Protein AF-A0A2V9JVC6-F1 (afdb_monomer)

Nearest PDB structures (foldseek):
  3qc2-assembly2_B  TM=6.294E-01  e=1.132E-10  Bacteroides ovatus ATCC 8483
  5a7v-assembly2_B  TM=6.096E-01  e=3.961E-11  Bacteroides thetaiotaomicron
  3qc2-assembly1_A  TM=5.874E-01  e=4.887E-11  Bacteroides ovatus ATCC 8483
  1uyp-assembly4_D  TM=6.443E-01  e=1.230E-06  Thermotoga maritima MSB8
  7pi3-assembly2_H  TM=4.233E-01  e=3.074E-03  Plasmodium falciparum 3D7

pLDDT: mean 89.46, std 13.09, range [31.06, 98.5]

Secondary structure (DSSP, 8-state):
--------------PPPPPPPPEEE-SSPPPTTSSTTEEEEESEEEEEPPPEEPTT--SEE--STTTTT-EE--SS-EEEETTTTEEEEEEEEEEE-TTSTTSEEEEEEEEEESSSSS-B------S-BTTB--S-BPP--SS--EEEEEEE-TT-SSGGGSEEEEEEEEETTEEEEEEEEESSSSS-EETTTS--SEET---EEEEEEETTTTEEEEEEEE-SGGG-EEEEEEESSSSS-PPPEEEE---TT-TTEEEEEEEEEEETTEEEEEEEEEETTTEEEEEEEEESSSSS-EESSTT--SBPPPPTTSTTSSEEEEPPPEEETTEEEEEEEEE-S-SSHHHHHHHHTT-EETTEE--EEEEEEEEETTTTEEEEE-SS--EEEEPPEEE-SS--------SS--------TT-

Structure (mmCIF, N/CA/C/O backbone):
data_AF-A0A2V9JVC6-F1
#
_entry.id   AF-A0A2V9JVC6-F1
#
loop_
_atom_site.group_PDB
_atom_site.id
_atom_site.type_symbol
_atom_site.label_atom_id
_atom_site.label_alt_id
_atom_site.label_comp_id
_atom_site.label_asym_id
_atom_site.label_entity_id
_atom_site.label_seq_id
_atom_site.pdbx_PDB_ins_code
_atom_site.Cartn_x
_atom_site.Cartn_y
_atom_site.Cartn_z
_atom_site.occupancy
_atom_site.B_iso_or_equiv
_atom_site.auth_seq_id
_atom_site.auth_comp_id
_atom_site.auth_asym_id
_atom_site.auth_atom_id
_atom_site.pdbx_PDB_model_num
ATOM 1 N N . MET A 1 1 ? 75.782 -22.971 -33.915 1.00 39.78 1 MET A N 1
ATOM 2 C CA . MET A 1 1 ? 75.103 -21.833 -33.264 1.00 39.78 1 MET A CA 1
ATOM 3 C C . MET A 1 1 ? 74.348 -21.054 -34.335 1.00 39.78 1 MET A C 1
ATOM 5 O O . MET A 1 1 ? 74.945 -20.199 -34.962 1.00 39.78 1 MET A O 1
ATOM 9 N N . ILE A 1 2 ? 73.086 -21.413 -34.590 1.00 31.06 2 ILE A N 1
ATOM 10 C CA . ILE A 1 2 ? 72.055 -20.581 -35.239 1.00 31.06 2 ILE A CA 1
ATOM 11 C C . ILE A 1 2 ? 70.747 -21.021 -34.562 1.00 31.06 2 ILE A C 1
ATOM 13 O O . ILE A 1 2 ? 70.367 -22.184 -34.673 1.00 31.06 2 ILE A O 1
ATOM 17 N N . LEU A 1 3 ? 70.154 -20.137 -33.754 1.00 31.17 3 LEU A N 1
ATOM 18 C CA . LEU A 1 3 ? 68.897 -20.364 -33.034 1.00 31.17 3 LEU A CA 1
ATOM 19 C C . LEU A 1 3 ? 67.713 -20.226 -34.004 1.00 31.17 3 LEU A C 1
ATOM 21 O O . LEU A 1 3 ? 67.599 -19.210 -34.685 1.00 31.17 3 LEU A O 1
ATOM 25 N N . GLY A 1 4 ? 66.817 -21.214 -34.022 1.00 31.27 4 GLY A N 1
ATOM 26 C CA . GLY A 1 4 ? 65.504 -21.113 -34.660 1.00 31.27 4 GLY A CA 1
ATOM 27 C C . GLY A 1 4 ? 64.476 -20.532 -33.687 1.00 31.27 4 GLY A C 1
ATOM 28 O O . GLY A 1 4 ? 64.315 -21.045 -32.581 1.00 31.27 4 GLY A O 1
ATOM 29 N N . PHE A 1 5 ? 63.790 -19.463 -34.088 1.00 34.50 5 PHE A N 1
ATOM 30 C CA . PHE A 1 5 ? 62.661 -18.893 -33.351 1.00 34.50 5 PHE A CA 1
ATOM 31 C C . PHE A 1 5 ? 61.369 -19.625 -33.747 1.00 34.50 5 PHE A C 1
ATOM 33 O O . PHE A 1 5 ? 60.927 -19.529 -34.891 1.00 34.50 5 PHE A O 1
ATOM 40 N N . CYS A 1 6 ? 60.753 -20.340 -32.801 1.00 31.50 6 CYS A N 1
ATOM 41 C CA . CYS A 1 6 ? 59.372 -20.811 -32.916 1.00 31.50 6 CYS A CA 1
ATOM 42 C C . CYS A 1 6 ? 58.420 -19.670 -32.539 1.00 31.50 6 CYS A C 1
ATOM 44 O O . CYS A 1 6 ? 58.428 -19.205 -31.400 1.00 31.50 6 CYS A O 1
ATOM 46 N N . LEU A 1 7 ? 57.588 -19.235 -33.486 1.00 32.88 7 LEU A N 1
ATOM 47 C CA . LEU A 1 7 ? 56.492 -18.305 -33.232 1.00 32.88 7 LEU A CA 1
ATOM 48 C C . LEU A 1 7 ? 55.323 -19.091 -32.612 1.00 32.88 7 LEU A C 1
ATOM 50 O O . LEU A 1 7 ? 54.676 -19.887 -33.292 1.00 32.88 7 LEU A O 1
ATOM 54 N N . LEU A 1 8 ? 55.070 -18.903 -31.317 1.00 33.03 8 LEU A N 1
ATOM 55 C CA . LEU A 1 8 ? 53.899 -19.458 -30.637 1.00 33.03 8 LEU A CA 1
ATOM 56 C C . LEU A 1 8 ? 52.709 -18.516 -30.874 1.00 33.03 8 LEU A C 1
ATOM 58 O O . LEU A 1 8 ? 52.640 -17.436 -30.290 1.00 33.03 8 LEU A O 1
ATOM 62 N N . VAL A 1 9 ? 51.776 -18.907 -31.742 1.00 39.78 9 VAL A N 1
ATOM 63 C CA . VAL A 1 9 ? 50.478 -18.231 -31.862 1.00 39.78 9 VAL A CA 1
ATOM 64 C C . VAL A 1 9 ? 49.598 -18.731 -30.718 1.00 39.78 9 VAL A C 1
ATOM 66 O O . VAL A 1 9 ? 49.058 -19.834 -30.769 1.00 39.78 9 VAL A O 1
ATOM 69 N N . LEU A 1 10 ? 49.483 -17.933 -29.657 1.00 39.94 10 LEU A N 1
ATOM 70 C CA . LEU A 1 10 ? 48.465 -18.121 -28.625 1.00 39.94 10 LEU A CA 1
ATOM 71 C C . LEU A 1 10 ? 47.108 -17.763 -29.238 1.00 39.94 10 LEU A C 1
ATOM 73 O O . LEU A 1 10 ? 46.756 -16.592 -29.361 1.00 39.94 10 LEU A O 1
ATOM 77 N N . ALA A 1 11 ? 46.356 -18.780 -29.655 1.00 40.62 11 ALA A N 1
ATOM 78 C CA . ALA A 1 11 ? 44.939 -18.629 -29.937 1.00 40.62 11 ALA A CA 1
ATOM 79 C C . ALA A 1 11 ? 44.226 -18.351 -28.609 1.00 40.62 11 ALA A C 1
ATOM 81 O O . ALA A 1 11 ? 43.963 -19.261 -27.824 1.00 40.62 11 ALA A O 1
ATOM 82 N N . SER A 1 12 ? 43.950 -17.078 -28.337 1.00 42.56 12 SER A N 1
ATOM 83 C CA . SER A 1 12 ? 43.043 -16.673 -27.271 1.00 42.56 12 SER A CA 1
ATOM 84 C C . SER A 1 12 ? 41.658 -17.199 -27.637 1.00 42.56 12 SER A C 1
ATOM 86 O O . SER A 1 12 ? 40.944 -16.590 -28.433 1.00 42.56 12 SER A O 1
ATOM 88 N N . THR A 1 13 ? 41.261 -18.348 -27.095 1.00 40.19 13 THR A N 1
ATOM 89 C CA . THR A 1 13 ? 39.848 -18.715 -27.059 1.00 40.19 13 THR A CA 1
ATOM 90 C C . THR A 1 13 ? 39.168 -17.685 -26.171 1.00 40.19 13 THR A C 1
ATOM 92 O O . THR A 1 13 ? 39.220 -17.784 -24.945 1.00 40.19 13 THR A O 1
ATOM 95 N N . VAL A 1 14 ? 38.589 -16.651 -26.784 1.00 44.19 14 VAL A N 1
ATOM 96 C CA . VAL A 1 14 ? 37.598 -15.813 -26.117 1.00 44.19 14 VAL A CA 1
ATOM 97 C C . VAL A 1 14 ? 36.495 -16.783 -25.723 1.00 44.19 14 VAL A C 1
ATOM 99 O O . VAL A 1 14 ? 35.802 -17.319 -26.586 1.00 44.19 14 VAL A O 1
ATOM 102 N N . ALA A 1 15 ? 36.416 -17.110 -24.434 1.00 38.25 15 ALA A N 1
ATOM 103 C CA . ALA A 1 15 ? 35.290 -17.855 -23.910 1.00 38.25 15 ALA A CA 1
ATOM 104 C C . ALA A 1 15 ? 34.042 -17.084 -24.340 1.00 38.25 15 ALA A C 1
ATOM 106 O O . ALA A 1 15 ? 33.900 -15.912 -23.983 1.00 38.25 15 ALA A O 1
ATOM 107 N N . SER A 1 16 ? 33.189 -17.701 -25.165 1.00 46.44 16 SER A N 1
ATOM 108 C CA . SER A 1 16 ? 31.874 -17.122 -25.423 1.00 46.44 16 SER A CA 1
ATOM 109 C C . SER A 1 16 ? 31.233 -16.872 -24.061 1.00 46.44 16 SER A C 1
ATOM 111 O O . SER A 1 16 ? 31.290 -17.776 -23.215 1.00 46.44 16 SER A O 1
ATOM 113 N N . PRO A 1 17 ? 30.680 -15.673 -23.804 1.00 51.41 17 PRO A N 1
ATOM 114 C CA . PRO A 1 17 ? 29.875 -15.481 -22.611 1.00 51.41 17 PRO A CA 1
ATOM 115 C C . PRO A 1 17 ? 28.840 -16.606 -22.595 1.00 51.41 17 PRO A C 1
ATOM 117 O O . PRO A 1 17 ? 28.271 -16.933 -23.638 1.00 51.41 17 PRO A O 1
ATOM 120 N N . ALA A 1 18 ? 28.695 -17.279 -21.450 1.00 55.59 18 ALA A N 1
ATOM 121 C CA . ALA A 1 18 ? 27.745 -18.374 -21.315 1.00 55.59 18 ALA A CA 1
ATOM 122 C C . ALA A 1 18 ? 26.392 -17.893 -21.851 1.00 55.59 18 ALA A C 1
ATOM 124 O O . ALA A 1 18 ? 25.848 -16.920 -21.328 1.00 55.59 18 ALA A O 1
ATOM 125 N N . ALA A 1 19 ? 25.909 -18.522 -22.926 1.00 67.19 19 ALA A N 1
ATOM 126 C CA . ALA A 1 19 ? 24.674 -18.113 -23.573 1.00 67.19 19 ALA A CA 1
ATOM 127 C C . ALA A 1 19 ? 23.559 -18.119 -22.524 1.00 67.19 19 ALA A C 1
ATOM 129 O O . ALA A 1 19 ? 23.344 -19.126 -21.838 1.00 67.19 19 ALA A O 1
ATOM 130 N N . PHE A 1 20 ? 22.896 -16.977 -22.341 1.00 71.94 20 PHE A N 1
ATOM 131 C CA . PHE A 1 20 ? 21.776 -16.894 -21.419 1.00 71.94 20 PHE A CA 1
ATOM 132 C C . PHE A 1 20 ? 20.693 -17.873 -21.871 1.00 71.94 20 PHE A C 1
ATOM 134 O O . PHE A 1 20 ? 20.304 -17.874 -23.035 1.00 71.94 20 PHE A O 1
ATOM 141 N N . ALA A 1 21 ? 20.173 -18.679 -20.941 1.00 83.00 21 ALA A N 1
ATOM 142 C CA . ALA A 1 21 ? 18.985 -19.475 -21.226 1.00 83.00 21 ALA A CA 1
ATOM 143 C C . ALA A 1 21 ? 17.845 -18.539 -21.684 1.00 83.00 21 ALA A C 1
ATOM 145 O O . ALA A 1 21 ? 17.655 -17.500 -21.021 1.00 83.00 21 ALA A O 1
ATOM 146 N N . PRO A 1 22 ? 17.117 -18.888 -22.767 1.00 86.81 22 PRO A N 1
ATOM 147 C CA . PRO A 1 22 ? 16.005 -18.091 -23.256 1.00 86.81 22 PRO A CA 1
ATOM 148 C C . PRO A 1 22 ? 14.960 -17.832 -22.174 1.00 86.81 22 PRO A C 1
ATOM 150 O O . PRO A 1 22 ? 14.641 -18.705 -21.363 1.00 86.81 22 PRO A O 1
ATOM 153 N N . LEU A 1 23 ? 14.441 -16.610 -22.153 1.00 90.00 23 LEU A N 1
ATOM 154 C CA . LEU A 1 23 ? 13.360 -16.197 -21.275 1.00 90.00 23 LEU A CA 1
ATOM 155 C C . LEU A 1 23 ? 12.039 -16.337 -22.007 1.00 90.00 23 LEU A C 1
ATOM 157 O O . LEU A 1 23 ? 11.810 -15.676 -23.019 1.00 90.00 23 LEU A O 1
ATOM 161 N N . ARG A 1 24 ? 11.146 -17.158 -21.463 1.00 88.88 24 ARG A N 1
ATOM 162 C CA . ARG A 1 24 ? 9.785 -17.250 -21.973 1.00 88.88 24 ARG A CA 1
ATOM 163 C C . ARG A 1 24 ? 9.008 -15.989 -21.621 1.00 88.88 24 ARG A C 1
ATOM 165 O O . ARG A 1 24 ? 8.802 -15.702 -20.441 1.00 88.88 24 ARG A O 1
ATOM 172 N N . LEU A 1 25 ? 8.545 -15.270 -22.639 1.00 86.06 25 LEU A N 1
ATOM 173 C CA . LEU A 1 25 ? 7.653 -14.131 -22.456 1.00 86.06 25 LEU A CA 1
ATOM 174 C C . LEU A 1 25 ? 6.199 -14.576 -22.575 1.00 86.06 25 LEU A C 1
ATOM 176 O O . LEU A 1 25 ? 5.733 -14.955 -23.646 1.00 86.06 25 LEU A O 1
ATOM 180 N N . GLY A 1 26 ? 5.485 -14.516 -21.452 1.00 85.31 26 GLY A N 1
ATOM 181 C CA . GLY A 1 26 ? 4.034 -14.662 -21.429 1.00 85.31 26 GLY A CA 1
ATOM 182 C C . GLY A 1 26 ? 3.314 -13.366 -21.815 1.00 85.31 26 GLY A C 1
ATOM 183 O O . GLY A 1 26 ? 3.895 -12.433 -22.362 1.00 85.31 26 GLY A O 1
ATOM 184 N N . ALA A 1 27 ? 2.032 -13.277 -21.459 1.00 88.56 27 ALA A N 1
ATOM 185 C CA . ALA A 1 27 ? 1.216 -12.082 -21.698 1.00 88.56 27 ALA A CA 1
ATOM 186 C C . ALA A 1 27 ? 1.529 -10.900 -20.753 1.00 88.56 27 ALA A C 1
ATOM 188 O O . ALA A 1 27 ? 1.009 -9.804 -20.956 1.00 88.56 27 ALA A O 1
ATOM 189 N N . ALA A 1 28 ? 2.335 -11.126 -19.711 1.00 90.56 28 ALA A N 1
ATOM 190 C CA . ALA A 1 28 ? 2.679 -10.121 -18.712 1.00 90.56 28 ALA A CA 1
ATOM 191 C C . ALA A 1 28 ? 3.646 -9.072 -19.277 1.00 90.56 28 ALA A C 1
ATOM 193 O O . ALA A 1 28 ? 4.643 -9.410 -19.926 1.00 90.56 28 ALA A O 1
ATOM 194 N N . ARG A 1 29 ? 3.384 -7.792 -18.995 1.00 92.19 29 ARG A N 1
ATOM 195 C CA . ARG A 1 29 ? 4.285 -6.709 -19.418 1.00 92.19 29 ARG A CA 1
ATOM 196 C C . ARG A 1 29 ? 5.601 -6.793 -18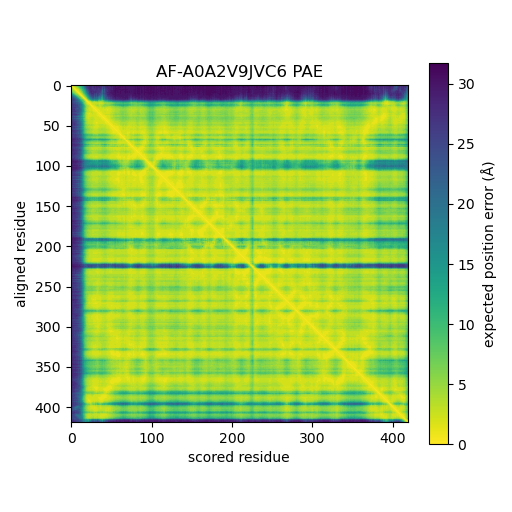.656 1.00 92.19 29 ARG A C 1
ATOM 198 O O . ARG A 1 29 ? 5.616 -6.882 -17.434 1.00 92.19 29 ARG A O 1
ATOM 205 N N . GLN A 1 30 ? 6.706 -6.684 -19.384 1.00 93.25 30 GLN A N 1
ATOM 206 C CA . GLN A 1 30 ? 8.043 -6.679 -18.800 1.00 93.25 30 GLN A CA 1
ATOM 207 C C . GLN A 1 30 ? 8.450 -5.253 -18.426 1.00 93.25 30 GLN A C 1
ATOM 209 O O . GLN A 1 30 ? 8.566 -4.382 -19.290 1.00 93.25 30 GLN A O 1
ATOM 214 N N . LEU A 1 31 ? 8.663 -5.007 -17.133 1.00 95.06 31 LEU A N 1
ATOM 215 C CA . LEU A 1 31 ? 9.047 -3.692 -16.620 1.00 95.06 31 LEU A CA 1
ATOM 216 C C . LEU A 1 31 ? 10.569 -3.550 -16.493 1.00 95.06 31 LEU A C 1
ATOM 218 O O . LEU A 1 31 ? 11.259 -4.490 -16.109 1.00 95.06 31 LEU A O 1
ATOM 222 N N . PHE A 1 32 ? 11.091 -2.332 -16.658 1.00 94.81 32 PHE A N 1
ATOM 223 C CA . PHE A 1 32 ? 12.518 -2.017 -16.451 1.00 94.81 32 PHE A CA 1
ATOM 224 C C . PHE A 1 32 ? 12.915 -1.821 -14.975 1.00 94.81 32 PHE A C 1
ATOM 226 O O . PHE A 1 32 ? 13.878 -1.112 -14.666 1.00 94.81 32 PHE A O 1
ATOM 233 N N . ILE A 1 33 ? 12.166 -2.448 -14.062 1.00 95.06 33 ILE A N 1
ATOM 234 C CA . ILE A 1 33 ? 12.426 -2.440 -12.617 1.00 95.06 33 ILE A CA 1
ATOM 235 C C . ILE A 1 33 ? 13.737 -3.170 -12.299 1.00 95.06 33 ILE A C 1
ATOM 237 O O . ILE A 1 33 ? 14.508 -2.706 -11.471 1.00 95.06 33 ILE A O 1
ATOM 241 N N . ASP A 1 34 ? 14.023 -4.289 -12.960 1.00 92.81 34 ASP A N 1
ATOM 242 C CA . ASP A 1 34 ? 15.262 -5.048 -12.775 1.00 92.81 34 ASP A CA 1
ATOM 243 C C . ASP A 1 34 ? 15.980 -5.302 -14.111 1.00 92.81 34 ASP A C 1
ATOM 245 O O . ASP A 1 34 ? 15.570 -4.802 -15.161 1.00 92.81 34 ASP A O 1
ATOM 249 N N . ASP A 1 35 ? 17.106 -6.016 -14.057 1.00 92.12 35 ASP A N 1
ATOM 250 C CA . ASP A 1 35 ? 17.896 -6.421 -15.228 1.00 92.12 35 ASP A CA 1
ATOM 251 C C . ASP A 1 35 ? 17.476 -7.793 -15.776 1.00 92.12 35 ASP A C 1
ATOM 253 O O . ASP A 1 35 ? 18.167 -8.354 -16.616 1.00 92.12 35 ASP A O 1
ATOM 257 N N . HIS A 1 36 ? 16.368 -8.385 -15.319 1.00 91.56 36 HIS A N 1
ATOM 258 C CA . HIS A 1 36 ? 16.062 -9.779 -15.653 1.00 91.56 36 HIS A CA 1
ATOM 259 C C . HIS A 1 36 ? 15.943 -10.031 -17.153 1.00 91.56 36 HIS A C 1
ATOM 261 O O . HIS A 1 36 ? 16.424 -11.063 -17.610 1.00 91.56 36 HIS A O 1
ATOM 267 N N . LEU A 1 37 ? 15.320 -9.098 -17.882 1.00 92.19 37 LEU A N 1
ATOM 268 C CA . LEU A 1 37 ? 15.158 -9.134 -19.337 1.00 92.19 37 LEU A CA 1
ATOM 269 C C . LEU A 1 37 ? 16.422 -8.670 -20.076 1.00 92.19 37 LEU A C 1
ATOM 271 O O . LEU A 1 37 ? 16.556 -8.909 -21.269 1.00 92.19 37 LEU A O 1
ATOM 275 N N . ILE A 1 38 ? 17.326 -7.969 -19.399 1.00 93.69 38 ILE A N 1
ATOM 276 C CA . ILE A 1 38 ? 18.348 -7.134 -20.024 1.00 93.69 38 ILE A CA 1
ATOM 277 C C . ILE A 1 38 ? 19.668 -7.896 -20.065 1.00 93.69 38 ILE A C 1
ATOM 279 O O . ILE A 1 38 ? 20.190 -8.316 -19.038 1.00 93.69 38 ILE A O 1
ATOM 283 N N . GLU A 1 39 ? 20.217 -8.052 -21.263 1.00 94.44 39 GLU A N 1
ATOM 284 C CA . GLU A 1 39 ? 21.572 -8.561 -21.461 1.00 94.44 39 GLU A CA 1
ATOM 285 C C . GLU A 1 39 ? 22.588 -7.419 -21.421 1.00 94.44 39 GLU A C 1
ATOM 287 O O . GLU A 1 39 ? 23.591 -7.503 -20.712 1.00 94.44 39 GLU A O 1
ATOM 292 N N . SER A 1 40 ? 22.320 -6.326 -22.141 1.00 94.38 40 SER A N 1
ATOM 293 C CA . SER A 1 40 ? 23.167 -5.134 -22.093 1.00 94.38 40 SER A CA 1
ATOM 294 C C . SER A 1 40 ? 22.393 -3.840 -22.342 1.00 94.38 40 SER A C 1
ATOM 296 O O . SER A 1 40 ? 21.343 -3.818 -22.988 1.00 94.38 40 SER A O 1
ATOM 298 N N . LEU A 1 41 ? 22.936 -2.750 -21.796 1.00 96.12 41 LEU A N 1
ATOM 299 C CA . LEU A 1 41 ? 22.483 -1.379 -22.007 1.00 96.12 41 LEU A CA 1
ATOM 300 C C . LEU A 1 41 ? 23.675 -0.536 -22.441 1.00 96.12 41 LEU A C 1
ATOM 302 O O . LEU A 1 41 ? 24.714 -0.559 -21.784 1.00 96.12 41 LEU A O 1
ATOM 306 N N . ASP A 1 42 ? 23.489 0.256 -23.488 1.00 96.50 42 ASP A N 1
ATOM 307 C CA . ASP A 1 42 ? 24.446 1.266 -23.927 1.00 96.50 42 ASP A CA 1
ATOM 308 C C . ASP A 1 42 ? 23.726 2.601 -24.135 1.00 96.50 42 ASP A C 1
ATOM 310 O O . ASP A 1 42 ? 22.652 2.648 -24.731 1.00 96.50 42 ASP A O 1
ATOM 314 N N . GLY A 1 43 ? 24.272 3.693 -23.599 1.00 95.50 43 GLY A N 1
ATOM 315 C CA . GLY A 1 43 ? 23.687 5.035 -23.740 1.00 95.50 43 GLY A CA 1
ATOM 316 C C . GLY A 1 43 ? 22.277 5.236 -23.146 1.00 95.50 43 GLY A C 1
ATOM 317 O O . GLY A 1 43 ? 21.641 6.245 -23.450 1.00 95.50 43 GLY A O 1
ATOM 318 N N . LEU A 1 44 ? 21.779 4.310 -22.315 1.00 96.50 44 LEU A N 1
ATOM 319 C CA . LEU A 1 44 ? 20.470 4.387 -21.648 1.00 96.50 44 LEU A CA 1
ATOM 320 C C . LEU A 1 44 ? 20.611 4.610 -20.139 1.00 96.50 44 LEU A C 1
ATOM 322 O O . LEU A 1 44 ? 21.506 4.064 -19.494 1.00 96.50 44 LEU A O 1
ATOM 326 N N . GLN A 1 45 ? 19.687 5.374 -19.557 1.00 94.12 45 GLN A N 1
ATOM 327 C CA . GLN A 1 45 ? 19.629 5.628 -18.117 1.00 94.12 45 GLN A CA 1
ATOM 328 C C . GLN A 1 45 ? 18.286 5.209 -17.525 1.00 94.12 45 GLN A C 1
ATOM 330 O O . GLN A 1 45 ? 17.232 5.521 -18.071 1.00 94.12 45 GLN A O 1
ATOM 335 N N . ARG A 1 46 ? 18.312 4.554 -16.359 1.00 94.56 46 ARG A N 1
ATOM 336 C CA . ARG A 1 46 ? 17.095 4.250 -15.594 1.00 94.56 46 ARG A CA 1
ATOM 337 C C . ARG A 1 46 ? 16.531 5.501 -14.929 1.00 94.56 46 ARG A C 1
ATOM 339 O O . ARG A 1 46 ? 17.146 6.059 -14.014 1.00 94.56 46 ARG A O 1
ATOM 346 N N . ILE A 1 47 ? 15.323 5.887 -15.325 1.00 95.31 47 ILE A N 1
ATOM 347 C CA . ILE A 1 47 ? 14.588 7.014 -14.751 1.00 95.31 47 ILE A CA 1
ATOM 348 C C . ILE A 1 47 ? 13.418 6.492 -13.927 1.00 95.31 47 ILE A C 1
ATOM 350 O O . ILE A 1 47 ? 12.571 5.758 -14.419 1.00 95.31 47 ILE A O 1
ATOM 354 N N . PHE A 1 48 ? 13.378 6.886 -12.656 1.00 95.38 48 PHE A N 1
ATOM 355 C CA . PHE A 1 48 ? 12.311 6.539 -11.720 1.00 95.38 48 PHE A CA 1
ATOM 356 C C . PHE A 1 48 ? 11.291 7.669 -11.701 1.00 95.38 48 PHE A C 1
ATOM 358 O O . PHE A 1 48 ? 11.656 8.810 -11.395 1.00 95.38 48 PHE A O 1
ATOM 365 N N . HIS A 1 49 ? 10.029 7.354 -11.980 1.00 95.62 49 HIS A N 1
ATOM 366 C CA . HIS A 1 49 ? 8.959 8.348 -12.004 1.00 95.62 49 HIS A CA 1
ATOM 367 C C . HIS A 1 49 ? 8.211 8.322 -10.681 1.00 95.62 49 HIS A C 1
ATOM 369 O O . HIS A 1 49 ? 7.722 7.283 -10.238 1.00 95.62 49 HIS A O 1
ATOM 375 N N . ARG A 1 50 ? 8.147 9.479 -10.027 1.00 94.38 50 ARG A N 1
ATOM 376 C CA . ARG A 1 50 ? 7.499 9.604 -8.723 1.00 94.38 50 ARG A CA 1
ATOM 377 C C . ARG A 1 50 ? 5.976 9.614 -8.878 1.00 94.38 50 ARG A C 1
ATOM 379 O O . ARG A 1 50 ? 5.489 10.207 -9.841 1.00 94.38 50 ARG A O 1
ATOM 386 N N . PRO A 1 51 ? 5.226 9.042 -7.920 1.00 96.50 51 PRO A N 1
ATOM 387 C CA . PRO A 1 51 ? 3.786 9.239 -7.849 1.00 96.50 51 PRO A CA 1
ATOM 388 C C . PRO A 1 51 ? 3.426 10.724 -7.768 1.00 96.50 51 PRO A C 1
ATOM 390 O O . PRO A 1 51 ? 4.007 11.473 -6.979 1.00 96.50 51 PRO A O 1
ATOM 393 N N . GLU A 1 52 ? 2.442 11.140 -8.557 1.00 97.19 52 GLU A N 1
ATOM 394 C CA . GLU A 1 52 ? 1.910 12.498 -8.530 1.00 97.19 52 GLU A CA 1
ATOM 395 C C . GLU A 1 52 ? 0.808 12.590 -7.473 1.00 97.19 52 GLU A C 1
ATOM 397 O O . GLU A 1 52 ? -0.212 11.904 -7.571 1.00 97.19 52 GLU A O 1
ATOM 402 N N . ARG A 1 53 ? 1.011 13.422 -6.446 1.00 98.00 53 ARG A N 1
ATOM 403 C CA . ARG A 1 53 ? -0.004 13.692 -5.419 1.00 98.00 53 ARG A CA 1
ATOM 404 C C . ARG A 1 53 ? -1.227 14.353 -6.051 1.00 98.00 53 ARG A C 1
ATOM 406 O O . ARG A 1 53 ? -1.093 15.303 -6.814 1.00 98.00 53 ARG A O 1
ATOM 413 N N . TYR A 1 54 ? -2.418 13.909 -5.664 1.00 98.06 54 TYR A N 1
ATOM 414 C CA . TYR A 1 54 ? -3.651 14.602 -6.013 1.00 98.06 54 TYR A CA 1
ATOM 415 C C . TYR A 1 54 ? -3.658 16.012 -5.404 1.00 98.06 54 TYR A C 1
ATOM 417 O O . TYR A 1 54 ? -3.444 16.180 -4.202 1.00 98.06 54 TYR A O 1
ATOM 425 N N . SER A 1 55 ? -3.921 17.030 -6.223 1.00 96.88 55 SER A N 1
ATOM 426 C CA . SER A 1 55 ? -3.903 18.436 -5.798 1.00 96.88 55 SER A CA 1
ATOM 427 C C . SER A 1 55 ? -4.961 18.772 -4.742 1.00 96.88 55 SER A C 1
ATOM 429 O O . SER A 1 55 ? -4.778 19.718 -3.983 1.00 96.88 55 SER A O 1
ATOM 431 N N . GLY A 1 56 ? -6.046 17.994 -4.671 1.00 97.00 56 GLY A N 1
ATOM 432 C CA . GLY A 1 56 ? -7.095 18.131 -3.658 1.00 97.00 56 GLY A CA 1
ATOM 433 C C . GLY A 1 56 ? -6.836 17.345 -2.371 1.00 97.00 56 GLY A C 1
ATOM 434 O O . GLY A 1 56 ? -7.761 17.167 -1.587 1.00 97.00 56 GLY A O 1
ATOM 435 N N . ASN A 1 57 ? -5.621 16.828 -2.161 1.00 97.81 57 ASN A N 1
ATOM 436 C CA . ASN A 1 57 ? -5.269 16.159 -0.912 1.00 97.81 57 ASN A CA 1
ATOM 437 C C . ASN A 1 57 ? -5.377 17.093 0.310 1.00 97.81 57 ASN A C 1
ATOM 439 O O . ASN A 1 57 ? -5.095 18.289 0.196 1.00 97.81 57 ASN A O 1
ATOM 443 N N . PRO A 1 58 ? -5.648 16.537 1.506 1.00 97.69 58 PRO A N 1
ATOM 444 C CA . PRO A 1 58 ? -5.953 15.124 1.781 1.00 97.69 58 PRO A CA 1
ATOM 445 C C . PRO A 1 58 ? -7.385 14.722 1.373 1.00 97.69 58 PRO A C 1
ATOM 447 O O . PRO A 1 58 ? -8.303 15.532 1.430 1.00 97.69 58 PRO A O 1
ATOM 450 N N . VAL A 1 59 ? -7.585 13.448 1.013 1.00 98.06 59 VAL A N 1
ATOM 451 C CA . VAL A 1 59 ? -8.901 12.882 0.633 1.00 98.06 59 VAL A CA 1
ATOM 452 C C . VAL A 1 59 ? -9.730 12.406 1.833 1.00 98.06 59 VAL A C 1
ATOM 454 O O . VAL A 1 59 ? -10.945 12.248 1.728 1.00 98.06 59 VAL A O 1
ATOM 457 N N . LEU A 1 60 ? -9.091 12.183 2.985 1.00 97.31 60 LEU A N 1
ATOM 458 C CA . LEU A 1 60 ? -9.759 11.941 4.265 1.00 97.31 60 LEU A CA 1
ATOM 459 C C . LEU A 1 60 ? -8.947 12.605 5.381 1.00 97.31 60 LEU A C 1
ATOM 461 O O . LEU A 1 60 ? -7.721 12.534 5.384 1.00 97.31 60 LEU A O 1
ATOM 465 N N . THR A 1 61 ? -9.622 13.232 6.341 1.00 94.12 61 THR A N 1
ATOM 466 C CA . THR A 1 61 ? -9.035 13.790 7.576 1.00 94.12 61 THR A CA 1
ATOM 467 C C . THR A 1 61 ? -9.838 13.309 8.779 1.00 94.12 61 THR A C 1
ATOM 469 O O . THR A 1 61 ? -10.954 12.831 8.587 1.00 94.12 61 THR A O 1
ATOM 472 N N . GLY A 1 62 ? -9.309 13.435 10.001 1.00 89.50 62 GLY A N 1
ATOM 473 C CA . GLY A 1 62 ? -10.040 13.119 11.236 1.00 89.50 62 GLY A CA 1
ATOM 474 C C . GLY A 1 62 ? -11.155 14.128 11.532 1.00 89.50 62 GLY A C 1
ATOM 475 O O . GLY A 1 62 ? -11.050 14.911 12.476 1.00 89.50 62 GLY A O 1
ATOM 476 N N . SER A 1 63 ? -12.181 14.181 10.683 1.00 87.69 63 SER A N 1
ATOM 477 C CA . SER A 1 63 ? -13.277 15.149 10.764 1.00 87.69 63 SER A CA 1
ATOM 478 C C . SER A 1 63 ? -14.353 14.740 11.763 1.00 87.69 63 SER A C 1
ATOM 480 O O . SER A 1 63 ? -15.098 15.602 12.219 1.00 87.69 63 SER A O 1
ATOM 482 N N . GLU A 1 64 ? -14.435 13.454 12.119 1.00 90.88 64 GLU A N 1
ATOM 483 C CA . GLU A 1 64 ? -15.438 12.974 13.068 1.00 90.88 64 GLU A CA 1
ATOM 484 C C . GLU A 1 64 ? -14.937 12.991 14.520 1.00 90.88 64 GLU A C 1
ATOM 486 O O . GLU A 1 64 ? -13.762 12.700 14.785 1.00 90.88 64 GLU A O 1
ATOM 491 N N . PRO A 1 65 ? -15.824 13.231 15.504 1.00 88.12 65 PRO A N 1
ATOM 492 C CA . PRO A 1 65 ? -15.452 13.275 16.919 1.00 88.12 65 PRO A CA 1
ATOM 493 C C . PRO A 1 65 ? -14.786 11.994 17.442 1.00 88.12 65 PRO A C 1
ATOM 495 O O . PRO A 1 65 ? -13.940 12.068 18.339 1.00 88.12 65 PRO A O 1
ATOM 498 N N . TRP A 1 66 ? -15.131 10.832 16.873 1.00 89.31 66 TRP A N 1
ATOM 499 C CA . TRP A 1 66 ? -14.524 9.548 17.223 1.00 89.31 66 TRP A CA 1
ATOM 500 C C . TRP A 1 66 ? -13.186 9.295 16.523 1.00 89.31 66 TRP A C 1
ATOM 502 O O . TRP A 1 66 ? -12.468 8.401 16.945 1.00 89.31 66 TRP A O 1
ATOM 512 N N . GLU A 1 67 ? -12.801 10.034 15.487 1.00 89.31 67 GLU A N 1
ATOM 513 C CA . GLU A 1 67 ? -11.500 9.856 14.815 1.00 89.31 67 GLU A CA 1
ATOM 514 C C . GLU A 1 67 ? -10.381 10.623 15.518 1.00 89.31 67 GLU A C 1
ATOM 516 O O . GLU A 1 67 ? -9.211 10.242 15.453 1.00 89.31 67 GLU A O 1
ATOM 521 N N . LYS A 1 68 ? -10.755 11.697 16.225 1.00 82.19 68 LYS A N 1
ATOM 522 C CA . LYS A 1 68 ? -9.827 12.633 16.863 1.00 82.19 68 LYS A CA 1
ATOM 523 C C . LYS A 1 68 ? -8.779 13.087 15.842 1.00 82.19 68 LYS A C 1
ATOM 525 O O . LYS A 1 68 ? -9.151 13.717 14.858 1.00 82.19 68 LYS A O 1
ATOM 530 N N . TRP A 1 69 ? -7.495 12.846 16.088 1.00 85.06 69 TRP A N 1
ATOM 531 C CA . TRP A 1 69 ? -6.379 13.372 15.295 1.00 85.06 69 TRP A CA 1
ATOM 532 C C . TRP A 1 69 ? -5.613 12.297 14.508 1.00 85.06 69 TRP A C 1
ATOM 534 O O . TRP A 1 69 ? -4.716 12.647 13.744 1.00 85.06 69 TRP A O 1
ATOM 544 N N . VAL A 1 70 ? -5.947 11.009 14.673 1.00 88.56 70 VAL A N 1
ATOM 545 C CA . VAL A 1 70 ? -5.242 9.895 14.016 1.00 88.56 70 VAL A CA 1
ATOM 546 C C . VAL A 1 70 ? -6.176 9.170 13.065 1.00 88.56 70 VAL A C 1
ATOM 548 O O . VAL A 1 70 ? -7.136 8.543 13.510 1.00 88.56 70 VAL A O 1
ATOM 551 N N . ILE A 1 71 ? -5.830 9.180 11.778 1.00 93.00 71 ILE A N 1
ATOM 552 C CA . ILE A 1 71 ? -6.319 8.209 10.802 1.00 93.00 71 ILE A CA 1
ATOM 553 C C . ILE A 1 71 ? -5.134 7.554 10.074 1.00 93.00 71 ILE A C 1
ATOM 555 O O . ILE A 1 71 ? -4.291 8.231 9.487 1.00 93.00 71 ILE A O 1
ATOM 559 N N . GLU A 1 72 ? -5.037 6.227 10.158 1.00 93.81 72 GLU A N 1
ATOM 560 C CA . GLU A 1 72 ? -3.884 5.436 9.693 1.00 93.81 72 GLU A CA 1
ATOM 561 C C . GLU A 1 72 ? -4.328 4.370 8.676 1.00 93.81 72 GLU A C 1
ATOM 563 O O . GLU A 1 72 ? -5.262 3.605 8.919 1.00 93.81 72 GLU A O 1
ATOM 568 N N . LEU A 1 73 ? -3.617 4.274 7.555 1.00 95.38 73 LEU A N 1
ATOM 569 C CA . LEU A 1 73 ? -3.651 3.155 6.622 1.00 95.38 73 LEU A CA 1
ATOM 570 C C . LEU A 1 73 ? -2.450 2.240 6.861 1.00 95.38 73 LEU A C 1
ATOM 572 O O . LEU A 1 73 ? -1.376 2.682 7.271 1.00 95.38 73 LEU A O 1
ATOM 576 N N . ASN A 1 74 ? -2.614 0.948 6.581 1.00 90.94 74 ASN A N 1
ATOM 577 C CA . ASN A 1 74 ? -1.562 -0.037 6.775 1.00 90.94 74 ASN A CA 1
ATOM 578 C C . ASN A 1 74 ? -1.644 -1.197 5.776 1.00 90.94 74 ASN A C 1
ATOM 580 O O . ASN A 1 74 ? -2.689 -1.822 5.628 1.00 90.94 74 ASN A O 1
ATOM 584 N N . GLY A 1 75 ? -0.522 -1.503 5.120 1.00 89.19 75 GLY A N 1
ATOM 585 C CA . GLY A 1 75 ? -0.400 -2.601 4.164 1.00 89.19 75 GLY A CA 1
ATOM 586 C C . GLY A 1 75 ? -1.465 -2.579 3.076 1.00 89.19 75 GLY A C 1
ATOM 587 O O . GLY A 1 75 ? -1.283 -1.877 2.091 1.00 89.19 75 GLY A O 1
ATOM 588 N N . ARG A 1 76 ? -2.560 -3.328 3.218 1.00 94.50 76 ARG A N 1
ATOM 589 C CA . ARG A 1 76 ? -3.665 -3.384 2.248 1.00 94.50 76 ARG A CA 1
ATOM 590 C C . ARG A 1 76 ? -4.991 -2.901 2.841 1.00 94.50 76 ARG A C 1
ATOM 592 O O . ARG A 1 76 ? -5.891 -3.689 3.102 1.00 94.50 76 ARG A O 1
ATOM 599 N N . SER A 1 77 ? -5.122 -1.597 3.060 1.00 94.81 77 SER A N 1
ATOM 600 C CA . SER A 1 77 ? -6.311 -1.002 3.698 1.00 94.81 77 SER A CA 1
ATOM 601 C C . SER A 1 77 ? -7.386 -0.493 2.731 1.00 94.81 77 SER A C 1
ATOM 603 O O . SER A 1 77 ? -8.492 -0.186 3.174 1.00 94.81 77 SER A O 1
ATOM 605 N N . VAL A 1 78 ? -7.092 -0.394 1.430 1.00 97.25 78 VAL A N 1
ATOM 606 C CA . VAL A 1 78 ? -8.052 0.040 0.404 1.00 97.25 78 VAL A CA 1
ATOM 607 C C . VAL A 1 78 ? -8.274 -1.087 -0.595 1.00 97.25 78 VAL A C 1
ATOM 609 O O . VAL A 1 78 ? -7.321 -1.636 -1.145 1.00 97.25 78 VAL A O 1
ATOM 612 N N . VAL A 1 79 ? -9.536 -1.440 -0.825 1.00 95.81 79 VAL A N 1
ATOM 613 C CA . VAL A 1 79 ? -9.928 -2.505 -1.752 1.00 95.81 79 VAL A CA 1
ATOM 614 C C . VAL A 1 79 ? -11.063 -2.048 -2.653 1.00 95.81 79 VAL A C 1
ATOM 616 O O . VAL A 1 79 ? -11.940 -1.300 -2.228 1.00 95.81 79 VAL A O 1
ATOM 619 N N . TYR A 1 80 ? -11.059 -2.524 -3.894 1.00 95.38 80 TYR A N 1
ATOM 620 C CA . TYR A 1 80 ? -12.183 -2.368 -4.808 1.00 95.38 80 TYR A CA 1
ATOM 621 C C . TYR A 1 80 ? -13.030 -3.642 -4.788 1.00 95.38 80 TYR A C 1
ATOM 623 O O . TYR A 1 80 ? -12.534 -4.718 -5.123 1.00 95.38 80 TYR A O 1
ATOM 631 N N . ASP A 1 81 ? -14.296 -3.530 -4.386 1.00 94.62 81 ASP A N 1
ATOM 632 C CA . ASP A 1 81 ? -15.272 -4.605 -4.553 1.00 94.62 81 ASP A CA 1
ATOM 633 C C . ASP A 1 81 ? -15.959 -4.429 -5.908 1.00 94.62 81 ASP A C 1
ATOM 635 O O . ASP A 1 81 ? -16.840 -3.581 -6.061 1.00 94.62 81 ASP A O 1
ATOM 639 N N . ALA A 1 82 ? -15.543 -5.226 -6.893 1.00 91.88 82 ALA A N 1
ATOM 640 C CA . ALA A 1 82 ? -16.054 -5.145 -8.257 1.00 91.88 82 ALA A CA 1
ATOM 641 C C . ALA A 1 82 ? -17.555 -5.466 -8.357 1.00 91.88 82 ALA A C 1
ATOM 643 O O . ALA A 1 82 ? -18.249 -4.854 -9.165 1.00 91.88 82 ALA A O 1
ATOM 644 N N . GLU A 1 83 ? -18.081 -6.359 -7.511 1.00 91.25 83 GLU A N 1
ATOM 645 C CA . GLU A 1 83 ? -19.514 -6.691 -7.503 1.00 91.25 83 GLU A CA 1
ATOM 646 C C . GLU A 1 83 ? -20.352 -5.506 -7.018 1.00 91.25 83 GLU A C 1
ATOM 648 O O . GLU A 1 83 ? -21.411 -5.212 -7.566 1.00 91.25 83 GLU A O 1
ATOM 653 N N . ARG A 1 84 ? -19.843 -4.782 -6.017 1.00 92.19 84 ARG A N 1
ATOM 654 C CA . ARG A 1 84 ? -20.486 -3.572 -5.483 1.00 92.19 84 ARG A CA 1
ATOM 655 C C . ARG A 1 84 ? -20.106 -2.303 -6.242 1.00 92.19 84 ARG A C 1
ATOM 657 O O . ARG A 1 84 ? -20.671 -1.246 -5.975 1.00 92.19 84 ARG A O 1
ATOM 664 N N . ARG A 1 85 ? -19.144 -2.406 -7.163 1.00 93.88 85 ARG A N 1
ATOM 665 C CA . ARG A 1 85 ? -18.521 -1.298 -7.896 1.00 93.88 85 ARG A CA 1
ATOM 666 C C . ARG A 1 85 ? -18.060 -0.170 -6.970 1.00 93.88 85 ARG A C 1
ATOM 668 O O . ARG A 1 85 ? -18.207 1.000 -7.293 1.00 93.88 85 ARG A O 1
ATOM 675 N N . GLU A 1 86 ? -17.496 -0.516 -5.817 1.00 95.88 86 GLU A N 1
ATOM 676 C CA . GLU A 1 86 ? -17.214 0.431 -4.736 1.00 95.88 86 GLU A CA 1
ATOM 677 C C . GLU A 1 86 ? -15.809 0.234 -4.160 1.00 95.88 86 GLU A C 1
ATOM 679 O O . GLU A 1 86 ? -15.363 -0.889 -3.923 1.00 95.88 86 GLU A O 1
ATOM 684 N N . LEU A 1 87 ? -15.123 1.344 -3.892 1.00 97.75 87 LEU A N 1
ATOM 685 C CA . LEU A 1 87 ? -13.898 1.380 -3.107 1.00 97.75 87 LEU A CA 1
ATOM 686 C C . LEU A 1 87 ? -14.225 1.415 -1.617 1.00 97.75 87 LEU A C 1
ATOM 688 O O . LEU A 1 87 ? -15.096 2.158 -1.160 1.00 97.75 87 LEU A O 1
ATOM 692 N N . ARG A 1 88 ? -13.483 0.621 -0.852 1.00 98.19 88 ARG A N 1
ATOM 693 C CA . ARG A 1 88 ? -13.655 0.452 0.588 1.00 98.19 88 ARG A CA 1
ATOM 694 C C . ARG A 1 88 ? -12.326 0.674 1.275 1.00 98.19 88 ARG A C 1
ATOM 696 O O . ARG A 1 88 ? -11.349 0.004 0.951 1.00 98.19 88 ARG A O 1
ATOM 703 N N . MET A 1 89 ? -12.308 1.607 2.214 1.00 98.50 89 MET A N 1
ATOM 704 C CA . MET A 1 89 ? -11.141 1.964 3.003 1.00 98.50 89 MET A CA 1
ATOM 705 C C . MET A 1 89 ? -11.386 1.580 4.456 1.00 98.50 89 MET A C 1
ATOM 707 O O . MET A 1 89 ? -12.299 2.095 5.098 1.00 98.50 89 MET A O 1
ATOM 711 N N . TYR A 1 90 ? -10.548 0.687 4.964 1.00 98.12 90 TYR A N 1
ATOM 712 C CA . TYR A 1 90 ? -10.510 0.288 6.362 1.00 98.12 90 TYR A CA 1
ATOM 713 C C . TYR A 1 90 ? -9.349 1.021 7.012 1.00 98.12 90 TYR A C 1
ATOM 715 O O . TYR A 1 90 ? -8.198 0.667 6.779 1.00 98.12 90 TYR A O 1
ATOM 723 N N . TYR A 1 91 ? -9.625 2.058 7.791 1.00 97.25 91 TYR A N 1
ATOM 724 C CA . TYR A 1 91 ? -8.581 2.898 8.375 1.00 97.25 91 TYR A CA 1
ATOM 725 C C . TYR A 1 91 ? -8.603 2.801 9.895 1.00 97.25 91 TYR A C 1
ATOM 727 O O . TYR A 1 91 ? -9.659 2.687 10.520 1.00 97.25 91 TYR A O 1
ATOM 735 N N . GLY A 1 92 ? -7.417 2.803 10.492 1.00 95.00 92 GLY A N 1
ATOM 736 C CA . GLY A 1 92 ? -7.245 2.847 11.934 1.00 95.00 92 GLY A CA 1
ATOM 737 C C . GLY A 1 92 ? -7.536 4.243 12.470 1.00 95.00 92 GLY A C 1
ATOM 738 O O . GLY A 1 92 ? -7.182 5.227 11.830 1.00 95.00 92 GLY A O 1
ATOM 739 N N . ALA A 1 93 ? -8.140 4.325 13.650 1.00 92.12 93 ALA A N 1
ATOM 740 C CA . ALA A 1 93 ? -8.275 5.553 14.419 1.00 92.12 93 ALA A CA 1
ATOM 741 C C . ALA A 1 93 ? -8.112 5.260 15.913 1.00 92.12 93 ALA A C 1
ATOM 743 O O . ALA A 1 93 ? -8.411 4.157 16.381 1.00 92.12 93 ALA A O 1
ATOM 744 N N . ASN A 1 94 ? -7.681 6.260 16.677 1.00 86.31 94 ASN A N 1
ATOM 745 C CA . ASN A 1 94 ? -7.537 6.129 18.124 1.00 86.31 94 ASN A CA 1
ATOM 746 C C . ASN A 1 94 ? -8.810 6.582 18.838 1.00 86.31 94 ASN A C 1
ATOM 748 O O . ASN A 1 94 ? -9.546 7.449 18.367 1.00 86.31 94 ASN A O 1
ATOM 752 N N . LEU A 1 95 ? -9.095 5.969 19.980 1.00 77.94 95 LEU A N 1
ATOM 753 C CA . LEU A 1 95 ? -10.160 6.375 20.883 1.00 77.94 95 LEU A CA 1
ATOM 754 C C . LEU A 1 95 ? -9.601 6.502 22.295 1.00 77.94 95 LEU A C 1
ATOM 756 O O . LEU A 1 95 ? -9.114 5.495 22.802 1.00 77.94 95 LEU A O 1
ATOM 760 N N . PRO A 1 96 ? -9.693 7.668 22.951 1.00 76.25 96 PRO A N 1
ATOM 761 C CA . PRO A 1 96 ? -9.497 7.735 24.391 1.00 76.25 96 PRO A CA 1
ATOM 762 C C . PRO A 1 96 ? -10.481 6.786 25.077 1.00 76.25 96 PRO A C 1
ATOM 764 O O . PRO A 1 96 ? -11.689 6.884 24.870 1.00 76.25 96 PRO A O 1
ATOM 767 N N . ASP A 1 97 ? -9.958 5.846 25.852 1.00 77.56 97 ASP A N 1
ATOM 768 C CA . ASP A 1 97 ? -10.768 4.891 26.596 1.00 77.56 97 ASP A CA 1
ATOM 769 C C . ASP A 1 97 ? -10.032 4.488 27.881 1.00 77.56 97 ASP A C 1
ATOM 771 O O . ASP A 1 97 ? -9.118 3.659 27.827 1.00 77.56 97 ASP A O 1
ATOM 775 N N . PRO A 1 98 ? -10.438 5.035 29.041 1.00 77.81 98 PRO A N 1
ATOM 776 C CA . PRO A 1 98 ? -9.816 4.738 30.331 1.00 77.81 98 PRO A CA 1
ATOM 777 C C . PRO A 1 98 ? -9.863 3.259 30.734 1.00 77.81 98 PRO A C 1
ATOM 779 O O . PRO A 1 98 ? -9.084 2.838 31.582 1.00 77.81 98 PRO A O 1
ATOM 782 N N . SER A 1 99 ? -10.768 2.469 30.149 1.00 77.12 99 SER A N 1
ATOM 783 C CA . SER A 1 99 ? -10.895 1.035 30.424 1.00 77.12 99 SER A CA 1
ATOM 784 C C . SER A 1 99 ? -9.953 0.167 29.581 1.00 77.12 99 SER A C 1
ATOM 786 O O . SER A 1 99 ? -9.859 -1.040 29.806 1.00 77.12 99 SER A O 1
ATOM 788 N N . ALA A 1 100 ? -9.259 0.746 28.597 1.00 74.75 100 ALA A N 1
ATOM 789 C CA . ALA A 1 100 ? -8.258 0.042 27.806 1.00 74.75 100 ALA A CA 1
ATOM 790 C C . ALA A 1 100 ? -6.880 0.057 28.496 1.00 74.75 100 ALA A C 1
ATOM 792 O O . ALA A 1 100 ? -6.558 1.031 29.179 1.00 74.75 100 ALA A O 1
ATOM 793 N N . PRO A 1 101 ? -6.010 -0.949 28.261 1.00 70.44 101 PRO A N 1
ATOM 794 C CA . PRO A 1 101 ? -4.714 -1.057 28.945 1.00 70.44 101 PRO A CA 1
ATOM 795 C C . PRO A 1 101 ? -3.807 0.181 28.848 1.00 70.44 101 PRO A C 1
ATOM 797 O O . PRO A 1 101 ? -3.005 0.428 29.741 1.00 70.44 101 PRO A O 1
ATOM 800 N N . THR A 1 102 ? -3.921 0.960 27.771 1.00 72.50 102 THR A N 1
ATOM 801 C CA . THR A 1 102 ? -3.114 2.166 27.516 1.00 72.50 102 THR A CA 1
ATOM 802 C C . THR A 1 102 ? -3.944 3.451 27.571 1.00 72.50 102 THR A C 1
ATOM 804 O O . THR A 1 102 ? -3.588 4.432 26.922 1.00 72.50 102 THR A O 1
ATOM 807 N N . ALA A 1 103 ? -5.103 3.431 28.244 1.00 73.94 103 ALA A N 1
ATOM 808 C CA . ALA A 1 103 ? -6.103 4.508 28.237 1.00 73.94 103 ALA A CA 1
ATOM 809 C C . ALA A 1 103 ? -6.554 4.949 26.820 1.00 73.94 103 ALA A C 1
ATOM 811 O O . ALA A 1 103 ? -7.138 6.015 26.626 1.00 73.94 103 ALA A O 1
ATOM 812 N N . THR A 1 104 ? -6.262 4.124 25.811 1.00 77.69 104 THR A N 1
ATOM 813 C CA . THR A 1 104 ? -6.565 4.340 24.397 1.00 77.69 104 THR A CA 1
ATOM 814 C C . THR A 1 104 ? -6.924 2.999 23.768 1.00 77.69 104 THR A C 1
ATOM 816 O O . THR A 1 104 ? -6.199 2.017 23.942 1.00 77.69 104 THR A O 1
ATOM 819 N N . ARG A 1 105 ? -8.016 2.948 23.003 1.00 83.94 105 ARG A N 1
ATOM 820 C CA . ARG A 1 105 ? -8.316 1.841 22.089 1.00 83.94 105 ARG A CA 1
ATOM 821 C C . ARG A 1 105 ? -7.937 2.215 20.669 1.00 83.94 105 ARG A C 1
ATOM 823 O O . ARG A 1 105 ? -8.338 3.261 20.162 1.00 83.94 105 ARG A O 1
ATOM 830 N N . TYR A 1 106 ? -7.224 1.313 20.007 1.00 88.50 106 TYR A N 1
ATOM 831 C CA . TYR A 1 106 ? -7.131 1.323 18.554 1.00 88.50 106 TYR A CA 1
ATOM 832 C C . TYR A 1 106 ? -8.388 0.672 17.988 1.00 88.50 106 TYR A C 1
ATOM 834 O O . TYR A 1 106 ? -8.734 -0.446 18.377 1.00 88.50 106 TYR A O 1
ATOM 842 N N . LYS A 1 107 ? -9.061 1.375 17.082 1.00 91.94 107 LYS A N 1
ATOM 843 C CA . LYS A 1 107 ? -10.233 0.880 16.361 1.00 91.94 107 LYS A CA 1
ATOM 844 C C . LYS A 1 107 ? -10.026 1.014 14.862 1.00 91.94 107 LYS A C 1
ATOM 846 O O . LYS A 1 107 ? -9.163 1.763 14.406 1.00 91.94 107 LYS A O 1
ATOM 851 N N . VAL A 1 108 ? -10.878 0.339 14.103 1.00 95.81 108 VAL A N 1
ATOM 852 C CA . VAL A 1 108 ? -10.971 0.504 12.652 1.00 95.81 108 VAL A CA 1
ATOM 853 C C . VAL A 1 108 ? -12.320 1.103 12.308 1.00 95.81 108 VAL A C 1
ATOM 855 O O . VAL A 1 108 ? -13.343 0.729 12.879 1.00 95.81 108 VAL A O 1
ATOM 858 N N . CYS A 1 109 ? -12.308 2.022 11.357 1.00 97.25 109 CYS A N 1
ATOM 859 C CA . CYS A 1 109 ? -13.494 2.607 10.761 1.00 97.25 109 CYS A CA 1
ATOM 860 C C . CYS A 1 109 ? -13.546 2.258 9.267 1.00 97.25 109 CYS A C 1
ATOM 862 O O . CYS A 1 109 ? -12.524 1.938 8.651 1.00 97.25 109 CYS A O 1
ATOM 864 N N . LEU A 1 110 ? -14.745 2.311 8.688 1.00 98.31 110 LEU A N 1
ATOM 865 C CA . LEU A 1 110 ? -14.976 2.066 7.264 1.00 98.31 110 LEU A CA 1
ATOM 866 C C . LEU A 1 110 ? -15.314 3.373 6.548 1.00 98.31 110 LEU A C 1
ATOM 868 O O . LEU A 1 110 ? -16.217 4.088 6.970 1.00 98.31 110 LEU A O 1
ATOM 872 N N . ALA A 1 111 ? -14.656 3.660 5.432 1.00 98.50 111 ALA A N 1
ATOM 873 C CA . ALA A 1 111 ? -15.080 4.689 4.490 1.00 98.50 111 ALA A CA 1
ATOM 874 C C . ALA A 1 111 ? -15.337 4.072 3.111 1.00 98.50 111 ALA A C 1
ATOM 876 O O . ALA A 1 111 ? -14.674 3.115 2.708 1.00 98.50 111 ALA A O 1
ATOM 877 N N . LEU A 1 112 ? -16.314 4.619 2.390 1.00 98.50 112 LEU A N 1
ATOM 878 C CA . LEU A 1 112 ? -16.776 4.112 1.100 1.00 98.50 112 LEU A CA 1
ATOM 879 C C . LEU A 1 112 ? -16.662 5.191 0.022 1.00 98.50 112 LEU A C 1
ATOM 881 O O . LEU A 1 112 ? -16.981 6.352 0.276 1.00 98.50 112 LEU A O 1
ATOM 885 N N . SER A 1 113 ? -16.272 4.813 -1.192 1.00 98.31 113 SER A N 1
ATOM 886 C CA . SER A 1 113 ? -16.146 5.746 -2.314 1.00 98.31 113 SER A CA 1
ATOM 887 C C . SER A 1 113 ? -16.464 5.087 -3.657 1.00 98.31 113 SER A C 1
ATOM 889 O O . SER A 1 113 ? -16.244 3.895 -3.848 1.00 98.31 113 SER A O 1
ATOM 891 N N . GLN A 1 114 ? -16.993 5.866 -4.598 1.00 96.44 114 GLN A N 1
ATOM 892 C CA . GLN A 1 114 ? -17.260 5.433 -5.979 1.00 96.44 114 GLN A CA 1
ATOM 893 C C . GLN A 1 114 ? -16.165 5.919 -6.945 1.00 96.44 114 GLN A C 1
ATOM 895 O O . GLN A 1 114 ? -15.801 5.224 -7.899 1.00 96.44 114 GLN A O 1
ATOM 900 N N . ASP A 1 115 ? -15.610 7.100 -6.668 1.00 95.75 115 ASP A N 1
ATOM 901 C CA . ASP A 1 115 ? -14.612 7.791 -7.490 1.00 95.75 115 ASP A CA 1
ATOM 902 C C . ASP A 1 115 ? -13.191 7.730 -6.908 1.00 95.75 115 ASP A C 1
ATOM 904 O O . ASP A 1 115 ? -12.239 8.122 -7.572 1.00 95.75 115 ASP A O 1
ATOM 908 N N . GLY A 1 116 ? -13.038 7.242 -5.676 1.00 96.31 116 GLY A N 1
ATOM 909 C CA . GLY A 1 116 ? -11.764 7.154 -4.970 1.00 96.31 116 GLY A CA 1
ATOM 910 C C . GLY A 1 116 ? -11.246 8.479 -4.407 1.00 96.31 116 GLY A C 1
ATOM 911 O O . GLY A 1 116 ? -10.206 8.481 -3.743 1.00 96.31 116 GLY A O 1
ATOM 912 N N . LEU A 1 117 ? -11.956 9.584 -4.633 1.00 97.12 117 LEU A N 1
ATOM 913 C CA . LEU A 1 117 ? -11.586 10.929 -4.194 1.00 97.12 117 LEU A CA 1
ATOM 914 C C . LEU A 1 117 ? -12.459 11.379 -3.026 1.00 97.12 117 LEU A C 1
ATOM 916 O O . LEU A 1 117 ? -11.947 11.890 -2.034 1.00 97.12 117 LEU A O 1
ATOM 920 N N . HIS A 1 118 ? -13.766 11.141 -3.121 1.00 97.56 118 HIS A N 1
ATOM 921 C CA . HIS A 1 118 ? -14.735 11.527 -2.106 1.00 97.56 118 HIS A CA 1
ATOM 922 C C . HIS A 1 118 ? -15.146 10.304 -1.296 1.00 97.56 118 HIS A C 1
ATOM 924 O O . HIS A 1 118 ? -15.694 9.330 -1.821 1.00 97.56 118 HIS A O 1
ATOM 930 N N . TRP A 1 119 ? -14.881 10.361 0.004 1.00 98.31 119 TRP A N 1
ATOM 931 C CA . TRP A 1 119 ? -15.079 9.247 0.920 1.00 98.31 119 TRP A CA 1
ATOM 932 C C . TRP A 1 119 ? -16.216 9.551 1.887 1.00 98.31 119 TRP A C 1
ATOM 934 O O . TRP A 1 119 ? -16.152 10.503 2.663 1.00 98.31 119 TRP A O 1
ATOM 944 N N . ARG A 1 120 ? -17.264 8.724 1.854 1.00 97.81 120 ARG A N 1
ATOM 945 C CA . ARG A 1 120 ? -18.377 8.808 2.805 1.00 97.81 120 ARG A CA 1
ATOM 946 C C . ARG A 1 120 ? -18.155 7.856 3.970 1.00 97.81 120 ARG A C 1
ATOM 948 O O . ARG A 1 120 ? -17.715 6.721 3.778 1.00 97.81 120 ARG A O 1
ATOM 955 N N . ARG A 1 121 ? -18.533 8.297 5.164 1.00 97.69 121 ARG A N 1
ATOM 956 C CA . ARG A 1 121 ? -18.563 7.482 6.379 1.00 97.69 121 ARG A CA 1
ATOM 957 C C . ARG A 1 121 ? -19.975 6.923 6.549 1.00 97.69 121 ARG A C 1
ATOM 959 O O . ARG A 1 121 ? -20.873 7.686 6.896 1.00 97.69 121 ARG A O 1
ATOM 966 N N . PRO A 1 122 ? -20.227 5.643 6.228 1.00 97.81 122 PRO A N 1
ATOM 967 C CA . PRO A 1 122 ? -21.551 5.068 6.409 1.00 97.81 122 PRO A CA 1
ATOM 968 C C . PRO A 1 122 ? -21.895 4.993 7.900 1.00 97.81 122 PRO A C 1
ATOM 970 O O . PRO A 1 122 ? -21.059 4.597 8.705 1.00 97.81 122 PRO A O 1
ATOM 973 N N . ASN A 1 123 ? -23.134 5.314 8.270 1.00 97.88 123 ASN A N 1
ATOM 974 C CA . ASN A 1 123 ? -23.634 4.988 9.602 1.00 97.88 123 ASN A CA 1
ATOM 975 C C . ASN A 1 123 ? -23.858 3.470 9.683 1.00 97.88 123 ASN A C 1
ATOM 977 O O . ASN A 1 123 ? -24.743 2.943 9.010 1.00 97.88 123 ASN A O 1
ATOM 981 N N . LEU A 1 124 ? -23.032 2.779 10.467 1.00 98.12 124 LEU A N 1
ATOM 982 C CA . LEU A 1 124 ? -23.070 1.326 10.608 1.00 98.12 124 LEU A CA 1
ATOM 983 C C . LEU A 1 124 ? -23.974 0.864 11.757 1.00 98.12 124 LEU A C 1
ATOM 985 O O . LEU A 1 124 ? -24.460 -0.261 11.722 1.00 98.12 124 LEU A O 1
ATOM 989 N N . GLY A 1 125 ? -24.185 1.686 12.790 1.00 97.81 125 GLY A N 1
ATOM 990 C CA . GLY A 1 125 ? -25.006 1.305 13.946 1.00 97.81 125 GLY A CA 1
ATOM 991 C C . GLY A 1 125 ? -24.387 0.244 14.876 1.00 97.81 125 GLY A C 1
ATOM 992 O O . GLY A 1 125 ? -25.051 -0.222 15.805 1.00 97.81 125 GLY A O 1
ATOM 993 N N . LEU A 1 126 ? -23.133 -0.164 14.651 1.00 97.00 126 LEU A N 1
ATOM 994 C CA . LEU A 1 126 ? -22.552 -1.364 15.275 1.00 97.00 126 LEU A CA 1
ATOM 995 C C . LEU A 1 126 ? -21.939 -1.120 16.657 1.00 97.00 126 LEU A C 1
ATOM 997 O O . LEU A 1 126 ? -22.024 -1.988 17.529 1.00 97.00 126 LEU A O 1
ATOM 1001 N N . VAL A 1 127 ? -21.346 0.052 16.877 1.00 93.88 127 VAL A N 1
ATOM 1002 C CA . VAL A 1 127 ? -20.621 0.386 18.109 1.00 93.88 127 VAL A CA 1
ATOM 1003 C C . VAL A 1 127 ? -21.261 1.594 18.773 1.00 93.88 127 VAL A C 1
ATOM 1005 O O . VAL A 1 127 ? -21.514 2.604 18.122 1.00 93.88 127 VAL A O 1
ATOM 1008 N N . GLU A 1 128 ? -21.513 1.491 20.074 1.00 93.19 128 GLU A N 1
ATOM 1009 C CA . GLU A 1 128 ? -21.958 2.619 20.888 1.00 93.19 128 GLU A CA 1
ATOM 1010 C C . GLU A 1 128 ? -20.760 3.461 21.323 1.00 93.19 128 GLU A C 1
ATOM 1012 O O . GLU A 1 128 ? -19.777 2.941 21.850 1.00 93.19 128 GLU A O 1
ATOM 1017 N N . TRP A 1 129 ? -20.845 4.766 21.088 1.00 89.06 129 TRP A N 1
ATOM 1018 C CA . TRP A 1 129 ? -19.832 5.733 21.472 1.00 89.06 129 TRP A CA 1
ATOM 1019 C C . TRP A 1 129 ? -20.502 7.050 21.872 1.00 89.06 129 TRP A C 1
ATOM 1021 O O . TRP A 1 129 ? -21.332 7.570 21.128 1.00 89.06 129 TRP A O 1
ATOM 1031 N N . GLU A 1 130 ? -20.181 7.551 23.069 1.00 90.12 130 GLU A N 1
ATOM 1032 C CA . GLU A 1 130 ? -20.769 8.774 23.650 1.00 90.12 130 GLU A CA 1
ATOM 1033 C C . GLU A 1 130 ? -22.312 8.822 23.548 1.00 90.12 130 GLU A C 1
ATOM 1035 O O . GLU A 1 130 ? -22.911 9.836 23.200 1.00 90.12 130 GLU A O 1
ATOM 1040 N N . GLY A 1 131 ? -22.975 7.691 23.833 1.00 93.12 131 GLY A N 1
ATOM 1041 C CA . GLY A 1 131 ? -24.440 7.577 23.825 1.00 93.12 131 GLY A CA 1
ATOM 1042 C C . GLY A 1 131 ? -25.079 7.446 22.438 1.00 93.12 131 GLY A C 1
ATOM 1043 O O . GLY A 1 131 ? -26.303 7.453 22.330 1.00 93.12 131 GLY A O 1
ATOM 1044 N N . SER A 1 132 ? -24.285 7.307 21.372 1.00 95.44 132 SER A N 1
ATOM 1045 C CA . SER A 1 132 ? -24.780 7.164 20.001 1.00 95.44 132 SER A CA 1
ATOM 1046 C C . SER A 1 132 ? -24.132 5.995 19.265 1.00 95.44 132 SER A C 1
ATOM 1048 O O . SER A 1 132 ? -22.951 5.697 19.421 1.00 95.44 132 SER A O 1
ATOM 1050 N N . ARG A 1 133 ? -24.909 5.347 18.393 1.00 96.81 133 ARG A N 1
ATOM 1051 C CA . ARG A 1 133 ? -24.418 4.352 17.422 1.00 96.81 133 ARG A CA 1
ATOM 1052 C C . ARG A 1 133 ? -24.255 4.927 16.014 1.00 96.81 133 ARG A C 1
ATOM 1054 O O . ARG A 1 133 ? -23.930 4.193 15.086 1.00 96.81 133 ARG A O 1
ATOM 1061 N N . SER A 1 134 ? -24.483 6.233 15.850 1.00 97.31 134 SER A N 1
ATOM 1062 C CA . SER A 1 134 ? -24.391 6.931 14.566 1.00 97.31 134 SER A CA 1
ATOM 1063 C C . SER A 1 134 ? -22.939 7.204 14.179 1.00 97.31 134 SER A C 1
ATOM 1065 O O . SER A 1 134 ? -22.477 8.341 14.224 1.00 97.31 134 SER A O 1
ATOM 1067 N N . ASN A 1 135 ? -22.215 6.148 13.828 1.00 96.81 135 ASN A N 1
ATOM 1068 C CA . ASN A 1 135 ? -20.806 6.200 13.463 1.00 96.81 135 ASN A CA 1
ATOM 1069 C C . ASN A 1 135 ? -20.455 5.085 12.466 1.00 96.81 135 ASN A C 1
ATOM 1071 O O . ASN A 1 135 ? -21.266 4.203 12.177 1.00 96.81 135 ASN A O 1
ATOM 1075 N N . ASN A 1 136 ? -19.232 5.131 11.944 1.00 97.38 136 ASN A N 1
ATOM 1076 C CA . ASN A 1 136 ? -18.693 4.163 10.990 1.00 97.38 136 ASN A CA 1
ATOM 1077 C C . ASN A 1 136 ? -17.650 3.215 11.610 1.00 97.38 136 ASN A C 1
ATOM 1079 O O . ASN A 1 136 ? -16.762 2.722 10.908 1.00 97.38 136 ASN A O 1
ATOM 1083 N N . ILE A 1 137 ? -17.731 2.994 12.924 1.00 96.44 137 ILE A N 1
ATOM 1084 C CA . ILE A 1 137 ? -16.776 2.182 13.679 1.00 96.44 137 ILE A CA 1
ATOM 1085 C C . ILE A 1 137 ? -17.124 0.699 13.515 1.00 96.44 137 ILE A C 1
ATOM 1087 O O . ILE A 1 137 ? -18.275 0.293 13.686 1.00 96.44 137 ILE A O 1
ATO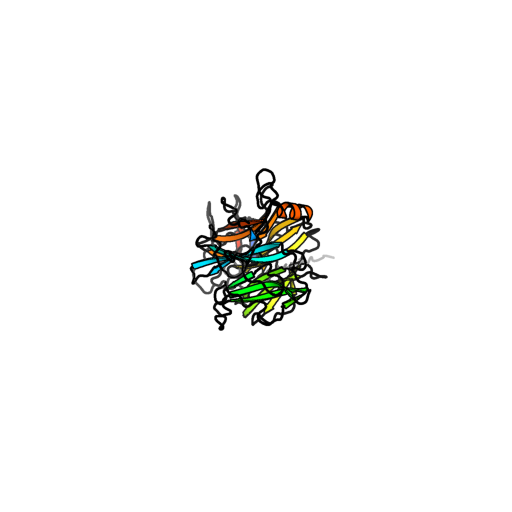M 1091 N N . LEU A 1 138 ? -16.116 -0.120 13.216 1.00 96.62 138 LEU A N 1
ATOM 1092 C CA . LEU A 1 138 ? -16.248 -1.573 13.232 1.00 96.62 138 LEU A CA 1
ATOM 1093 C C . LEU A 1 138 ? -16.062 -2.104 14.663 1.00 96.62 138 LEU A C 1
ATOM 1095 O O . LEU A 1 138 ? -15.171 -1.618 15.371 1.00 96.62 138 LEU A O 1
ATOM 1099 N N . PRO A 1 139 ? -16.841 -3.119 15.087 1.00 93.69 139 PRO A N 1
ATOM 1100 C CA . PRO A 1 139 ? -16.551 -3.858 16.312 1.00 93.69 139 PRO A CA 1
ATOM 1101 C C . PRO A 1 139 ? -15.098 -4.343 16.311 1.00 93.69 139 PRO A C 1
ATOM 1103 O O . PRO A 1 139 ? -14.582 -4.725 15.262 1.00 93.69 139 PRO A O 1
ATOM 1106 N N . TRP A 1 140 ? -14.437 -4.308 17.465 1.00 90.06 140 TRP A N 1
ATOM 1107 C CA . TRP A 1 140 ? -13.058 -4.775 17.629 1.00 90.06 140 TRP A CA 1
ATOM 1108 C C . TRP A 1 140 ? -13.003 -6.129 18.341 1.00 90.06 140 TRP A C 1
ATOM 1110 O O . TRP A 1 140 ? -14.033 -6.677 18.734 1.00 90.06 140 TRP A O 1
ATOM 1120 N N . GLY A 1 141 ? -11.793 -6.687 18.435 1.00 84.50 141 GLY A N 1
ATOM 1121 C CA . GLY A 1 141 ? -11.546 -7.988 19.044 1.00 84.50 141 GLY A CA 1
ATOM 1122 C C . GLY A 1 141 ? -11.566 -7.939 20.571 1.00 84.50 141 GLY A C 1
ATOM 1123 O O . GLY A 1 141 ? -12.425 -7.308 21.180 1.00 84.50 141 GLY A O 1
ATOM 1124 N N . GLU A 1 142 ? -10.613 -8.620 21.198 1.00 84.62 142 GLU A N 1
ATOM 1125 C CA . GLU A 1 142 ? -10.562 -8.750 22.659 1.00 84.62 142 GLU A CA 1
ATOM 1126 C C . GLU A 1 142 ? -10.291 -7.398 23.323 1.00 84.62 142 GLU A C 1
ATOM 1128 O O . GLU A 1 142 ? -10.980 -7.009 24.266 1.00 84.62 142 GLU A O 1
ATOM 1133 N N . ASN A 1 143 ? -9.319 -6.650 22.800 1.00 84.12 143 ASN A N 1
ATOM 1134 C CA . ASN A 1 143 ? -8.940 -5.356 23.355 1.00 84.12 143 ASN A CA 1
ATOM 1135 C C . ASN A 1 143 ? -9.003 -4.247 22.310 1.00 84.12 143 ASN A C 1
ATOM 1137 O O . ASN A 1 143 ? -9.590 -3.192 22.581 1.00 84.12 143 ASN A O 1
ATOM 1141 N N . TRP A 1 144 ? -8.404 -4.485 21.142 1.00 87.69 144 TRP A N 1
ATOM 1142 C CA . TRP A 1 144 ? -8.166 -3.509 20.083 1.00 87.69 144 TRP A CA 1
ATOM 1143 C C . TRP A 1 144 ? -8.471 -4.093 18.697 1.00 87.69 144 TRP A C 1
ATOM 1145 O O . TRP A 1 144 ? -8.634 -5.294 18.499 1.00 87.69 144 TRP A O 1
ATOM 1155 N N . MET A 1 145 ? -8.498 -3.221 17.694 1.00 91.31 145 MET A N 1
ATOM 1156 C CA . MET A 1 145 ? -8.344 -3.604 16.297 1.00 91.31 145 MET A CA 1
ATOM 1157 C C . MET A 1 145 ? -7.504 -2.538 15.602 1.00 91.31 145 MET A C 1
ATOM 1159 O O . MET A 1 145 ? -7.951 -1.408 15.412 1.00 91.31 145 MET A O 1
ATOM 1163 N N . ARG A 1 146 ? -6.257 -2.875 15.261 1.00 91.00 146 ARG A N 1
ATOM 1164 C CA . ARG A 1 146 ? -5.285 -1.939 14.682 1.00 91.00 146 ARG A CA 1
ATOM 1165 C C . ARG A 1 146 ? -4.732 -2.465 13.358 1.00 91.00 146 ARG A C 1
ATOM 1167 O O . ARG A 1 146 ? -4.589 -3.672 13.191 1.00 91.00 146 ARG A O 1
ATOM 1174 N N . ARG A 1 147 ? -4.341 -1.554 12.455 1.00 92.69 147 ARG A N 1
ATOM 1175 C CA . ARG A 1 147 ? -3.601 -1.861 11.212 1.00 92.69 147 ARG A CA 1
ATOM 1176 C C . ARG A 1 147 ? -4.309 -2.910 10.334 1.00 92.69 147 ARG A C 1
ATOM 1178 O O . ARG A 1 147 ? -3.744 -3.968 10.047 1.00 92.69 147 ARG A O 1
ATOM 1185 N N . PRO A 1 148 ? -5.563 -2.636 9.930 1.00 94.75 148 PRO A N 1
ATOM 1186 C CA . PRO A 1 148 ? -6.346 -3.568 9.137 1.00 94.75 148 PRO A CA 1
ATOM 1187 C C . PRO A 1 148 ? -5.751 -3.722 7.739 1.00 94.75 148 PRO A C 1
ATOM 1189 O O . PRO A 1 148 ? -5.548 -2.751 7.009 1.00 94.75 148 PRO A O 1
ATOM 1192 N N . ASN A 1 149 ? -5.545 -4.969 7.350 1.00 96.31 149 ASN A N 1
ATOM 1193 C CA . ASN A 1 149 ? -5.213 -5.356 5.993 1.00 96.31 149 ASN A CA 1
ATOM 1194 C C . ASN A 1 149 ? -6.330 -6.251 5.470 1.00 96.31 149 ASN A C 1
ATOM 1196 O O . ASN A 1 149 ? -6.541 -7.331 6.015 1.00 96.31 149 ASN A O 1
ATOM 1200 N N . VAL A 1 150 ? -7.039 -5.819 4.435 1.00 97.00 150 VAL A N 1
ATOM 1201 C CA . VAL A 1 150 ? -8.220 -6.499 3.907 1.00 97.00 150 VAL A CA 1
ATOM 1202 C C . VAL A 1 150 ? -7.966 -6.985 2.487 1.00 97.00 150 VAL A C 1
ATOM 1204 O O . VAL A 1 150 ? -7.433 -6.265 1.646 1.00 97.00 150 VAL A O 1
ATOM 1207 N N . ILE A 1 151 ? -8.393 -8.213 2.209 1.00 96.69 151 ILE A N 1
ATOM 1208 C CA . ILE A 1 151 ? -8.494 -8.764 0.857 1.00 96.69 151 ILE A CA 1
ATOM 1209 C C . ILE A 1 151 ? -9.926 -9.216 0.588 1.00 96.69 151 ILE A C 1
ATOM 1211 O O . ILE A 1 151 ? -10.644 -9.640 1.499 1.00 96.69 151 ILE A O 1
ATOM 1215 N N . LEU A 1 152 ? -10.309 -9.152 -0.686 1.00 95.25 152 LEU A N 1
ATOM 1216 C CA . LEU A 1 152 ? -11.430 -9.916 -1.210 1.00 95.25 152 LEU A CA 1
ATOM 1217 C C . LEU A 1 152 ? -10.885 -11.203 -1.806 1.00 95.25 152 LEU A C 1
ATOM 1219 O O . LEU A 1 152 ? -9.937 -11.184 -2.590 1.00 95.25 152 LEU A O 1
ATOM 1223 N N . ASP A 1 153 ? -11.513 -12.305 -1.442 1.00 95.06 153 ASP A N 1
ATOM 1224 C CA . ASP A 1 153 ? -11.139 -13.624 -1.893 1.00 95.06 153 ASP A CA 1
ATOM 1225 C C . ASP A 1 153 ? -12.380 -14.423 -2.306 1.00 95.06 153 ASP A C 1
ATOM 1227 O O . ASP A 1 153 ? -12.956 -15.149 -1.494 1.00 95.06 153 ASP A O 1
ATOM 1231 N N . PRO A 1 154 ? -12.811 -14.295 -3.572 1.00 90.75 154 PRO A N 1
ATOM 1232 C CA . PRO A 1 154 ? -13.998 -14.979 -4.080 1.00 90.75 154 PRO A CA 1
ATOM 1233 C C . PRO A 1 154 ? -13.796 -16.491 -4.273 1.00 90.75 154 PRO A C 1
ATOM 1235 O O . PRO A 1 154 ? -14.719 -17.175 -4.698 1.00 90.75 154 PRO A O 1
ATOM 1238 N N . ARG A 1 155 ? -12.589 -17.010 -4.017 1.00 92.75 155 ARG A N 1
ATOM 1239 C CA . ARG A 1 155 ? -12.228 -18.419 -4.235 1.00 92.75 155 ARG A CA 1
ATOM 1240 C C . ARG A 1 155 ? -12.481 -19.277 -3.000 1.00 92.75 155 ARG A C 1
ATOM 1242 O O . ARG A 1 155 ? -12.472 -20.499 -3.107 1.00 92.75 155 ARG A O 1
ATOM 1249 N N . ASP A 1 156 ? -12.650 -18.654 -1.835 1.00 93.88 156 ASP A N 1
ATOM 1250 C CA . ASP A 1 156 ? -12.987 -19.377 -0.613 1.00 93.88 156 ASP A CA 1
ATOM 1251 C C . ASP A 1 156 ? -14.394 -19.973 -0.754 1.00 93.88 156 ASP A C 1
ATOM 1253 O O . ASP A 1 156 ? -15.330 -19.231 -1.063 1.00 93.88 156 ASP A O 1
ATOM 1257 N N . PRO A 1 157 ? -14.565 -21.292 -0.559 1.00 92.94 157 PRO A N 1
ATOM 1258 C CA . PRO A 1 157 ? -15.869 -21.928 -0.700 1.00 92.94 157 PRO A CA 1
ATOM 1259 C C . PRO A 1 157 ? -16.859 -21.506 0.394 1.00 92.94 157 PRO A C 1
ATOM 1261 O O . PRO A 1 157 ? -18.063 -21.664 0.201 1.00 92.94 157 PRO A O 1
ATOM 1264 N N . ASP A 1 158 ? -16.388 -20.981 1.533 1.00 94.25 158 ASP A N 1
ATOM 1265 C CA . ASP A 1 158 ? -17.267 -20.410 2.553 1.00 94.25 158 ASP A CA 1
ATOM 1266 C C . ASP A 1 158 ? -17.587 -18.944 2.200 1.00 94.25 158 ASP A C 1
ATOM 1268 O O . ASP A 1 158 ? -16.715 -18.073 2.325 1.00 94.25 158 ASP A O 1
ATOM 1272 N N . PRO A 1 159 ? -18.840 -18.612 1.827 1.00 92.75 159 PRO A N 1
ATOM 1273 C CA . PRO A 1 159 ? -19.215 -17.242 1.479 1.00 92.75 159 PRO A CA 1
ATOM 1274 C C . PRO A 1 159 ? -19.036 -16.260 2.648 1.00 92.75 159 PRO A C 1
ATOM 1276 O O . PRO A 1 159 ? -18.885 -15.059 2.421 1.00 92.75 159 PRO A O 1
ATOM 1279 N N . ASN A 1 160 ? -18.976 -16.745 3.895 1.00 94.62 160 ASN A N 1
ATOM 1280 C CA . ASN A 1 160 ? -18.707 -15.921 5.076 1.00 94.62 160 ASN A CA 1
ATOM 1281 C C . ASN A 1 160 ? -17.226 -15.549 5.239 1.00 94.62 160 ASN A C 1
ATOM 1283 O O . ASN A 1 160 ? -16.877 -14.789 6.144 1.00 94.62 160 ASN A O 1
ATOM 1287 N N . ARG A 1 161 ? -16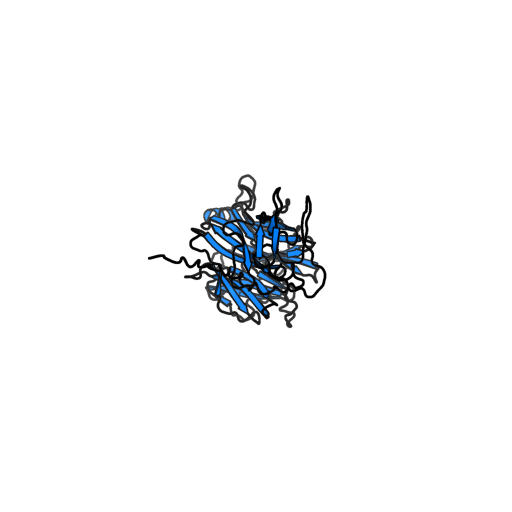.346 -16.077 4.381 1.00 94.62 161 ARG A N 1
ATOM 1288 C CA . ARG A 1 161 ? -14.901 -15.799 4.347 1.00 94.62 161 ARG A CA 1
ATOM 1289 C C . ARG A 1 161 ? -14.479 -15.061 3.078 1.00 94.62 161 ARG A C 1
ATOM 1291 O O . ARG A 1 161 ? -13.280 -14.966 2.799 1.00 94.62 161 ARG A O 1
ATOM 1298 N N . ARG A 1 162 ? -15.441 -14.512 2.329 1.00 94.19 162 ARG A N 1
ATOM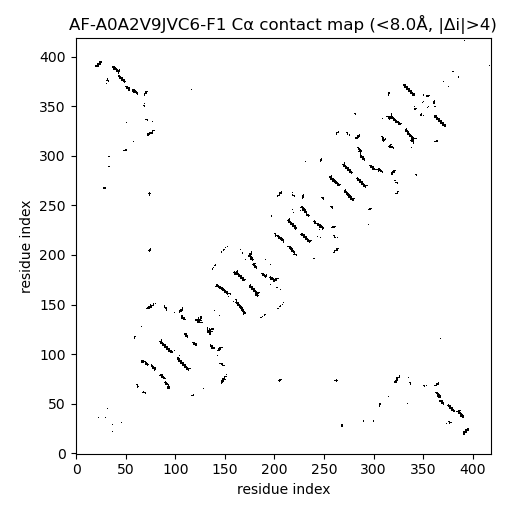 1299 C CA . ARG A 1 162 ? -15.192 -13.706 1.128 1.00 94.19 162 ARG A CA 1
ATOM 1300 C C . ARG A 1 162 ? -14.271 -12.527 1.421 1.00 94.19 162 ARG A C 1
ATOM 1302 O O . ARG A 1 162 ? -13.333 -12.271 0.675 1.00 94.19 162 ARG A O 1
ATOM 1309 N N . TYR A 1 163 ? -14.545 -11.798 2.493 1.00 96.88 163 TYR A N 1
ATOM 1310 C CA . TYR A 1 163 ? -13.643 -10.793 3.025 1.00 96.88 163 TYR A CA 1
ATOM 1311 C C . TYR A 1 163 ? -12.772 -11.431 4.095 1.00 96.88 163 TYR A C 1
ATOM 1313 O O . TYR A 1 163 ? -13.259 -12.118 4.999 1.00 96.88 163 TYR A O 1
ATOM 1321 N N . LYS A 1 164 ? -11.473 -11.166 4.006 1.00 96.62 164 LYS A N 1
ATOM 1322 C CA . LYS A 1 164 ? -10.490 -11.585 5.000 1.00 96.62 164 LYS A CA 1
ATOM 1323 C C . LYS A 1 164 ? -9.720 -10.366 5.463 1.00 96.62 164 LYS A C 1
ATOM 1325 O O . LYS A 1 164 ? -9.289 -9.565 4.636 1.00 96.62 164 LYS A O 1
ATOM 1330 N N . MET A 1 165 ? -9.543 -10.241 6.770 1.00 95.75 165 MET A N 1
ATOM 1331 C CA . MET A 1 165 ? -8.750 -9.181 7.379 1.00 95.75 165 MET A CA 1
ATOM 1332 C C . MET A 1 165 ? -7.629 -9.792 8.202 1.00 95.75 165 MET A C 1
ATOM 1334 O O . MET A 1 165 ? -7.878 -10.743 8.939 1.00 95.75 165 MET A O 1
ATOM 1338 N N . THR A 1 166 ? -6.436 -9.210 8.142 1.00 94.88 166 THR A N 1
ATOM 1339 C CA . THR A 1 166 ? -5.438 -9.345 9.208 1.00 94.88 166 THR A CA 1
ATOM 1340 C C . THR A 1 166 ? -5.347 -8.038 9.972 1.00 94.88 166 THR A C 1
ATOM 1342 O O . THR A 1 166 ? -5.401 -6.961 9.378 1.00 94.88 166 THR A O 1
ATOM 1345 N N . TYR A 1 167 ? -5.232 -8.124 11.288 1.00 94.50 167 TYR A N 1
ATOM 1346 C CA . TYR A 1 167 ? -5.156 -6.962 12.167 1.00 94.50 167 TYR A CA 1
ATOM 1347 C C . TYR A 1 167 ? -4.338 -7.296 13.412 1.00 94.50 167 TYR A C 1
ATOM 1349 O O . TYR A 1 167 ? -4.055 -8.462 13.693 1.00 94.50 167 TYR A O 1
ATOM 1357 N N . VAL A 1 168 ? -3.950 -6.263 14.151 1.00 93.06 168 VAL A N 1
ATOM 1358 C CA . VAL A 1 168 ? -3.245 -6.387 15.427 1.00 93.06 168 VAL A CA 1
ATOM 1359 C C . VAL A 1 168 ? -4.221 -6.158 16.577 1.00 93.06 168 VAL A C 1
ATOM 1361 O O . VAL A 1 168 ? -4.973 -5.180 16.572 1.00 93.06 168 VAL A O 1
ATOM 1364 N N . ASP A 1 169 ? -4.170 -7.047 17.564 1.00 91.06 169 ASP A N 1
ATOM 1365 C CA . ASP A 1 169 ? -4.923 -6.996 18.824 1.00 91.06 169 ASP A CA 1
ATOM 1366 C C . ASP A 1 169 ? -3.975 -7.264 20.009 1.00 91.06 169 ASP A C 1
ATOM 1368 O O . ASP A 1 169 ? -2.800 -7.588 19.813 1.00 91.06 169 ASP A O 1
ATOM 1372 N N . VAL A 1 170 ? -4.477 -7.151 21.236 1.00 88.25 170 VAL A N 1
ATOM 1373 C CA . VAL A 1 170 ? -3.850 -7.681 22.449 1.00 88.25 170 VAL A CA 1
ATOM 1374 C C . VAL A 1 170 ? -4.673 -8.877 22.907 1.00 88.25 170 VAL A C 1
ATOM 1376 O O . VAL A 1 170 ? -5.799 -8.712 23.362 1.00 88.25 170 VAL A O 1
ATOM 1379 N N . ILE A 1 171 ? -4.110 -10.078 22.788 1.00 86.44 171 ILE A N 1
ATOM 1380 C CA . ILE A 1 171 ? -4.785 -11.341 23.117 1.00 86.44 171 ILE A CA 1
ATOM 1381 C C . ILE A 1 171 ? -3.988 -12.043 24.211 1.00 86.44 171 ILE A C 1
ATOM 1383 O O . ILE A 1 171 ? -2.806 -12.363 24.028 1.00 86.44 171 ILE A O 1
ATOM 1387 N N . GLY A 1 172 ? -4.618 -12.274 25.366 1.00 86.81 172 GLY A N 1
ATOM 1388 C CA . GLY A 1 172 ? -3.939 -12.854 26.529 1.00 86.81 172 GLY A CA 1
ATOM 1389 C C . GLY A 1 172 ? -2.734 -12.025 26.994 1.00 86.81 172 GLY A C 1
ATOM 1390 O O . GLY A 1 172 ? -1.675 -12.582 27.288 1.00 86.81 172 GLY A O 1
ATOM 1391 N N . GLY A 1 173 ? -2.870 -10.694 26.982 1.00 85.75 173 GLY A N 1
ATOM 1392 C CA . GLY A 1 173 ? -1.856 -9.742 27.455 1.00 85.75 173 GLY A CA 1
ATOM 1393 C C . GLY A 1 173 ? -0.669 -9.504 26.514 1.00 85.75 173 GLY A C 1
ATOM 1394 O O . GLY A 1 173 ? 0.255 -8.781 26.878 1.00 85.75 173 GLY A O 1
ATOM 1395 N N . LEU A 1 174 ? -0.668 -10.084 25.311 1.00 88.06 174 LEU A N 1
ATOM 1396 C CA . LEU A 1 174 ? 0.393 -9.895 24.319 1.00 88.06 174 LEU A CA 1
ATOM 1397 C C . LEU A 1 174 ? -0.177 -9.317 23.029 1.00 88.06 174 LEU A C 1
ATOM 1399 O O . LEU A 1 174 ? -1.227 -9.759 22.565 1.00 88.06 174 LEU A O 1
ATOM 1403 N N . THR A 1 175 ? 0.551 -8.383 22.415 1.00 88.62 175 THR A N 1
ATOM 1404 C CA . THR A 1 175 ? 0.258 -7.962 21.043 1.00 88.62 175 THR A CA 1
ATOM 1405 C C . THR A 1 175 ? 0.332 -9.161 20.116 1.00 88.62 175 THR A C 1
ATOM 1407 O O . THR A 1 175 ? 1.203 -10.024 20.268 1.00 88.62 175 THR A O 1
ATOM 1410 N N . ALA A 1 176 ? -0.593 -9.250 19.171 1.00 90.62 176 ALA A N 1
ATOM 1411 C CA . ALA A 1 176 ? -0.548 -10.309 18.191 1.00 90.62 176 ALA A CA 1
ATOM 1412 C C . ALA A 1 176 ? -1.221 -9.932 16.879 1.00 90.62 176 ALA A C 1
ATOM 1414 O O . ALA A 1 176 ? -2.242 -9.247 16.859 1.00 90.62 176 ALA A O 1
ATOM 1415 N N . ILE A 1 177 ? -0.670 -10.456 15.787 1.00 92.38 177 ILE A N 1
ATOM 1416 C CA . ILE A 1 177 ? -1.340 -10.460 14.489 1.00 92.38 177 ILE A CA 1
ATOM 1417 C C . ILE A 1 177 ? -2.374 -11.588 14.495 1.00 92.38 177 ILE A C 1
ATOM 1419 O O . ILE A 1 177 ? -2.051 -12.744 14.785 1.00 92.38 177 ILE A O 1
ATOM 1423 N N . THR A 1 178 ? -3.617 -11.250 14.174 1.00 92.81 178 THR A N 1
ATOM 1424 C CA . THR A 1 178 ? -4.750 -12.177 14.081 1.00 92.81 178 THR A CA 1
ATOM 1425 C C . THR A 1 178 ? -5.614 -11.854 12.853 1.00 92.81 178 THR A C 1
ATOM 1427 O O . THR A 1 178 ? -5.225 -11.039 12.011 1.00 92.81 178 THR A O 1
ATOM 1430 N N . LYS A 1 179 ? -6.763 -12.527 12.714 1.00 93.88 179 LYS A N 1
ATOM 1431 C CA . LYS A 1 179 ? -7.619 -12.482 11.531 1.00 93.88 179 LYS A CA 1
ATOM 1432 C C . LYS A 1 179 ? -9.100 -12.333 11.807 1.00 93.88 179 LYS A C 1
ATOM 1434 O O . LYS A 1 179 ? -9.605 -12.780 12.833 1.00 93.88 179 LYS A O 1
ATOM 1439 N N . GLY A 1 180 ? -9.796 -11.763 10.833 1.00 94.81 180 GLY A N 1
ATOM 1440 C CA . GLY A 1 180 ? -11.248 -11.682 10.774 1.00 94.81 180 GLY A CA 1
ATOM 1441 C C . GLY A 1 180 ? -11.781 -12.167 9.430 1.00 94.81 180 GLY A C 1
ATOM 1442 O O . GLY A 1 180 ? -11.103 -12.058 8.406 1.00 94.81 180 GLY A O 1
ATOM 1443 N N . TYR A 1 181 ? -13.009 -12.677 9.446 1.00 96.25 181 TYR A N 1
ATOM 1444 C CA . TYR A 1 181 ? -13.747 -13.092 8.253 1.00 96.25 181 TYR A CA 1
ATOM 1445 C C . TYR A 1 181 ? -15.068 -12.341 8.160 1.00 96.25 181 TYR A C 1
ATOM 1447 O O . TYR A 1 181 ? -15.695 -12.084 9.188 1.00 96.25 181 TYR A O 1
ATOM 1455 N N . SER A 1 182 ? -15.491 -12.000 6.949 1.00 96.56 182 SER A N 1
ATOM 1456 C CA . SER A 1 182 ? -16.783 -11.363 6.718 1.00 96.56 182 SER A CA 1
ATOM 1457 C C . SER A 1 182 ? -17.356 -11.743 5.350 1.00 96.56 182 SER A C 1
ATOM 1459 O O . SER A 1 182 ? -16.620 -11.934 4.381 1.00 96.56 182 SER A O 1
ATOM 1461 N N . ALA A 1 183 ? -18.682 -11.833 5.256 1.00 95.88 183 ALA A N 1
ATOM 1462 C CA . ALA A 1 183 ? -19.378 -11.985 3.978 1.00 95.88 183 ALA A CA 1
ATOM 1463 C C . ALA A 1 183 ? -19.484 -10.647 3.223 1.00 95.88 183 ALA A C 1
ATOM 1465 O O . ALA A 1 183 ? -19.426 -10.604 1.993 1.00 95.88 183 ALA A O 1
ATOM 1466 N N . ASP A 1 184 ? -19.638 -9.546 3.961 1.00 95.69 184 ASP A N 1
ATOM 1467 C CA . ASP A 1 184 ? -20.020 -8.234 3.436 1.00 95.69 184 ASP A CA 1
ATOM 1468 C C . ASP A 1 184 ? -18.982 -7.132 3.687 1.00 95.69 184 ASP A C 1
ATOM 1470 O O . ASP A 1 184 ? -19.171 -6.006 3.225 1.00 95.69 184 ASP A O 1
ATOM 1474 N N . GLY A 1 185 ? -17.895 -7.444 4.398 1.00 96.25 185 GLY A N 1
ATOM 1475 C CA . GLY A 1 185 ? -16.845 -6.503 4.783 1.00 96.25 185 GLY A CA 1
ATOM 1476 C C . GLY A 1 185 ? -17.243 -5.549 5.915 1.00 96.25 185 GLY A C 1
ATOM 1477 O O . GLY A 1 185 ? -16.499 -4.623 6.220 1.00 96.25 185 GLY A O 1
ATOM 1478 N N . ILE A 1 186 ? -18.403 -5.743 6.544 1.00 97.00 186 ILE A N 1
ATOM 1479 C CA . ILE A 1 186 ? -18.944 -4.877 7.602 1.00 97.00 186 ILE A CA 1
ATOM 1480 C C . ILE A 1 186 ? -19.117 -5.677 8.894 1.00 97.00 186 ILE A C 1
ATOM 1482 O O . ILE A 1 186 ? -18.664 -5.247 9.954 1.00 97.00 186 ILE A O 1
ATOM 1486 N N . HIS A 1 187 ? -19.720 -6.860 8.809 1.00 96.88 187 HIS A N 1
ATOM 1487 C CA . HIS A 1 187 ? -19.936 -7.743 9.949 1.00 96.88 187 HIS A CA 1
ATOM 1488 C C . HIS A 1 187 ? -18.809 -8.769 10.015 1.00 96.88 187 HIS A C 1
ATOM 1490 O O . HIS A 1 187 ? -18.742 -9.696 9.205 1.00 96.88 187 HIS A O 1
ATOM 1496 N N . TRP A 1 188 ? -17.896 -8.578 10.966 1.00 96.62 188 TRP A N 1
ATOM 1497 C CA . TRP A 1 188 ? -16.673 -9.368 11.077 1.00 96.62 188 TRP A CA 1
ATOM 1498 C C . TRP A 1 188 ? -16.760 -10.405 12.195 1.00 96.62 188 TRP A C 1
ATOM 1500 O O . TRP A 1 188 ? -16.993 -10.072 13.355 1.00 96.62 188 TRP A O 1
ATOM 1510 N N . ARG A 1 189 ? -16.473 -11.667 11.862 1.00 94.44 189 ARG A N 1
ATOM 1511 C CA . ARG A 1 189 ? -16.122 -12.704 12.839 1.00 94.44 189 ARG A CA 1
ATOM 1512 C C . ARG A 1 189 ? -14.631 -12.591 13.147 1.00 94.44 189 ARG A C 1
ATOM 1514 O O . ARG A 1 189 ? -13.798 -13.135 12.418 1.00 94.44 189 ARG A O 1
ATOM 1521 N N . LEU A 1 190 ? -14.317 -11.832 14.191 1.00 93.00 190 LEU A N 1
ATOM 1522 C CA . LEU A 1 190 ? -12.957 -11.519 14.626 1.00 93.00 190 LEU A CA 1
ATOM 1523 C C . LEU A 1 190 ? -12.299 -12.667 15.394 1.00 93.00 190 LEU A C 1
ATOM 1525 O O . LEU A 1 190 ? -12.981 -13.492 15.997 1.00 93.00 190 LEU A O 1
ATOM 1529 N N . ASN A 1 191 ? -10.966 -12.715 15.329 1.00 85.31 191 ASN A N 1
ATOM 1530 C CA . ASN A 1 191 ? -10.109 -13.776 15.859 1.00 85.31 191 ASN A CA 1
ATOM 1531 C C . ASN A 1 191 ? -10.674 -15.177 15.574 1.00 85.31 191 ASN A C 1
ATOM 1533 O O . ASN A 1 191 ? -10.749 -15.988 16.482 1.00 85.31 191 ASN A O 1
ATOM 1537 N N . GLY A 1 192 ? -11.140 -15.431 14.343 1.00 70.81 192 GLY A N 1
ATOM 1538 C CA . GLY A 1 192 ? -12.206 -16.404 14.045 1.00 70.81 192 GLY A CA 1
ATOM 1539 C C . GLY A 1 192 ? -12.119 -17.834 14.619 1.00 70.81 192 GLY A C 1
ATOM 1540 O O . GLY A 1 192 ? -13.146 -18.501 14.645 1.00 70.81 192 GLY A O 1
ATOM 1541 N N . ASP A 1 193 ? -10.951 -18.305 15.069 1.00 75.19 193 ASP A N 1
ATOM 1542 C CA . ASP A 1 193 ? -10.689 -19.613 15.704 1.00 75.19 193 ASP A CA 1
ATOM 1543 C C . ASP A 1 193 ? -10.111 -19.524 17.144 1.00 75.19 193 ASP A C 1
ATOM 1545 O O . ASP A 1 193 ? -9.685 -20.529 17.714 1.00 75.19 193 ASP A O 1
ATOM 1549 N N . GLY A 1 194 ? -10.026 -18.322 17.717 1.00 75.31 194 GLY A N 1
ATOM 1550 C CA . GLY A 1 194 ? -9.434 -18.026 19.022 1.00 75.31 194 GLY A CA 1
ATOM 1551 C C . GLY A 1 194 ? -7.900 -17.983 19.062 1.00 75.31 194 GLY A C 1
ATOM 1552 O O . GLY A 1 194 ? -7.338 -17.722 20.127 1.00 75.31 194 GLY A O 1
ATOM 1553 N N . LYS A 1 195 ? -7.196 -18.236 17.949 1.00 81.88 195 LYS A N 1
ATOM 1554 C CA . LYS A 1 195 ? -5.734 -18.412 17.924 1.00 81.88 195 LYS A CA 1
ATOM 1555 C C . LYS A 1 195 ? -5.036 -17.323 17.094 1.00 81.88 195 LYS A C 1
ATOM 1557 O O . LYS A 1 195 ? -5.113 -17.351 15.861 1.00 81.88 195 LYS A O 1
ATOM 1562 N N . PRO A 1 196 ? -4.293 -16.393 17.723 1.00 85.81 196 PRO A N 1
ATOM 1563 C CA . PRO A 1 196 ? -3.465 -15.448 16.980 1.00 85.81 196 PRO A CA 1
ATOM 1564 C C . PRO A 1 196 ? -2.265 -16.143 16.315 1.00 85.81 196 PRO A C 1
ATOM 1566 O O . PRO A 1 196 ? -1.828 -17.199 16.772 1.00 85.81 196 PRO A O 1
ATOM 1569 N N . TRP A 1 197 ? -1.706 -15.536 15.265 1.00 86.31 197 TRP A N 1
ATOM 1570 C CA . TRP A 1 197 ? -0.634 -16.129 14.453 1.00 86.31 197 TRP A CA 1
ATOM 1571 C C . TRP A 1 197 ? 0.767 -15.755 14.924 1.00 86.31 197 TRP A C 1
ATOM 1573 O O . TRP A 1 197 ? 1.591 -16.630 15.172 1.00 86.31 197 TRP A O 1
ATOM 1583 N N . PHE A 1 198 ? 1.036 -14.458 15.080 1.00 86.19 198 PHE A N 1
ATOM 1584 C CA . PHE A 1 198 ? 2.362 -13.951 15.437 1.00 86.19 198 PHE A CA 1
ATOM 1585 C C . PHE A 1 198 ? 2.246 -13.132 16.716 1.00 86.19 198 PHE A C 1
ATOM 1587 O O . PHE A 1 198 ? 1.699 -12.030 16.701 1.00 86.19 198 PHE A O 1
ATOM 1594 N N . ARG A 1 199 ? 2.702 -13.694 17.841 1.00 85.94 199 ARG A N 1
ATOM 1595 C CA . ARG A 1 199 ? 2.698 -13.011 19.144 1.00 85.94 199 ARG A CA 1
ATOM 1596 C C . ARG A 1 199 ? 3.910 -12.094 19.268 1.00 85.94 199 ARG A C 1
ATOM 1598 O O . ARG A 1 199 ? 4.983 -12.431 18.787 1.00 85.94 199 ARG A O 1
ATOM 1605 N N . ARG A 1 200 ? 3.736 -10.992 20.000 1.00 84.62 200 ARG A N 1
ATOM 1606 C CA . ARG A 1 200 ? 4.713 -9.911 20.217 1.00 84.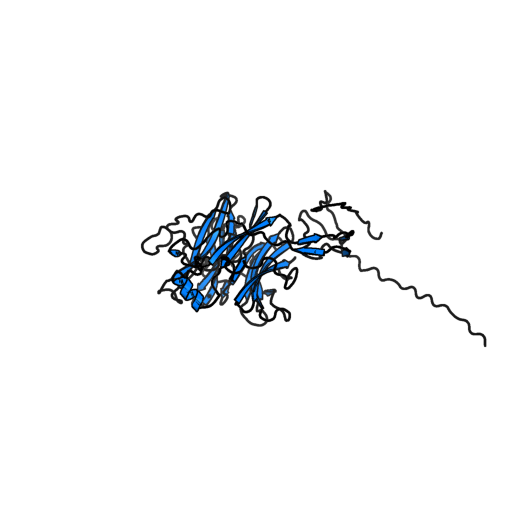62 200 ARG A CA 1
ATOM 1607 C C . ARG A 1 200 ? 5.080 -9.131 18.957 1.00 84.62 200 ARG A C 1
ATOM 1609 O O . ARG A 1 200 ? 6.021 -8.349 18.985 1.00 84.62 200 ARG A O 1
ATOM 1616 N N . GLU A 1 201 ? 4.320 -9.307 17.880 1.00 83.00 201 GLU A N 1
ATOM 1617 C CA . GLU A 1 201 ? 4.495 -8.538 16.656 1.00 83.00 201 GLU A CA 1
ATOM 1618 C C . GLU A 1 201 ? 3.445 -7.436 16.545 1.00 83.00 201 GLU A C 1
ATOM 1620 O O . GLU A 1 201 ? 2.298 -7.573 16.976 1.00 83.00 201 GLU A O 1
ATOM 1625 N N . HIS A 1 202 ? 3.869 -6.309 15.976 1.00 82.25 202 HIS A N 1
ATOM 1626 C CA . HIS A 1 202 ? 3.118 -5.054 16.023 1.00 82.25 202 HIS A CA 1
ATOM 1627 C C . HIS A 1 202 ? 2.655 -4.566 14.649 1.00 82.25 202 HIS A C 1
ATOM 1629 O O . HIS A 1 202 ? 1.936 -3.567 14.567 1.00 82.25 202 HIS A O 1
ATOM 1635 N N . ASN A 1 203 ? 3.095 -5.199 13.560 1.00 88.56 203 ASN A N 1
ATOM 1636 C CA . ASN A 1 203 ? 2.785 -4.753 12.207 1.00 88.56 203 ASN A CA 1
ATOM 1637 C C . ASN A 1 203 ? 2.904 -5.888 11.187 1.00 88.56 203 ASN A C 1
ATOM 1639 O O . ASN A 1 203 ? 3.776 -6.743 11.311 1.00 88.56 203 ASN A O 1
ATOM 1643 N N . SER A 1 204 ? 2.094 -5.840 10.135 1.00 90.81 204 SER A N 1
ATOM 1644 C CA . SER A 1 204 ? 2.201 -6.745 8.992 1.00 90.81 204 SER A CA 1
ATOM 1645 C C . SER A 1 204 ? 1.556 -6.151 7.759 1.00 90.81 204 SER A C 1
ATOM 1647 O O . SER A 1 204 ? 0.605 -5.389 7.879 1.00 90.81 204 SER A O 1
ATOM 1649 N N . ASN A 1 205 ? 2.017 -6.572 6.587 1.00 95.38 205 ASN A N 1
ATOM 1650 C CA . ASN A 1 205 ? 1.417 -6.202 5.314 1.00 95.38 205 ASN A CA 1
ATOM 1651 C C . ASN A 1 205 ? 0.936 -7.472 4.610 1.00 95.38 205 ASN A C 1
ATOM 1653 O O . ASN A 1 205 ? 1.736 -8.362 4.315 1.00 95.38 205 ASN A O 1
ATOM 1657 N N . LEU A 1 206 ? -0.369 -7.587 4.374 1.00 96.50 206 LEU A N 1
ATOM 1658 C CA . LEU A 1 206 ? -0.945 -8.743 3.690 1.00 96.50 206 LEU A CA 1
ATOM 1659 C C . LEU A 1 206 ? -0.858 -8.553 2.174 1.00 96.50 206 LEU A C 1
ATOM 1661 O O . LEU A 1 206 ? -1.468 -7.631 1.634 1.00 96.50 206 LEU A O 1
ATOM 1665 N N . LEU A 1 207 ? -0.166 -9.463 1.486 1.00 97.00 207 LEU A N 1
ATOM 1666 C CA . LEU A 1 207 ? -0.208 -9.527 0.023 1.00 97.00 207 LEU A CA 1
ATOM 1667 C C . LEU A 1 207 ? -1.565 -10.073 -0.436 1.00 97.00 207 LEU A C 1
ATOM 1669 O O . LEU A 1 207 ? -2.231 -9.486 -1.292 1.00 97.00 207 LEU A O 1
ATOM 1673 N N . GLY A 1 208 ? -1.987 -11.173 0.193 1.00 96.12 208 GLY A N 1
ATOM 1674 C CA . GLY A 1 208 ? -3.185 -11.929 -0.151 1.00 96.12 208 GLY A CA 1
ATOM 1675 C C . GLY A 1 208 ? -2.829 -13.286 -0.739 1.00 96.12 208 GLY A C 1
ATOM 1676 O O . GLY A 1 208 ? -1.811 -13.867 -0.369 1.00 96.12 208 GLY A O 1
ATOM 1677 N N . TRP A 1 209 ? -3.685 -13.809 -1.613 1.00 96.56 209 TRP A N 1
ATOM 1678 C CA . TRP A 1 209 ? -3.392 -15.052 -2.314 1.00 96.56 209 TRP A CA 1
ATOM 1679 C C . TRP A 1 209 ? -2.413 -14.842 -3.458 1.00 96.56 209 TRP A C 1
ATOM 1681 O O . TRP A 1 209 ? -2.614 -13.986 -4.317 1.00 96.56 209 TRP A O 1
ATOM 1691 N N . ASP A 1 210 ? -1.405 -15.694 -3.482 1.00 96.69 210 ASP A N 1
ATOM 1692 C CA . ASP A 1 210 ? -0.427 -15.829 -4.535 1.00 96.69 210 ASP A CA 1
ATOM 1693 C C . ASP A 1 210 ? -0.745 -17.072 -5.368 1.00 96.69 210 ASP A C 1
ATOM 1695 O O . ASP A 1 210 ? -0.560 -18.213 -4.931 1.00 96.69 210 ASP A O 1
ATOM 1699 N N . ALA A 1 211 ? -1.250 -16.845 -6.581 1.00 94.19 211 ALA A N 1
ATOM 1700 C CA . ALA A 1 211 ? -1.622 -17.920 -7.490 1.00 94.19 211 ALA A CA 1
ATOM 1701 C C . ALA A 1 211 ? -0.414 -18.703 -8.020 1.00 94.19 211 ALA A C 1
ATOM 1703 O O . ALA A 1 211 ? -0.573 -19.877 -8.342 1.00 94.19 211 ALA A O 1
ATOM 1704 N N . SER A 1 212 ? 0.777 -18.097 -8.065 1.00 92.94 212 SER A N 1
ATOM 1705 C CA . SER A 1 212 ? 1.977 -18.736 -8.618 1.00 92.94 212 SER A CA 1
ATOM 1706 C C . SER A 1 212 ? 2.504 -19.873 -7.738 1.00 92.94 212 SER A C 1
ATOM 1708 O O . SER A 1 212 ? 3.071 -20.840 -8.241 1.00 92.94 212 SER A O 1
ATOM 1710 N N . ILE A 1 213 ? 2.271 -19.784 -6.426 1.00 96.00 213 ILE A N 1
ATOM 1711 C CA . ILE A 1 213 ? 2.680 -20.797 -5.441 1.00 96.00 213 ILE A CA 1
ATOM 1712 C C . ILE A 1 213 ? 1.495 -21.469 -4.743 1.00 96.00 213 ILE A C 1
ATOM 1714 O O . ILE A 1 213 ? 1.701 -22.311 -3.871 1.00 96.00 213 ILE A O 1
ATOM 1718 N N . GLY A 1 214 ? 0.265 -21.070 -5.074 1.00 96.44 214 GLY A N 1
ATOM 1719 C CA . GLY A 1 214 ? -0.953 -21.613 -4.482 1.00 96.44 214 GLY A CA 1
ATOM 1720 C C . GLY A 1 214 ? -1.060 -21.388 -2.971 1.00 96.44 214 GLY A C 1
ATOM 1721 O O . GLY A 1 214 ? -1.465 -22.304 -2.257 1.00 96.44 214 GLY A O 1
ATOM 1722 N N . ARG A 1 215 ? -0.660 -20.211 -2.463 1.00 97.62 215 ARG A N 1
ATOM 1723 C CA . ARG A 1 215 ? -0.679 -19.901 -1.019 1.00 97.62 215 ARG A CA 1
ATOM 1724 C C . ARG A 1 215 ? -1.036 -18.453 -0.724 1.00 97.62 215 ARG A C 1
ATOM 1726 O O . ARG A 1 215 ? -0.767 -17.558 -1.513 1.00 97.62 215 ARG A O 1
ATOM 1733 N N . TYR A 1 216 ? -1.577 -18.197 0.461 1.00 97.69 216 TYR A N 1
ATOM 1734 C CA . TYR A 1 216 ? -1.623 -16.857 1.034 1.00 97.69 216 TYR A CA 1
ATOM 1735 C C . TYR A 1 216 ? -0.239 -16.428 1.513 1.00 97.69 216 TYR A C 1
ATOM 1737 O O . TYR A 1 216 ? 0.519 -17.245 2.039 1.00 97.69 216 TYR A O 1
ATOM 1745 N N . VAL A 1 217 ? 0.069 -15.140 1.371 1.00 97.94 217 VAL A N 1
ATOM 1746 C CA . VAL A 1 217 ? 1.355 -14.547 1.748 1.00 97.94 217 VAL A CA 1
ATOM 1747 C C . VAL A 1 217 ? 1.134 -13.296 2.595 1.00 97.94 217 VAL A C 1
ATOM 1749 O O . VAL A 1 217 ? 0.310 -12.435 2.268 1.00 97.94 217 VAL A O 1
ATOM 1752 N N . ILE A 1 218 ? 1.903 -13.183 3.676 1.00 96.75 218 ILE A N 1
ATOM 1753 C CA . ILE A 1 218 ? 1.953 -12.013 4.554 1.00 96.75 218 ILE A CA 1
ATOM 1754 C C . ILE A 1 218 ? 3.407 -11.634 4.838 1.00 96.75 218 ILE A C 1
ATOM 1756 O O . ILE A 1 218 ? 4.267 -12.504 4.983 1.00 96.75 218 ILE A O 1
ATOM 1760 N N . TYR A 1 219 ? 3.659 -10.331 4.948 1.00 96.44 219 TYR A N 1
ATOM 1761 C CA . TYR A 1 219 ? 4.957 -9.754 5.277 1.00 96.44 219 TYR A CA 1
ATOM 1762 C C . TYR A 1 219 ? 4.917 -9.081 6.659 1.00 96.44 219 TYR A C 1
ATOM 1764 O O . TYR A 1 219 ? 4.639 -7.876 6.757 1.00 96.44 219 TYR A O 1
ATOM 1772 N N . PRO A 1 220 ? 5.097 -9.845 7.756 1.00 94.12 220 PRO A N 1
ATOM 1773 C CA . PRO A 1 220 ? 5.117 -9.295 9.105 1.00 94.12 220 PRO A CA 1
ATOM 1774 C C . PRO A 1 220 ? 6.392 -8.487 9.359 1.00 94.12 220 PRO A C 1
ATOM 1776 O O . PRO A 1 220 ? 7.465 -8.791 8.836 1.00 94.12 220 PRO A O 1
ATOM 1779 N N . ARG A 1 221 ? 6.290 -7.463 10.207 1.00 90.75 221 ARG A N 1
ATOM 1780 C CA . ARG A 1 221 ? 7.462 -6.871 10.855 1.00 90.75 221 ARG A CA 1
ATOM 1781 C C . ARG A 1 221 ? 8.038 -7.911 11.810 1.00 90.75 221 ARG A C 1
ATOM 1783 O O . ARG A 1 221 ? 7.277 -8.558 12.516 1.00 90.75 221 ARG A O 1
ATOM 1790 N N . MET A 1 222 ? 9.358 -8.042 11.816 1.00 86.31 222 MET A N 1
ATOM 1791 C CA . MET A 1 222 ? 10.096 -8.932 12.708 1.00 86.31 222 MET A CA 1
ATOM 1792 C C . MET A 1 222 ? 10.819 -8.081 13.750 1.00 86.31 222 MET A C 1
ATOM 1794 O O . MET A 1 222 ? 11.667 -7.260 13.388 1.00 86.31 222 MET A O 1
ATOM 1798 N N . SER A 1 223 ? 10.465 -8.238 15.027 1.00 67.50 223 SER A N 1
ATOM 1799 C CA . SER A 1 223 ? 10.873 -7.297 16.082 1.00 67.50 223 SER A CA 1
ATOM 1800 C C . SER A 1 223 ? 12.170 -7.661 16.835 1.00 67.50 223 SER A C 1
ATOM 1802 O O . SER A 1 223 ? 12.547 -6.927 17.746 1.00 67.50 223 SER A O 1
ATOM 1804 N N . ALA A 1 224 ? 12.883 -8.753 16.500 1.00 60.50 224 ALA A N 1
ATOM 1805 C CA . ALA A 1 224 ? 14.050 -9.200 17.282 1.00 60.50 224 ALA A CA 1
ATOM 1806 C C . ALA A 1 224 ? 15.192 -9.877 16.486 1.00 60.50 224 ALA A C 1
ATOM 1808 O O . ALA A 1 224 ? 14.970 -10.600 15.515 1.00 60.50 224 ALA A O 1
ATOM 1809 N N . GLY A 1 225 ? 16.425 -9.702 16.989 1.00 58.62 225 GLY A N 1
ATOM 1810 C CA . GLY A 1 225 ? 17.627 -10.460 16.607 1.00 58.62 225 GLY A CA 1
ATOM 1811 C C . GLY A 1 225 ? 18.235 -10.100 15.245 1.00 58.62 225 GLY A C 1
ATOM 1812 O O . GLY A 1 225 ? 18.012 -9.017 14.712 1.00 58.62 225 GLY A O 1
ATOM 1813 N N . ALA A 1 226 ? 18.978 -11.044 14.653 1.00 47.94 226 ALA A N 1
ATOM 1814 C CA . ALA A 1 226 ? 19.564 -10.947 13.304 1.00 47.94 226 ALA A CA 1
ATOM 1815 C C . ALA A 1 226 ? 18.518 -10.857 12.163 1.00 47.94 226 ALA A C 1
ATOM 1817 O O . ALA A 1 226 ? 18.871 -10.852 10.986 1.00 47.94 226 ALA A O 1
ATOM 1818 N N . HIS A 1 227 ? 17.230 -10.799 12.514 1.00 56.12 227 HIS A N 1
ATOM 1819 C CA . HIS A 1 227 ? 16.084 -10.760 11.611 1.00 56.12 227 HIS A CA 1
ATOM 1820 C C . HIS A 1 227 ? 15.277 -9.463 11.741 1.00 56.12 227 HIS A C 1
ATOM 1822 O O . HIS A 1 227 ? 14.142 -9.419 11.275 1.00 56.12 227 HIS A O 1
ATOM 1828 N N . ALA A 1 228 ? 15.827 -8.412 12.366 1.00 77.50 228 ALA A N 1
ATOM 1829 C CA . ALA A 1 228 ? 15.196 -7.097 12.403 1.00 77.50 228 ALA A CA 1
ATOM 1830 C C . ALA A 1 228 ? 14.991 -6.570 10.971 1.00 77.50 228 ALA A C 1
ATOM 1832 O O . ALA A 1 228 ? 15.885 -6.019 10.341 1.00 77.50 228 ALA A O 1
ATOM 1833 N N . GLY A 1 229 ? 13.782 -6.748 10.453 1.00 89.50 229 GLY A N 1
ATOM 1834 C CA . GLY A 1 229 ? 13.359 -6.293 9.134 1.00 89.50 229 GLY A CA 1
ATOM 1835 C C . GLY A 1 229 ? 11.903 -6.658 8.871 1.00 89.50 229 GLY A C 1
ATOM 1836 O O . GLY A 1 229 ? 11.075 -6.730 9.786 1.00 89.50 229 GLY A O 1
ATOM 1837 N N . VAL A 1 230 ? 11.601 -6.912 7.612 1.00 94.12 230 VAL A N 1
ATOM 1838 C CA . VAL A 1 230 ? 10.340 -7.479 7.163 1.00 94.12 230 VAL A CA 1
ATOM 1839 C C . VAL A 1 230 ? 10.566 -8.962 6.888 1.00 94.12 230 VAL A C 1
ATOM 1841 O O . VAL A 1 230 ? 11.491 -9.334 6.163 1.00 94.12 230 VAL A O 1
ATOM 1844 N N . GLY A 1 231 ? 9.732 -9.806 7.488 1.00 94.06 231 GLY A N 1
ATOM 1845 C CA . GLY A 1 231 ? 9.699 -11.238 7.229 1.00 94.06 231 GLY A CA 1
ATOM 1846 C C . GLY A 1 231 ? 8.669 -11.605 6.165 1.00 94.06 231 GLY A C 1
ATOM 1847 O O . GLY A 1 231 ? 7.934 -10.752 5.677 1.00 94.06 231 GLY A O 1
ATOM 1848 N N . ARG A 1 232 ? 8.578 -12.892 5.846 1.00 95.88 232 ARG A N 1
ATOM 1849 C CA . ARG A 1 232 ? 7.573 -13.502 4.976 1.00 95.88 232 ARG A CA 1
ATOM 1850 C C . ARG A 1 232 ? 7.052 -14.771 5.624 1.00 95.88 232 ARG A C 1
ATOM 1852 O O . ARG A 1 232 ? 7.832 -15.634 6.008 1.00 95.88 232 ARG A O 1
ATOM 1859 N N . SER A 1 233 ? 5.738 -14.918 5.666 1.00 96.44 233 SER A N 1
ATOM 1860 C CA . SER A 1 233 ? 5.073 -16.155 6.064 1.00 96.44 233 SER A CA 1
ATOM 1861 C C . SER A 1 233 ? 4.012 -16.538 5.035 1.00 96.44 233 SER A C 1
ATOM 1863 O O . SER A 1 233 ? 3.482 -15.678 4.325 1.00 96.44 233 SER A O 1
ATOM 1865 N N . THR A 1 234 ? 3.729 -17.838 4.927 1.00 97.88 234 THR A N 1
ATOM 1866 C CA . THR A 1 234 ? 2.737 -18.376 3.990 1.00 97.88 234 THR A CA 1
ATOM 1867 C C . THR A 1 234 ? 1.732 -19.286 4.671 1.00 97.88 234 THR A C 1
ATOM 1869 O O . THR A 1 234 ? 2.025 -19.874 5.711 1.00 97.88 234 THR A O 1
ATOM 1872 N N . SER A 1 235 ? 0.561 -19.420 4.058 1.00 96.12 235 SER A N 1
ATOM 1873 C CA . SER A 1 235 ? -0.519 -20.285 4.526 1.00 96.12 235 SER A CA 1
ATOM 1874 C C . SER A 1 235 ? -1.276 -20.880 3.343 1.00 96.12 235 SER A C 1
ATOM 1876 O O . SER A 1 235 ? -1.468 -20.209 2.334 1.00 96.12 235 SER A O 1
ATOM 1878 N N . GLU A 1 236 ? -1.720 -22.128 3.452 1.00 95.50 236 GLU A N 1
ATOM 1879 C CA . GLU A 1 236 ? -2.584 -22.761 2.441 1.00 95.50 236 GLU A CA 1
ATOM 1880 C C . GLU A 1 236 ? -4.068 -22.432 2.671 1.00 95.50 236 GLU A C 1
ATOM 1882 O O . GLU A 1 236 ? -4.844 -22.338 1.725 1.00 95.50 236 GLU A O 1
ATOM 1887 N N . ASP A 1 237 ? -4.460 -22.200 3.925 1.00 91.00 237 ASP A N 1
ATOM 1888 C CA . ASP A 1 237 ? -5.853 -22.170 4.391 1.00 91.00 237 ASP A CA 1
ATOM 1889 C C . ASP A 1 237 ? -6.271 -20.831 5.031 1.00 91.00 237 ASP A C 1
ATOM 1891 O O . ASP A 1 237 ? -7.430 -20.656 5.428 1.00 91.00 237 ASP A O 1
ATOM 1895 N N . PHE A 1 238 ? -5.336 -19.878 5.123 1.00 92.56 238 PHE A N 1
ATOM 1896 C CA . PHE A 1 238 ? -5.458 -18.610 5.848 1.00 92.56 238 PHE A CA 1
ATOM 1897 C C . PHE A 1 238 ? -5.663 -18.784 7.362 1.00 92.56 238 PHE A C 1
ATOM 1899 O O . PHE A 1 238 ? -6.150 -17.882 8.036 1.00 92.56 238 PHE A O 1
ATOM 1906 N N . VAL A 1 239 ? -5.324 -19.943 7.920 1.00 88.69 239 VAL A N 1
ATOM 1907 C CA . VAL A 1 239 ? -5.470 -20.261 9.347 1.00 88.69 239 VAL A CA 1
ATOM 1908 C C . VAL A 1 239 ? -4.113 -20.616 9.930 1.00 88.69 239 VAL A C 1
ATOM 1910 O O . VAL A 1 239 ? -3.707 -20.024 10.934 1.00 88.69 239 VAL A O 1
ATOM 1913 N N . THR A 1 240 ? -3.404 -21.528 9.272 1.00 90.56 240 THR A N 1
ATOM 1914 C CA . THR A 1 240 ? -2.110 -22.055 9.691 1.00 90.56 240 THR A CA 1
ATOM 1915 C C . THR A 1 240 ? -1.009 -21.379 8.892 1.00 90.56 240 THR A C 1
ATOM 1917 O O . THR A 1 240 ? -0.964 -21.496 7.667 1.00 90.56 240 THR A O 1
ATOM 1920 N N . TRP A 1 241 ? -0.118 -20.670 9.581 1.00 94.00 241 TRP A N 1
ATOM 1921 C CA . TRP A 1 241 ? 0.963 -19.903 8.964 1.00 94.00 241 TRP A CA 1
ATOM 1922 C C . TRP A 1 241 ? 2.322 -20.501 9.300 1.00 94.00 241 TRP A C 1
ATOM 1924 O O . TRP A 1 241 ? 2.555 -20.953 10.423 1.00 94.00 241 TRP A O 1
ATOM 1934 N N . THR A 1 242 ? 3.233 -20.483 8.331 1.00 94.69 242 THR A N 1
ATOM 1935 C CA . THR A 1 242 ? 4.631 -20.860 8.560 1.00 94.69 242 THR A CA 1
ATOM 1936 C C . THR A 1 242 ? 5.311 -19.865 9.500 1.00 94.69 242 THR A C 1
ATOM 1938 O O . THR A 1 242 ? 4.891 -18.709 9.616 1.00 94.69 242 THR A O 1
ATOM 1941 N N . GLN A 1 243 ? 6.405 -20.277 10.145 1.00 91.56 243 GLN A N 1
ATOM 1942 C CA . GLN A 1 243 ? 7.261 -19.308 10.829 1.00 91.56 243 GLN A CA 1
ATOM 1943 C C . GLN A 1 243 ? 7.779 -18.274 9.817 1.00 91.56 243 GLN A C 1
ATOM 1945 O O . GLN A 1 243 ? 8.097 -18.662 8.687 1.00 91.56 243 GLN A O 1
ATOM 1950 N N . PRO A 1 244 ? 7.816 -16.975 10.163 1.00 91.25 244 PRO A N 1
ATOM 1951 C CA . PRO A 1 244 ? 8.312 -15.974 9.238 1.00 91.25 244 PRO A CA 1
ATOM 1952 C C . PRO A 1 244 ? 9.811 -16.130 8.961 1.00 91.25 244 PRO A C 1
ATOM 1954 O O . PRO A 1 244 ? 10.621 -16.216 9.882 1.00 91.25 244 PRO A O 1
ATOM 1957 N N . GLU A 1 245 ? 10.177 -16.096 7.685 1.00 92.00 245 GLU A N 1
ATOM 1958 C CA . GLU A 1 245 ? 11.564 -16.053 7.214 1.00 92.00 245 GLU A CA 1
ATOM 1959 C C . GLU A 1 245 ? 11.934 -14.618 6.820 1.00 92.00 245 GLU A C 1
ATOM 1961 O O . GLU A 1 245 ? 11.065 -13.855 6.406 1.00 92.00 245 GLU A O 1
ATOM 1966 N N . SER A 1 246 ? 13.204 -14.221 6.934 1.00 92.44 246 SER A N 1
ATOM 1967 C CA . SER A 1 246 ? 13.631 -12.864 6.550 1.00 92.44 246 SER A CA 1
ATOM 1968 C C . SER A 1 246 ? 13.398 -12.609 5.056 1.00 92.44 246 SER A C 1
ATOM 1970 O O . SER A 1 246 ? 13.830 -13.406 4.226 1.00 92.44 246 SER A O 1
ATOM 1972 N N . ALA A 1 247 ? 12.748 -11.493 4.717 1.00 94.62 247 ALA A N 1
ATOM 1973 C CA . ALA A 1 247 ? 12.475 -11.091 3.337 1.00 94.62 247 ALA A CA 1
ATOM 1974 C C . ALA A 1 247 ? 13.325 -9.884 2.911 1.00 94.62 247 ALA A C 1
ATOM 1976 O O . ALA A 1 247 ? 13.918 -9.878 1.831 1.00 94.62 247 ALA A O 1
ATOM 1977 N N . VAL A 1 248 ? 13.403 -8.862 3.771 1.00 94.12 248 VAL A N 1
ATOM 1978 C CA . VAL A 1 248 ? 14.271 -7.688 3.596 1.00 94.12 248 VAL A CA 1
ATOM 1979 C C . VAL A 1 248 ? 14.589 -7.055 4.947 1.00 94.12 248 VAL A C 1
ATOM 1981 O O . VAL A 1 248 ? 13.711 -6.902 5.791 1.00 94.12 248 VAL A O 1
ATOM 1984 N N . ALA A 1 249 ? 15.841 -6.658 5.153 1.00 93.06 249 ALA A N 1
ATOM 1985 C CA . ALA A 1 249 ? 16.308 -6.025 6.383 1.00 93.06 249 ALA A CA 1
ATOM 1986 C C . ALA A 1 249 ? 17.320 -4.908 6.066 1.00 93.06 249 ALA A C 1
ATOM 1988 O O . ALA A 1 249 ? 17.966 -4.973 5.013 1.00 93.06 249 ALA A O 1
ATOM 1989 N N . PRO A 1 250 ? 17.464 -3.892 6.940 1.00 91.69 250 PRO A N 1
ATOM 1990 C CA . PRO A 1 250 ? 18.535 -2.907 6.827 1.00 91.69 250 PRO A CA 1
ATOM 1991 C C . PRO A 1 250 ? 19.908 -3.587 6.845 1.00 91.69 250 PRO A C 1
ATOM 1993 O O . PRO A 1 250 ? 20.136 -4.521 7.616 1.00 91.69 250 PRO A O 1
ATOM 1996 N N . GLY A 1 251 ? 20.821 -3.125 5.990 1.00 89.69 251 GLY A N 1
ATOM 1997 C CA . GLY A 1 251 ? 22.198 -3.616 5.937 1.00 89.69 251 GLY A CA 1
ATOM 1998 C C . GLY A 1 251 ? 23.209 -2.616 6.510 1.00 89.69 251 GLY A C 1
ATOM 1999 O O . GLY A 1 251 ? 22.840 -1.517 6.923 1.00 89.69 251 GLY A O 1
ATOM 2000 N N . PRO A 1 252 ? 24.515 -2.938 6.473 1.00 89.44 252 PRO A N 1
ATOM 2001 C CA . PRO A 1 252 ? 25.579 -2.016 6.890 1.00 89.44 252 PRO A CA 1
ATOM 2002 C C . PRO A 1 252 ? 25.574 -0.660 6.161 1.00 89.44 252 PRO A C 1
ATOM 2004 O O . PRO A 1 252 ? 26.062 0.329 6.697 1.00 89.44 252 PRO A O 1
ATOM 2007 N N . SER A 1 253 ? 25.010 -0.600 4.951 1.00 89.62 253 SER A N 1
ATOM 2008 C CA . SER A 1 253 ? 24.854 0.628 4.161 1.00 89.62 253 SER A CA 1
ATOM 2009 C C . SER A 1 253 ? 23.655 1.492 4.574 1.00 89.62 253 SER A C 1
ATOM 2011 O O . SER A 1 253 ? 23.397 2.507 3.933 1.00 89.62 253 SER A O 1
ATOM 2013 N N . ASP A 1 254 ? 22.900 1.093 5.600 1.00 91.44 254 ASP A N 1
ATOM 2014 C CA . ASP A 1 254 ? 21.670 1.753 6.046 1.00 91.44 254 ASP A CA 1
ATOM 2015 C C . ASP A 1 254 ? 21.781 2.269 7.499 1.00 91.44 254 ASP A C 1
ATOM 2017 O O . ASP A 1 254 ? 20.921 1.969 8.332 1.00 91.44 254 ASP A O 1
ATOM 2021 N N . PRO A 1 255 ? 22.832 3.036 7.858 1.00 90.62 255 PRO A N 1
ATOM 2022 C CA . PRO A 1 255 ? 23.030 3.477 9.234 1.00 90.62 255 PRO A CA 1
ATOM 2023 C C . PRO A 1 255 ? 21.857 4.340 9.713 1.00 90.62 255 PRO A C 1
ATOM 2025 O O . PRO A 1 255 ? 21.446 5.286 9.044 1.00 90.62 255 PRO A O 1
ATOM 2028 N N . GLY A 1 256 ? 21.316 4.008 10.888 1.00 89.25 256 GLY A N 1
ATOM 2029 C CA . GLY A 1 256 ? 20.188 4.723 11.495 1.00 89.25 256 GLY A CA 1
ATOM 2030 C C . GLY A 1 256 ? 18.831 4.475 10.831 1.00 89.25 256 GLY A C 1
ATOM 2031 O O . GLY A 1 256 ? 17.833 5.011 11.313 1.00 89.25 256 GLY A O 1
ATOM 2032 N N . ARG A 1 257 ? 18.765 3.661 9.770 1.00 92.25 257 ARG A N 1
ATOM 2033 C CA . ARG A 1 257 ? 17.518 3.355 9.068 1.00 92.25 257 ARG A CA 1
ATOM 2034 C C . ARG A 1 257 ? 16.883 2.065 9.573 1.00 92.25 257 ARG A C 1
ATOM 2036 O O . ARG A 1 257 ? 17.572 1.101 9.894 1.00 92.25 257 ARG A O 1
ATOM 2043 N N . ASP A 1 258 ? 15.555 2.039 9.580 1.00 91.62 258 ASP A N 1
ATOM 2044 C CA . ASP A 1 258 ? 14.753 0.864 9.909 1.00 91.62 258 ASP A CA 1
ATOM 2045 C C . ASP A 1 258 ? 13.705 0.588 8.824 1.00 91.62 258 ASP A C 1
ATOM 2047 O O . ASP A 1 258 ? 13.055 1.502 8.316 1.00 91.62 258 ASP A O 1
ATOM 2051 N N . PHE A 1 259 ? 13.518 -0.685 8.479 1.00 93.50 259 PHE A N 1
ATOM 2052 C CA . PHE A 1 259 ? 12.521 -1.125 7.504 1.00 93.50 259 PHE A CA 1
ATOM 2053 C C . PHE A 1 259 ? 11.300 -1.662 8.248 1.00 93.50 259 PHE A C 1
ATOM 2055 O O . PHE A 1 259 ? 11.274 -2.810 8.699 1.00 93.50 259 PHE A O 1
ATOM 2062 N N . LYS A 1 260 ? 10.279 -0.812 8.408 1.00 91.44 260 LYS A N 1
ATOM 2063 C CA . LYS A 1 260 ? 9.135 -1.104 9.293 1.00 91.44 260 LYS A CA 1
ATOM 2064 C C . LYS A 1 260 ? 7.947 -1.777 8.617 1.00 91.44 260 LYS A C 1
ATOM 2066 O O . LYS A 1 260 ? 7.032 -2.237 9.308 1.00 91.44 260 LYS A O 1
ATOM 2071 N N . GLY A 1 261 ? 7.941 -1.832 7.293 1.00 94.00 261 GLY A N 1
ATOM 2072 C CA . GLY A 1 261 ? 6.869 -2.440 6.522 1.00 94.00 261 GLY A CA 1
ATOM 2073 C C . GLY A 1 261 ? 7.207 -2.534 5.044 1.00 94.00 261 GLY A C 1
ATOM 2074 O O . GLY A 1 261 ? 8.099 -1.847 4.551 1.00 94.00 261 GLY A O 1
ATOM 2075 N N . LEU A 1 262 ? 6.480 -3.410 4.363 1.00 96.69 262 LEU A N 1
ATOM 2076 C CA . LEU A 1 262 ? 6.560 -3.628 2.928 1.00 96.69 262 LEU A CA 1
ATOM 2077 C C . LEU A 1 262 ? 5.137 -3.827 2.422 1.00 96.69 262 LEU A C 1
ATOM 2079 O O . LEU A 1 262 ? 4.598 -4.930 2.521 1.00 96.69 262 LEU A O 1
ATOM 2083 N N . ALA A 1 263 ? 4.513 -2.773 1.906 1.00 97.19 263 ALA A N 1
ATOM 2084 C CA . ALA A 1 263 ? 3.206 -2.911 1.277 1.00 97.19 263 ALA A CA 1
ATOM 2085 C C . ALA A 1 263 ? 3.390 -3.553 -0.106 1.00 97.19 263 ALA A C 1
ATOM 2087 O O . ALA A 1 263 ? 3.554 -2.862 -1.112 1.00 97.19 263 ALA A O 1
ATOM 2088 N N . ALA A 1 264 ? 3.453 -4.885 -0.114 1.00 97.06 264 ALA A N 1
ATOM 2089 C CA . ALA A 1 264 ? 3.669 -5.704 -1.299 1.00 97.06 264 ALA A CA 1
ATOM 2090 C C . ALA A 1 264 ? 2.382 -5.878 -2.117 1.00 97.06 264 ALA A C 1
ATOM 2092 O O . ALA A 1 264 ? 1.284 -5.999 -1.568 1.00 97.06 264 ALA A O 1
ATOM 2093 N N . PHE A 1 265 ? 2.530 -5.934 -3.435 1.00 96.81 265 PHE A N 1
ATOM 2094 C CA . PHE A 1 265 ? 1.456 -6.161 -4.392 1.00 96.81 265 PHE A CA 1
ATOM 2095 C C . PHE A 1 265 ? 1.990 -6.845 -5.652 1.00 96.81 265 PHE A C 1
ATOM 2097 O O . PHE A 1 265 ? 3.165 -6.726 -5.996 1.00 96.81 265 PHE A O 1
ATOM 2104 N N . PHE A 1 266 ? 1.106 -7.555 -6.347 1.00 95.62 266 PHE A N 1
ATOM 2105 C CA . PHE A 1 266 ? 1.397 -8.071 -7.679 1.00 95.62 266 PHE A CA 1
ATOM 2106 C C . PHE A 1 266 ? 1.234 -6.968 -8.712 1.00 95.62 266 PHE A C 1
ATOM 2108 O O . PHE A 1 266 ? 0.243 -6.230 -8.684 1.00 95.62 266 PHE A O 1
ATOM 2115 N N . TYR A 1 267 ? 2.180 -6.889 -9.636 1.00 95.44 267 TYR A N 1
ATOM 2116 C CA . TYR A 1 267 ? 2.048 -6.093 -10.841 1.00 95.44 267 TYR A CA 1
ATOM 2117 C C . TYR A 1 267 ? 2.664 -6.872 -11.995 1.00 95.44 267 TYR A C 1
ATOM 2119 O O . TYR A 1 267 ? 3.872 -7.096 -12.005 1.00 95.44 267 TYR A O 1
ATOM 2127 N N . GLU A 1 268 ? 1.823 -7.292 -12.941 1.00 93.00 268 GLU A N 1
ATOM 2128 C CA . GLU A 1 268 ? 2.225 -8.174 -14.041 1.00 93.00 268 GLU A CA 1
ATOM 2129 C C . GLU A 1 268 ? 2.836 -9.481 -13.496 1.00 93.00 268 GLU A C 1
ATOM 2131 O O . GLU A 1 268 ? 2.178 -10.182 -12.725 1.00 93.00 268 GLU A O 1
ATOM 2136 N N . ASP A 1 269 ? 4.072 -9.815 -13.857 1.00 91.00 269 ASP A N 1
ATOM 2137 C CA . ASP A 1 269 ? 4.804 -11.005 -13.405 1.00 91.00 269 ASP A CA 1
ATOM 2138 C C . ASP A 1 269 ? 5.765 -10.729 -12.232 1.00 91.00 269 ASP A C 1
ATOM 2140 O O . ASP A 1 269 ? 6.622 -11.556 -11.910 1.00 91.00 269 ASP A O 1
ATOM 2144 N N . LEU A 1 270 ? 5.628 -9.572 -11.578 1.00 94.75 270 LEU A N 1
ATOM 2145 C CA . LEU A 1 270 ? 6.490 -9.134 -10.486 1.00 94.75 270 LEU A CA 1
ATOM 2146 C C . LEU A 1 270 ? 5.734 -8.961 -9.171 1.00 94.75 270 LEU A C 1
ATOM 2148 O O . LEU A 1 270 ? 4.582 -8.519 -9.114 1.00 94.75 270 LEU A O 1
ATOM 2152 N N . TYR A 1 271 ? 6.459 -9.207 -8.083 1.00 97.62 271 TYR A N 1
ATOM 2153 C CA . TYR A 1 271 ? 6.120 -8.656 -6.783 1.00 97.62 271 TYR A CA 1
ATOM 2154 C C . TYR A 1 271 ? 6.774 -7.281 -6.699 1.00 97.62 271 TYR A C 1
ATOM 2156 O O . TYR A 1 271 ? 7.999 -7.163 -6.755 1.00 97.62 271 TYR A O 1
ATOM 2164 N N . LEU A 1 272 ? 5.965 -6.241 -6.547 1.00 97.81 272 LEU A N 1
ATOM 2165 C CA . LEU A 1 272 ? 6.429 -4.896 -6.229 1.00 97.81 272 LEU A CA 1
ATOM 2166 C C . LEU A 1 272 ? 6.047 -4.555 -4.795 1.00 97.81 272 LEU A C 1
ATOM 2168 O O . LEU A 1 272 ? 5.115 -5.124 -4.226 1.00 97.81 272 LEU A O 1
ATOM 2172 N N . GLY A 1 273 ? 6.784 -3.639 -4.182 1.00 97.31 273 GLY A N 1
ATOM 2173 C CA . GLY A 1 273 ? 6.560 -3.297 -2.791 1.00 97.31 273 GLY A CA 1
ATOM 2174 C C . GLY A 1 273 ? 6.997 -1.888 -2.449 1.00 97.31 273 GLY A C 1
ATOM 2175 O O . GLY A 1 273 ? 8.072 -1.430 -2.838 1.00 97.31 273 GLY A O 1
ATOM 2176 N N . TRP A 1 274 ? 6.156 -1.221 -1.666 1.00 97.50 274 TRP A N 1
ATOM 2177 C CA . TRP A 1 274 ? 6.490 0.039 -1.017 1.00 97.50 274 TRP A CA 1
ATOM 2178 C C . TRP A 1 274 ? 7.226 -0.269 0.283 1.00 97.50 274 TRP A C 1
ATOM 2180 O O . TRP A 1 274 ? 6.599 -0.623 1.285 1.00 97.50 274 TRP A O 1
ATOM 2190 N N . LEU A 1 275 ? 8.557 -0.189 0.261 1.00 97.44 275 LEU A N 1
ATOM 2191 C CA . LEU A 1 275 ? 9.375 -0.389 1.452 1.00 97.44 275 LEU A CA 1
ATOM 2192 C C . LEU A 1 275 ? 9.337 0.883 2.298 1.00 97.44 275 LEU A C 1
ATOM 2194 O O . LEU A 1 275 ? 9.773 1.940 1.845 1.00 97.44 275 LEU A O 1
ATOM 2198 N N . TRP A 1 276 ? 8.825 0.780 3.522 1.00 95.94 276 TRP A N 1
ATOM 2199 C CA . TRP A 1 276 ? 8.759 1.906 4.451 1.00 95.94 276 TRP A CA 1
ATOM 2200 C C . TRP A 1 276 ? 10.098 2.062 5.163 1.00 95.94 276 TRP A C 1
ATOM 2202 O O . TRP A 1 276 ? 10.441 1.260 6.041 1.00 95.94 276 TRP A O 1
ATOM 2212 N N . VAL A 1 277 ? 10.842 3.096 4.782 1.00 95.25 277 VAL A N 1
ATOM 2213 C CA . VAL A 1 277 ? 12.170 3.401 5.311 1.00 95.25 277 VAL A CA 1
ATOM 2214 C C . VAL A 1 277 ? 12.039 4.506 6.345 1.00 95.25 277 VAL A C 1
ATOM 2216 O O . VAL A 1 277 ? 11.745 5.651 6.013 1.00 95.25 277 VAL A O 1
ATOM 2219 N N . PHE A 1 278 ? 12.254 4.148 7.606 1.00 93.75 278 PHE A N 1
ATOM 2220 C CA . PHE A 1 278 ? 12.300 5.090 8.716 1.00 93.75 278 PHE A CA 1
ATOM 2221 C C . PHE A 1 278 ? 13.742 5.533 8.940 1.00 93.75 278 PHE A C 1
ATOM 2223 O O . PHE A 1 278 ? 14.604 4.674 9.098 1.00 93.75 278 PHE A O 1
ATOM 2230 N N . ASP A 1 279 ? 14.013 6.836 9.015 1.00 92.38 279 ASP A N 1
ATOM 2231 C CA . ASP A 1 279 ? 15.322 7.362 9.433 1.00 92.38 279 ASP A CA 1
ATOM 2232 C C . ASP A 1 279 ? 15.243 7.805 10.895 1.00 92.38 279 ASP A C 1
ATOM 2234 O O . ASP A 1 279 ? 14.491 8.719 11.241 1.00 92.38 279 ASP A O 1
ATOM 2238 N N . ARG A 1 280 ? 15.983 7.108 11.768 1.00 89.12 280 ARG A N 1
ATOM 2239 C CA . ARG A 1 280 ? 16.111 7.387 13.210 1.00 89.12 280 ARG A CA 1
ATOM 2240 C C . ARG A 1 280 ? 14.774 7.570 13.938 1.00 89.12 280 ARG A C 1
ATOM 2242 O O . ARG A 1 280 ? 14.714 8.229 14.970 1.00 89.12 280 ARG A O 1
ATOM 2249 N N . ASN A 1 281 ? 13.703 6.961 13.421 1.00 83.06 281 ASN A N 1
ATOM 2250 C CA . ASN A 1 281 ? 12.319 7.126 13.883 1.00 83.06 281 ASN A CA 1
ATOM 2251 C C . ASN A 1 281 ? 11.780 8.569 13.834 1.00 83.06 281 ASN A C 1
ATOM 2253 O O . ASN A 1 281 ? 10.801 8.863 14.513 1.00 83.06 281 ASN A O 1
ATOM 2257 N N . GLN A 1 282 ? 12.390 9.447 13.039 1.00 84.56 282 GLN A N 1
ATOM 2258 C CA . GLN A 1 282 ? 11.999 10.855 12.912 1.00 84.56 282 GLN A CA 1
ATOM 2259 C C . GLN A 1 282 ? 11.297 11.152 11.594 1.00 84.56 282 GLN A C 1
ATOM 2261 O O . GLN A 1 282 ? 10.372 11.953 11.568 1.00 84.56 282 GLN A O 1
ATOM 2266 N N . THR A 1 283 ? 11.678 10.460 10.522 1.00 91.06 283 THR A N 1
ATOM 2267 C CA . THR A 1 283 ? 10.980 10.522 9.236 1.00 91.06 283 THR A CA 1
ATOM 2268 C C . THR A 1 283 ? 10.650 9.118 8.741 1.00 91.06 283 THR A C 1
ATOM 2270 O O . THR A 1 283 ? 11.291 8.143 9.148 1.00 91.06 283 THR A O 1
ATOM 2273 N N . ALA A 1 284 ? 9.654 9.011 7.861 1.00 93.50 284 ALA A N 1
ATOM 2274 C CA . ALA A 1 284 ? 9.377 7.799 7.103 1.00 93.50 284 ALA A CA 1
ATOM 2275 C C . ALA A 1 284 ? 9.009 8.155 5.664 1.00 93.50 284 ALA A C 1
ATOM 2277 O O . ALA A 1 284 ? 8.138 8.993 5.420 1.00 93.50 284 ALA A O 1
ATOM 2278 N N . GLU A 1 285 ? 9.690 7.508 4.728 1.00 95.25 285 GLU A N 1
ATOM 2279 C CA . GLU A 1 285 ? 9.516 7.677 3.289 1.00 95.25 285 GLU A CA 1
ATOM 2280 C C . GLU A 1 285 ? 9.541 6.306 2.605 1.00 95.25 285 GLU A C 1
ATOM 2282 O O . GLU A 1 285 ? 9.708 5.269 3.257 1.00 95.25 285 GLU A O 1
ATOM 2287 N N . VAL A 1 286 ? 9.349 6.280 1.284 1.00 97.00 286 VAL A N 1
ATOM 2288 C CA . VAL A 1 286 ? 9.206 5.022 0.548 1.00 97.00 286 VAL A CA 1
ATOM 2289 C C . VAL A 1 286 ? 10.297 4.826 -0.487 1.00 97.00 286 VAL A C 1
ATOM 2291 O O . VAL A 1 286 ? 10.494 5.656 -1.377 1.00 97.00 286 VAL A O 1
ATOM 2294 N N . GLU A 1 287 ? 10.939 3.663 -0.420 1.00 97.19 287 GLU A N 1
ATOM 2295 C CA . GLU A 1 287 ? 11.745 3.111 -1.507 1.00 97.19 287 GLU A CA 1
ATOM 2296 C C . GLU A 1 287 ? 10.932 2.056 -2.277 1.00 97.19 287 GLU A C 1
ATOM 2298 O O . GLU A 1 287 ? 10.115 1.330 -1.705 1.00 97.19 287 GLU A O 1
ATOM 2303 N N . LEU A 1 288 ? 11.155 1.966 -3.591 1.00 97.56 288 LEU A N 1
ATOM 2304 C CA . LEU A 1 288 ? 10.561 0.919 -4.421 1.00 97.56 288 LEU A CA 1
ATOM 2305 C C . LEU A 1 288 ? 11.399 -0.357 -4.311 1.00 97.56 288 LEU A C 1
ATOM 2307 O O . LEU A 1 288 ? 12.587 -0.359 -4.652 1.00 97.56 288 LEU A O 1
ATOM 2311 N N . ALA A 1 289 ? 10.775 -1.450 -3.891 1.00 97.50 289 ALA A N 1
ATOM 2312 C CA . ALA A 1 289 ? 11.374 -2.776 -3.863 1.00 97.50 289 ALA A CA 1
ATOM 2313 C C . ALA A 1 289 ? 10.665 -3.721 -4.838 1.00 97.50 289 ALA A C 1
ATOM 2315 O O . ALA A 1 289 ? 9.480 -3.554 -5.133 1.00 97.50 289 ALA A O 1
ATOM 2316 N N . SER A 1 290 ? 11.392 -4.727 -5.310 1.00 97.50 290 SER A N 1
ATOM 2317 C CA . SER A 1 290 ? 10.875 -5.766 -6.190 1.00 97.50 290 SER A CA 1
ATOM 2318 C C . SER A 1 290 ? 11.374 -7.151 -5.793 1.00 97.50 290 SER A C 1
ATOM 2320 O O . SER A 1 290 ? 12.390 -7.311 -5.107 1.00 97.50 290 SER A O 1
ATOM 2322 N N . SER A 1 291 ? 10.631 -8.164 -6.219 1.00 97.44 291 SER A N 1
ATOM 2323 C CA . SER A 1 291 ? 10.996 -9.569 -6.108 1.00 97.44 291 SER A CA 1
ATOM 2324 C C . SER A 1 291 ? 10.357 -10.360 -7.251 1.00 97.44 291 SER A C 1
ATOM 2326 O O . SER A 1 291 ? 9.308 -9.979 -7.769 1.00 97.44 291 SER A O 1
ATOM 2328 N N . ARG A 1 292 ? 10.992 -11.471 -7.638 1.00 93.88 292 ARG A N 1
ATOM 2329 C CA . ARG A 1 292 ? 10.463 -12.428 -8.629 1.00 93.88 292 ARG A CA 1
ATOM 2330 C C . ARG A 1 292 ? 9.903 -13.701 -8.006 1.00 93.88 292 ARG A C 1
ATOM 2332 O O . ARG A 1 292 ? 9.151 -14.410 -8.655 1.00 93.88 292 ARG A O 1
ATOM 2339 N N . ASP A 1 293 ? 10.260 -13.988 -6.758 1.00 94.81 293 ASP A N 1
ATOM 2340 C CA . ASP A 1 293 ? 9.815 -15.179 -6.023 1.00 94.81 293 ASP A CA 1
ATOM 2341 C C . ASP A 1 293 ? 8.987 -14.832 -4.773 1.00 94.81 293 ASP A C 1
ATOM 2343 O O . ASP A 1 293 ? 8.553 -15.714 -4.025 1.00 94.81 293 ASP A O 1
ATOM 2347 N N . GLY A 1 294 ? 8.828 -13.534 -4.503 1.00 95.94 294 GLY A N 1
ATOM 2348 C CA . GLY A 1 294 ? 8.167 -12.995 -3.325 1.00 95.94 294 GLY A CA 1
ATOM 2349 C C . GLY A 1 294 ? 8.913 -13.265 -2.017 1.00 95.94 294 GLY A C 1
ATOM 2350 O O . GLY A 1 294 ? 8.405 -12.867 -0.967 1.00 95.94 294 GLY A O 1
ATOM 2351 N N . LYS A 1 295 ? 10.077 -13.930 -2.040 1.00 95.12 295 LYS A N 1
ATOM 2352 C CA . LYS A 1 295 ? 10.895 -14.302 -0.875 1.00 95.12 295 LYS A CA 1
ATOM 2353 C C . LYS A 1 295 ? 12.051 -13.335 -0.699 1.00 95.12 295 LYS A C 1
ATOM 2355 O O . LYS A 1 295 ? 12.155 -12.702 0.347 1.00 95.12 295 LYS A O 1
ATOM 2360 N N . ALA A 1 296 ? 12.889 -13.208 -1.724 1.00 93.00 296 ALA A N 1
ATOM 2361 C CA . ALA A 1 296 ? 14.057 -12.347 -1.704 1.00 93.00 296 ALA A CA 1
ATOM 2362 C C . ALA A 1 296 ? 13.706 -11.006 -2.343 1.00 93.00 296 ALA A C 1
ATOM 2364 O O . ALA A 1 296 ? 13.457 -10.920 -3.548 1.00 93.00 296 ALA A O 1
ATOM 2365 N N . TRP A 1 297 ? 13.689 -9.954 -1.529 1.00 96.94 297 TRP A N 1
ATOM 2366 C CA . TRP A 1 297 ? 13.360 -8.610 -1.985 1.00 96.94 297 TRP A CA 1
ATOM 2367 C C . TRP A 1 297 ? 14.613 -7.776 -2.195 1.00 96.94 297 TRP A C 1
ATOM 2369 O O . TRP A 1 297 ? 15.541 -7.781 -1.384 1.00 96.94 297 TRP A O 1
ATOM 2379 N N . ARG A 1 298 ? 14.625 -7.021 -3.292 1.00 95.06 298 ARG A N 1
ATOM 2380 C CA . ARG A 1 298 ? 15.698 -6.088 -3.630 1.00 95.06 298 ARG A CA 1
ATOM 2381 C C . ARG A 1 298 ? 15.121 -4.690 -3.737 1.00 95.06 298 ARG A C 1
ATOM 2383 O O . A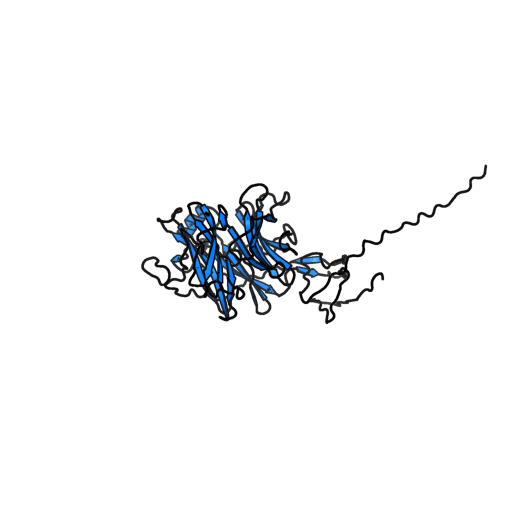RG A 1 298 ? 14.065 -4.482 -4.324 1.00 95.06 298 ARG A O 1
ATOM 2390 N N . ARG A 1 299 ? 15.828 -3.716 -3.172 1.00 95.12 299 ARG A N 1
ATOM 2391 C CA . ARG A 1 299 ? 15.540 -2.302 -3.416 1.00 95.12 299 ARG A CA 1
ATOM 2392 C C . ARG A 1 299 ? 15.984 -1.981 -4.837 1.00 95.12 299 ARG A C 1
ATOM 2394 O O . ARG A 1 299 ? 17.117 -2.283 -5.200 1.00 95.12 299 ARG A O 1
ATOM 2401 N N . THR A 1 300 ? 15.094 -1.381 -5.614 1.00 93.06 300 THR A N 1
ATOM 2402 C CA . THR A 1 300 ? 15.292 -1.134 -7.052 1.00 93.06 300 THR A CA 1
ATOM 2403 C C . THR A 1 300 ? 16.426 -0.136 -7.301 1.00 93.06 300 THR A C 1
ATOM 2405 O O . THR A 1 300 ? 17.217 -0.285 -8.224 1.00 93.06 300 THR A O 1
ATOM 2408 N N . ALA A 1 301 ? 16.535 0.870 -6.431 1.00 92.62 301 ALA A N 1
ATOM 2409 C CA . ALA A 1 301 ? 17.675 1.773 -6.333 1.00 92.62 301 ALA A CA 1
ATOM 2410 C C . ALA A 1 301 ? 17.894 2.103 -4.846 1.00 92.62 301 ALA A C 1
ATOM 2412 O O . ALA A 1 301 ? 17.265 3.036 -4.342 1.00 92.62 301 ALA A O 1
ATOM 2413 N N . PRO A 1 302 ? 18.720 1.322 -4.121 1.00 93.19 302 PRO A N 1
ATOM 2414 C CA . PRO A 1 302 ? 18.936 1.503 -2.687 1.00 93.19 302 PRO A CA 1
ATOM 2415 C C . PRO A 1 302 ? 19.287 2.953 -2.332 1.00 93.19 302 PRO A C 1
ATOM 2417 O O . PRO A 1 302 ? 20.203 3.533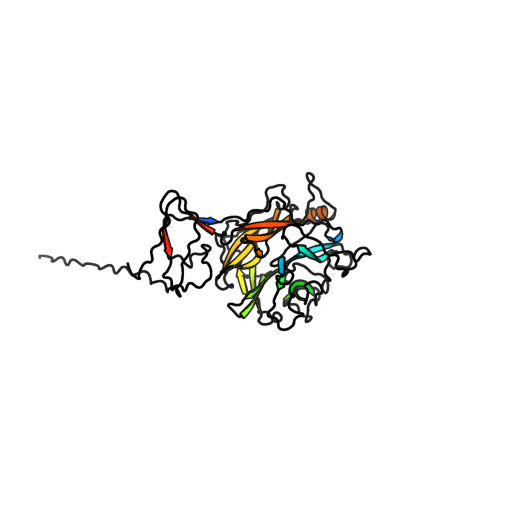 -2.912 1.00 93.19 302 PRO A O 1
ATOM 2420 N N . GLY A 1 303 ? 18.558 3.546 -1.385 1.00 91.06 303 GLY A N 1
ATOM 2421 C CA . GLY A 1 303 ? 18.780 4.923 -0.938 1.00 91.06 303 GLY A CA 1
ATOM 2422 C C . GLY A 1 303 ? 18.124 6.004 -1.799 1.00 91.06 303 GLY A C 1
ATOM 2423 O O . GLY A 1 303 ? 18.102 7.165 -1.385 1.00 91.06 303 GLY A O 1
ATOM 2424 N N . ARG A 1 304 ? 17.547 5.652 -2.956 1.00 93.56 304 ARG A N 1
ATOM 2425 C CA . ARG A 1 304 ? 16.746 6.573 -3.767 1.00 93.56 304 ARG A CA 1
ATOM 2426 C C . ARG A 1 304 ? 15.288 6.509 -3.326 1.00 93.56 304 ARG A C 1
ATOM 2428 O O . ARG A 1 304 ? 14.571 5.560 -3.630 1.00 93.56 304 ARG A O 1
ATOM 2435 N N . ILE A 1 305 ? 14.835 7.574 -2.675 1.00 95.12 305 ILE A N 1
ATOM 2436 C CA . ILE A 1 305 ? 13.438 7.719 -2.263 1.00 95.12 305 ILE A CA 1
ATOM 2437 C C . ILE A 1 305 ? 12.537 7.844 -3.499 1.00 95.12 305 ILE A C 1
ATOM 2439 O O . ILE A 1 305 ? 12.684 8.763 -4.316 1.00 95.12 305 ILE A O 1
ATOM 2443 N N . PHE A 1 306 ? 11.614 6.890 -3.629 1.00 96.75 306 PHE A N 1
ATOM 2444 C CA . PHE A 1 306 ? 10.668 6.776 -4.736 1.00 96.75 306 PHE A CA 1
ATOM 2445 C C . PHE A 1 306 ? 9.443 7.661 -4.511 1.00 96.75 306 PHE A C 1
ATOM 2447 O O . PHE A 1 306 ? 9.060 8.422 -5.398 1.00 96.75 306 PHE A O 1
ATOM 2454 N N . PHE A 1 307 ? 8.873 7.620 -3.306 1.00 97.44 307 PHE A N 1
ATOM 2455 C CA . PHE A 1 307 ? 7.803 8.523 -2.897 1.00 97.44 307 PHE A CA 1
ATOM 2456 C C . PHE A 1 307 ? 8.250 9.245 -1.615 1.00 97.44 307 PHE A C 1
ATOM 2458 O O . PHE A 1 307 ? 8.318 8.609 -0.561 1.00 97.44 307 PHE A O 1
ATOM 2465 N N . PRO A 1 308 ? 8.660 10.526 -1.712 1.00 96.31 308 PRO A N 1
ATOM 2466 C CA . PRO A 1 308 ? 9.101 11.301 -0.554 1.00 96.31 308 PRO A CA 1
ATOM 2467 C C . PRO A 1 308 ? 7.909 11.845 0.225 1.00 96.31 308 PRO A C 1
ATOM 2469 O O . PRO A 1 308 ? 6.810 11.948 -0.327 1.00 96.31 308 PRO A O 1
ATOM 2472 N N . ARG A 1 309 ? 8.141 12.267 1.469 1.00 96.38 309 ARG A N 1
ATOM 2473 C CA . ARG A 1 309 ? 7.169 13.045 2.262 1.00 96.38 309 ARG A CA 1
ATOM 2474 C C . ARG A 1 309 ? 6.849 14.401 1.612 1.00 96.38 309 ARG A C 1
ATOM 2476 O O . ARG A 1 309 ? 7.481 14.797 0.630 1.00 96.38 309 ARG A O 1
ATOM 2483 N N . GLY A 1 310 ? 5.820 15.075 2.118 1.00 96.31 310 GLY A N 1
ATOM 2484 C CA . GLY A 1 310 ? 5.438 16.408 1.662 1.00 96.31 310 GLY A CA 1
ATOM 2485 C C . GLY A 1 310 ? 6.485 17.468 2.013 1.00 96.31 310 GLY A C 1
ATOM 2486 O O . GLY A 1 310 ? 7.351 17.263 2.865 1.00 96.31 310 GLY A O 1
ATOM 2487 N N . GLU A 1 311 ? 6.409 18.624 1.357 1.00 94.75 311 GLU A N 1
ATOM 2488 C CA . GLU A 1 311 ? 7.262 19.768 1.689 1.00 94.75 311 GLU A CA 1
ATOM 2489 C C . GLU A 1 311 ? 6.966 20.297 3.099 1.00 94.75 311 GLU A C 1
ATOM 2491 O O . GLU A 1 311 ? 5.883 20.080 3.651 1.00 94.75 311 GLU A O 1
ATOM 2496 N N . ALA A 1 312 ? 7.917 21.021 3.692 1.00 93.12 312 ALA A N 1
ATOM 2497 C CA . ALA A 1 312 ? 7.750 21.589 5.025 1.00 93.12 312 ALA A CA 1
ATOM 2498 C C . ALA A 1 312 ? 6.444 22.399 5.143 1.00 93.12 312 ALA A C 1
ATOM 2500 O O . ALA A 1 312 ? 6.106 23.214 4.284 1.00 93.12 312 ALA A O 1
ATOM 2501 N N . GLY A 1 313 ? 5.697 22.148 6.218 1.00 90.75 313 GLY A N 1
ATOM 2502 C CA . GLY A 1 313 ? 4.416 22.791 6.501 1.00 90.75 313 GLY A CA 1
ATOM 2503 C C . GLY A 1 313 ? 3.205 22.126 5.846 1.00 90.75 313 GLY A C 1
ATOM 2504 O O . GLY A 1 313 ? 2.083 22.404 6.270 1.00 90.75 313 GLY A O 1
ATOM 2505 N N . THR A 1 314 ? 3.371 21.258 4.844 1.00 95.00 314 THR A N 1
ATOM 2506 C CA . THR A 1 314 ? 2.253 20.483 4.268 1.00 95.00 314 THR A CA 1
ATOM 2507 C C . THR A 1 314 ? 1.704 19.449 5.258 1.00 95.00 314 THR A C 1
ATOM 2509 O O . THR A 1 314 ? 2.324 19.151 6.273 1.00 95.00 314 THR A O 1
ATOM 2512 N N . TRP A 1 315 ? 0.501 18.926 5.008 1.00 95.19 315 TRP A N 1
ATOM 2513 C CA . TRP A 1 315 ? -0.176 18.005 5.932 1.00 95.19 315 TRP A CA 1
ATOM 2514 C C . TRP A 1 315 ? 0.521 16.639 6.056 1.00 95.19 315 TRP A C 1
ATOM 2516 O O . TRP A 1 315 ? 0.285 15.938 7.032 1.00 95.19 315 TRP A O 1
ATOM 2526 N N . ASP A 1 316 ? 1.364 16.271 5.088 1.00 96.69 316 ASP A N 1
ATOM 2527 C CA . ASP A 1 316 ? 2.152 15.037 5.034 1.00 96.69 316 ASP A CA 1
ATOM 2528 C C . ASP A 1 316 ? 3.664 15.303 5.146 1.00 96.69 316 ASP A C 1
ATOM 2530 O O . ASP A 1 316 ? 4.472 14.554 4.591 1.00 96.69 316 ASP A O 1
ATOM 2534 N N . SER A 1 317 ? 4.055 16.386 5.831 1.00 95.56 317 SER A N 1
ATOM 2535 C CA . SER A 1 317 ? 5.443 16.851 5.876 1.00 95.56 317 SER A CA 1
ATOM 2536 C C . SER A 1 317 ? 6.374 16.022 6.753 1.00 95.56 317 SER A C 1
ATOM 2538 O O . SER A 1 317 ? 7.572 16.038 6.499 1.00 95.56 317 SER A O 1
ATOM 2540 N N . GLU A 1 318 ? 5.891 15.316 7.776 1.00 94.75 318 GLU A N 1
ATOM 2541 C CA . GLU A 1 318 ? 6.766 14.610 8.728 1.00 94.75 318 GLU A CA 1
ATOM 2542 C C . GLU A 1 318 ? 7.079 13.192 8.256 1.00 94.75 318 GLU A C 1
ATOM 2544 O O . GLU A 1 318 ? 8.240 12.789 8.146 1.00 94.75 318 GLU A O 1
ATOM 2549 N N . MET A 1 319 ? 6.039 12.429 7.933 1.00 95.06 319 MET A N 1
ATOM 2550 C CA . MET A 1 319 ? 6.165 11.043 7.499 1.00 95.06 319 MET A CA 1
ATOM 2551 C C . MET A 1 319 ? 5.012 10.643 6.587 1.00 95.06 319 MET A C 1
ATOM 2553 O O . MET A 1 319 ? 3.920 11.215 6.651 1.00 95.06 319 MET A O 1
ATOM 2557 N N . ILE A 1 320 ? 5.252 9.593 5.802 1.00 96.88 320 ILE A N 1
ATOM 2558 C CA . ILE A 1 320 ? 4.221 8.909 5.029 1.00 96.88 320 ILE A CA 1
ATOM 2559 C C . ILE A 1 320 ? 4.296 7.387 5.191 1.00 96.88 320 ILE A C 1
ATOM 2561 O O . ILE A 1 320 ? 5.375 6.811 5.323 1.00 96.88 320 ILE A O 1
ATOM 2565 N N . LEU A 1 321 ? 3.139 6.728 5.123 1.00 95.50 321 LEU A N 1
ATOM 2566 C CA . LEU A 1 321 ? 2.997 5.273 5.042 1.00 95.50 321 LEU A CA 1
ATOM 2567 C C . LEU A 1 321 ? 2.082 4.921 3.876 1.00 95.50 321 LEU A C 1
ATOM 2569 O O . LEU A 1 321 ? 0.915 5.308 3.844 1.00 95.50 321 LEU A O 1
ATOM 2573 N N . VAL A 1 322 ? 2.617 4.185 2.909 1.00 97.12 322 VAL A N 1
ATOM 2574 C CA . VAL A 1 322 ? 1.942 3.910 1.636 1.00 97.12 322 VAL A CA 1
ATOM 2575 C C . VAL A 1 322 ? 1.387 2.493 1.631 1.00 97.12 322 VAL A C 1
ATOM 2577 O O . VAL A 1 322 ? 2.085 1.559 2.028 1.00 97.12 322 VAL A O 1
ATOM 2580 N N . VAL A 1 323 ? 0.149 2.326 1.164 1.00 97.19 323 VAL A N 1
ATOM 2581 C CA . VAL A 1 323 ? -0.507 1.014 1.060 1.00 97.19 323 VAL A CA 1
ATOM 2582 C C . VAL A 1 323 ? -0.419 0.424 -0.345 1.00 97.19 323 VAL A C 1
ATOM 2584 O O . VAL A 1 323 ? -0.097 1.113 -1.313 1.00 97.19 323 VAL A O 1
ATOM 2587 N N . ALA A 1 324 ? -0.697 -0.876 -0.456 1.00 96.88 324 ALA A N 1
ATOM 2588 C CA . ALA A 1 324 ? -0.819 -1.567 -1.731 1.00 96.88 324 ALA A CA 1
ATOM 2589 C C . ALA A 1 324 ? -1.796 -0.798 -2.645 1.00 96.88 324 ALA A C 1
ATOM 2591 O O . ALA A 1 324 ? -2.861 -0.375 -2.178 1.00 96.88 324 ALA A O 1
ATOM 2592 N N . PRO A 1 325 ? -1.438 -0.578 -3.920 1.00 97.12 325 PRO A N 1
ATOM 2593 C CA . PRO A 1 325 ? -2.207 0.280 -4.799 1.00 97.12 325 PRO A CA 1
ATOM 2594 C C . PRO A 1 325 ? -3.493 -0.396 -5.274 1.00 97.12 325 PRO A C 1
ATOM 2596 O O . PRO A 1 325 ? -3.635 -1.621 -5.252 1.00 97.12 325 PRO A O 1
ATOM 2599 N N . VAL A 1 326 ? -4.403 0.422 -5.794 1.00 96.06 326 VAL A N 1
ATOM 2600 C CA . VAL A 1 326 ? -5.540 -0.031 -6.597 1.00 96.06 326 VAL A CA 1
ATOM 2601 C C . VAL A 1 326 ? -5.260 0.327 -8.054 1.00 96.06 326 VAL A C 1
ATOM 2603 O O . VAL A 1 326 ? -5.117 1.498 -8.392 1.00 96.06 326 VAL A O 1
ATOM 2606 N N . VAL A 1 327 ? -5.166 -0.673 -8.929 1.00 94.44 327 VAL A N 1
ATOM 2607 C CA . VAL A 1 327 ? -5.028 -0.443 -10.375 1.00 94.44 327 VAL A CA 1
ATOM 2608 C C . VAL A 1 327 ? -6.424 -0.344 -10.980 1.00 94.44 327 VAL A C 1
ATOM 2610 O O . VAL A 1 327 ? -7.198 -1.298 -10.898 1.00 94.44 327 VAL A O 1
ATOM 2613 N N . ARG A 1 328 ? -6.770 0.821 -11.532 1.00 89.38 328 ARG A N 1
ATOM 2614 C CA . ARG A 1 328 ? -8.100 1.110 -12.086 1.00 89.38 328 ARG A CA 1
ATOM 2615 C C . ARG A 1 328 ? -8.038 2.318 -13.021 1.00 89.38 328 ARG A C 1
ATOM 2617 O O . ARG A 1 328 ? -7.263 3.239 -12.772 1.00 89.38 328 ARG A O 1
ATOM 2624 N N . ASP A 1 329 ? -8.891 2.329 -14.046 1.00 88.25 329 ASP A N 1
ATOM 2625 C CA . ASP A 1 329 ? -9.087 3.462 -14.963 1.00 88.25 329 ASP A CA 1
ATOM 2626 C C . ASP A 1 329 ? -7.753 3.945 -15.577 1.00 88.25 329 ASP A C 1
ATOM 2628 O O . ASP A 1 329 ? -7.419 5.129 -15.533 1.00 88.25 329 ASP A O 1
ATOM 2632 N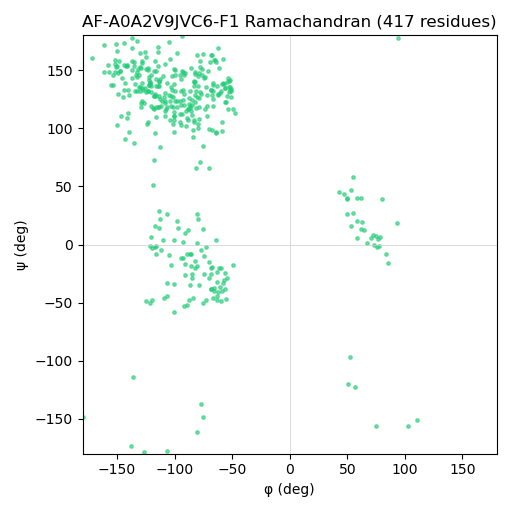 N . ASP A 1 330 ? -6.945 2.994 -16.062 1.00 91.12 330 ASP A N 1
ATOM 2633 C CA . ASP A 1 330 ? -5.606 3.206 -16.639 1.00 91.12 330 ASP A CA 1
ATOM 2634 C C . ASP A 1 330 ? -4.611 3.955 -15.735 1.00 91.12 330 ASP A C 1
ATOM 2636 O O . ASP A 1 330 ? -3.652 4.593 -16.187 1.00 91.12 330 ASP A O 1
ATOM 2640 N N . LYS A 1 331 ? -4.810 3.848 -14.419 1.00 95.19 331 LYS A N 1
ATOM 2641 C CA . LYS A 1 331 ? -3.938 4.427 -13.403 1.00 95.19 331 LYS A CA 1
ATOM 2642 C C . LYS A 1 331 ? -3.645 3.447 -12.282 1.00 95.19 331 LYS A C 1
ATOM 2644 O O . LYS A 1 331 ? -4.407 2.529 -11.978 1.00 95.19 331 LYS A O 1
ATOM 2649 N N . ILE A 1 332 ? -2.531 3.705 -11.619 1.00 97.50 332 ILE A N 1
ATOM 2650 C CA . ILE A 1 332 ? -2.155 3.085 -10.357 1.00 97.50 332 ILE A CA 1
ATOM 2651 C C . ILE A 1 332 ? -2.484 4.101 -9.267 1.00 97.50 332 ILE A C 1
ATOM 2653 O O . ILE A 1 332 ? -1.810 5.123 -9.146 1.00 97.50 332 ILE A O 1
ATOM 2657 N N . TRP A 1 333 ? -3.541 3.840 -8.505 1.00 97.94 333 TRP A N 1
ATOM 2658 C CA . TRP A 1 333 ? -3.984 4.683 -7.400 1.00 97.94 333 TRP A CA 1
ATOM 2659 C C . TRP A 1 333 ? -3.254 4.269 -6.128 1.00 97.94 333 TRP A C 1
ATOM 2661 O O . TRP A 1 333 ? -3.335 3.119 -5.695 1.00 97.94 333 TRP A O 1
ATOM 2671 N N . ILE A 1 334 ? -2.534 5.211 -5.532 1.00 98.12 334 ILE A N 1
ATOM 2672 C CA . ILE A 1 334 ? -1.651 4.994 -4.390 1.00 98.12 334 ILE A CA 1
ATOM 2673 C C . ILE A 1 334 ? -2.197 5.811 -3.223 1.00 98.12 334 ILE A C 1
ATOM 2675 O O . ILE A 1 334 ? -1.932 7.007 -3.102 1.00 98.12 334 ILE A O 1
ATOM 2679 N N . TYR A 1 335 ? -2.978 5.164 -2.363 1.00 98.50 335 TYR A N 1
ATOM 2680 C CA . TYR A 1 335 ? -3.401 5.772 -1.105 1.00 98.50 335 TYR A CA 1
ATOM 2681 C C . TYR A 1 335 ? -2.274 5.700 -0.078 1.00 98.50 335 TYR A C 1
ATOM 2683 O O . TYR A 1 335 ? -1.481 4.753 -0.060 1.00 98.50 335 TYR A O 1
ATOM 2691 N N . TYR A 1 336 ? -2.201 6.703 0.787 1.00 98.31 336 TYR A N 1
ATOM 2692 C CA . TYR A 1 336 ? -1.178 6.766 1.820 1.00 98.31 336 TYR A CA 1
ATOM 2693 C C . TYR A 1 336 ? -1.664 7.551 3.032 1.00 98.31 336 TYR A C 1
ATOM 2695 O O . TYR A 1 336 ? -2.446 8.492 2.901 1.00 98.31 336 TYR A O 1
ATOM 2703 N N . SER A 1 337 ? -1.186 7.173 4.212 1.00 97.31 337 SER A N 1
ATOM 2704 C CA . SER A 1 337 ? -1.248 8.036 5.387 1.00 97.31 337 SER A CA 1
ATOM 2705 C C . SER A 1 337 ? -0.094 9.014 5.361 1.00 97.31 337 SER A C 1
ATOM 2707 O O . SER A 1 337 ? 1.028 8.634 5.036 1.00 97.31 337 SER A O 1
ATOM 2709 N N . GLY A 1 338 ? -0.369 10.251 5.744 1.00 96.75 338 GLY A N 1
ATOM 2710 C CA . GLY A 1 338 ? 0.631 11.285 5.957 1.00 96.75 338 GLY A CA 1
ATOM 2711 C C . GLY A 1 338 ? 0.259 12.123 7.168 1.00 96.75 338 GLY A C 1
ATOM 2712 O O . GLY A 1 338 ? -0.915 12.200 7.540 1.00 96.75 338 GLY A O 1
ATOM 2713 N N . TRP A 1 339 ? 1.257 12.711 7.812 1.00 94.81 339 TRP A N 1
ATOM 2714 C CA . TRP A 1 339 ? 1.026 13.595 8.945 1.00 94.81 339 TRP A CA 1
ATOM 2715 C C . TRP A 1 339 ? 2.080 14.690 9.040 1.00 94.81 339 TRP A C 1
ATOM 2717 O O . TRP A 1 339 ? 3.192 14.566 8.526 1.00 94.81 339 TRP A O 1
ATOM 2727 N N . ASN A 1 340 ? 1.701 15.765 9.720 1.00 94.44 340 ASN A N 1
ATOM 2728 C CA . ASN A 1 340 ? 2.518 16.951 9.979 1.00 94.44 340 ASN A CA 1
ATOM 2729 C C . ASN A 1 340 ? 2.931 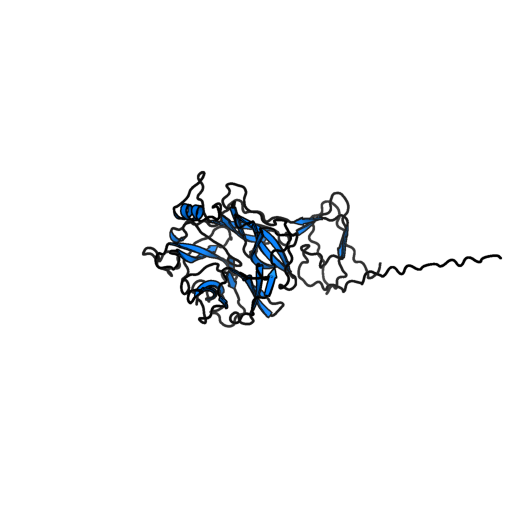17.069 11.457 1.00 94.44 340 ASN A C 1
ATOM 2731 O O . ASN A 1 340 ? 3.527 18.056 11.863 1.00 94.44 340 ASN A O 1
ATOM 2735 N N . THR A 1 341 ? 2.589 16.078 12.279 1.00 92.12 341 THR A N 1
ATOM 2736 C CA . THR A 1 341 ? 2.887 16.041 13.719 1.00 92.12 341 THR A CA 1
ATOM 2737 C C . THR A 1 341 ? 4.215 15.312 13.966 1.00 92.12 341 THR A C 1
ATOM 2739 O O . THR A 1 341 ? 4.330 14.155 13.559 1.00 92.12 341 THR A O 1
ATOM 2742 N N . PRO A 1 342 ? 5.213 15.911 14.641 1.00 89.38 342 PRO A N 1
ATOM 2743 C CA . PRO A 1 342 ? 6.447 15.204 14.976 1.00 89.38 342 PRO A CA 1
ATOM 2744 C C . PRO A 1 342 ? 6.166 13.891 15.715 1.00 89.38 342 PRO A C 1
ATOM 2746 O O . PRO A 1 342 ? 5.246 13.809 16.527 1.00 89.38 342 PRO A O 1
ATOM 2749 N N . TYR A 1 343 ? 6.957 12.853 15.449 1.00 84.81 343 TYR A N 1
ATOM 2750 C CA . TYR A 1 343 ? 6.750 11.530 16.048 1.00 84.81 343 TYR A CA 1
ATOM 2751 C C . TYR A 1 343 ? 7.344 11.460 17.469 1.00 84.81 343 TYR A C 1
ATOM 2753 O O . TYR A 1 343 ? 8.335 10.772 17.722 1.00 84.81 343 TYR A O 1
ATOM 2761 N N . THR A 1 344 ? 6.772 12.241 18.392 1.00 87.81 344 THR A N 1
ATOM 2762 C CA . THR A 1 344 ? 7.193 12.356 19.798 1.00 87.81 344 THR A CA 1
ATOM 2763 C C . THR A 1 344 ? 5.987 12.368 20.734 1.00 87.81 344 THR A C 1
ATOM 2765 O O . THR A 1 344 ? 4.932 12.888 20.386 1.00 87.81 344 THR A O 1
ATOM 2768 N N . ALA A 1 345 ? 6.153 11.860 21.960 1.00 86.19 345 ALA A N 1
ATOM 2769 C CA . ALA A 1 345 ? 5.068 11.818 22.946 1.00 86.19 345 ALA A CA 1
ATOM 2770 C C . ALA A 1 345 ? 4.458 13.206 23.234 1.00 86.19 345 ALA A C 1
ATOM 2772 O O . ALA A 1 345 ? 3.244 13.333 23.343 1.00 86.19 345 ALA A O 1
ATOM 2773 N N . GLU A 1 346 ? 5.286 14.255 23.289 1.00 91.06 346 GLU A N 1
ATOM 2774 C CA . GLU A 1 346 ? 4.823 15.635 23.491 1.00 91.06 346 GLU A CA 1
ATOM 2775 C C . GLU A 1 346 ? 3.930 16.116 22.335 1.00 91.06 346 GLU A C 1
ATOM 2777 O O . GLU A 1 346 ? 2.886 16.732 22.551 1.00 91.06 346 GLU A O 1
ATOM 2782 N N . ALA A 1 347 ? 4.330 15.842 21.091 1.00 89.94 347 ALA A N 1
ATOM 2783 C CA . ALA A 1 347 ? 3.553 16.233 19.923 1.00 89.94 347 ALA A CA 1
ATOM 2784 C C . ALA A 1 347 ? 2.239 15.439 19.828 1.00 89.94 347 ALA A C 1
ATOM 2786 O O . ALA A 1 347 ? 1.200 16.019 19.511 1.00 89.94 347 ALA A O 1
ATOM 2787 N N . GLU A 1 348 ? 2.261 14.145 20.164 1.00 86.81 348 GLU A N 1
ATOM 2788 C CA . GLU A 1 348 ? 1.060 13.304 20.250 1.00 86.81 348 GLU A CA 1
ATOM 2789 C C . GLU A 1 348 ? 0.079 13.806 21.324 1.00 86.81 348 GLU A C 1
ATOM 2791 O O . GLU A 1 348 ? -1.135 13.853 21.094 1.00 86.81 348 GLU A O 1
ATOM 2796 N N . GLU A 1 349 ? 0.585 14.238 22.483 1.00 87.75 349 GLU A N 1
ATOM 2797 C CA . GLU A 1 349 ? -0.226 14.829 23.549 1.00 87.75 349 GLU A CA 1
ATOM 2798 C C . GLU A 1 349 ? -0.891 16.130 23.083 1.00 87.75 349 GLU A C 1
ATOM 2800 O O . GLU A 1 349 ? -2.106 16.292 23.230 1.00 87.75 349 GLU A O 1
ATOM 2805 N N . LYS A 1 350 ? -0.136 17.035 22.446 1.00 91.62 350 LYS A N 1
ATOM 2806 C CA . LYS A 1 350 ? -0.689 18.271 21.869 1.00 91.62 350 LYS A CA 1
ATOM 2807 C C . LYS A 1 350 ? -1.758 17.964 20.818 1.00 91.62 350 LYS A C 1
ATOM 2809 O O . LYS A 1 350 ? -2.856 18.522 20.874 1.00 91.62 350 LYS A O 1
ATOM 2814 N N . ALA A 1 351 ? -1.474 17.063 19.877 1.00 89.44 351 ALA A N 1
ATOM 2815 C CA . ALA A 1 351 ? -2.407 16.689 18.812 1.00 89.44 351 ALA A CA 1
ATOM 2816 C C . ALA A 1 351 ? -3.711 16.088 19.365 1.00 89.44 351 ALA A C 1
ATOM 2818 O O . ALA A 1 351 ? -4.801 16.409 18.881 1.00 89.44 351 ALA A O 1
ATOM 2819 N N . THR A 1 352 ? -3.618 15.307 20.446 1.00 84.88 352 THR A N 1
ATOM 2820 C CA . THR A 1 352 ? -4.778 14.764 21.173 1.00 84.88 352 THR A CA 1
ATOM 2821 C C . THR A 1 352 ? -5.722 15.854 21.679 1.00 84.88 352 THR A C 1
ATOM 2823 O O . THR A 1 352 ? -6.939 15.664 21.651 1.00 84.88 352 THR A O 1
ATOM 2826 N N . HIS A 1 353 ? -5.185 17.017 22.042 1.00 87.12 353 HIS A N 1
ATOM 2827 C CA . HIS A 1 353 ? -5.941 18.169 22.535 1.00 87.12 353 HIS A CA 1
ATOM 2828 C C . HIS A 1 353 ? -6.233 19.222 21.451 1.00 87.12 353 HIS A C 1
ATOM 2830 O O . HIS A 1 353 ? -6.544 20.368 21.766 1.00 87.12 353 HIS A O 1
ATOM 2836 N N . GLY A 1 354 ? -6.177 18.843 20.168 1.00 87.81 354 GLY A N 1
ATOM 2837 C CA . GLY A 1 354 ? -6.587 19.717 19.065 1.00 87.81 354 GLY A CA 1
ATOM 2838 C C . GLY A 1 354 ? -5.538 20.754 18.668 1.00 87.81 354 GLY A C 1
ATOM 2839 O O . GLY A 1 354 ? -5.888 21.888 18.354 1.00 87.81 354 GLY A O 1
ATOM 2840 N N . TRP A 1 355 ? -4.259 20.371 18.668 1.00 92.62 355 TRP A N 1
ATOM 2841 C CA . TRP A 1 355 ? -3.160 21.245 18.256 1.00 92.62 355 TRP A CA 1
ATOM 2842 C C . TRP A 1 355 ? -3.361 21.837 16.854 1.00 92.62 355 TRP A C 1
ATOM 2844 O O . TRP A 1 355 ? -3.595 21.131 15.868 1.00 92.62 355 TRP A O 1
ATOM 2854 N N . VAL A 1 356 ? -3.239 23.162 16.782 1.00 93.56 356 VAL A N 1
ATOM 2855 C CA . VAL A 1 356 ? -3.211 23.946 15.550 1.00 93.56 356 VAL A CA 1
ATOM 2856 C C . VAL A 1 356 ? -1.921 24.756 15.524 1.00 93.56 356 VAL A C 1
ATOM 2858 O O . VAL A 1 356 ? -1.586 25.426 16.499 1.00 93.56 356 VAL A O 1
ATOM 2861 N N . GLU A 1 357 ? -1.221 24.726 14.396 1.00 92.75 357 GLU A N 1
ATOM 2862 C CA . GLU A 1 357 ? -0.014 25.509 14.150 1.00 92.75 357 GLU A CA 1
ATOM 2863 C C . GLU A 1 357 ? -0.117 26.175 12.776 1.00 92.75 357 GLU A C 1
ATOM 2865 O O . GLU A 1 357 ? -0.514 25.546 11.795 1.00 92.75 357 GLU A O 1
ATOM 2870 N N . ASN A 1 358 ? 0.178 27.477 12.698 1.00 90.94 358 ASN A N 1
ATOM 2871 C CA . ASN A 1 358 ? 0.085 28.264 11.459 1.00 90.94 358 ASN A CA 1
ATOM 2872 C C . ASN A 1 358 ? -1.264 28.108 10.721 1.00 90.94 358 ASN A C 1
ATOM 2874 O O . ASN A 1 358 ? -1.320 28.009 9.496 1.00 90.94 358 ASN A O 1
ATOM 2878 N N . GLY A 1 359 ? -2.365 28.045 11.480 1.00 89.69 359 GLY A N 1
ATOM 2879 C CA . GLY A 1 359 ? -3.720 27.883 10.942 1.00 89.69 359 GLY A CA 1
ATOM 2880 C C . GLY A 1 359 ? -4.033 26.486 10.394 1.00 89.69 359 GLY A C 1
ATOM 2881 O O . GLY A 1 359 ? -5.087 26.295 9.791 1.00 89.69 359 GLY A O 1
ATOM 2882 N N . ARG A 1 360 ? -3.150 25.501 10.594 1.00 90.00 360 ARG A N 1
ATOM 2883 C CA . ARG A 1 360 ? -3.345 24.109 10.176 1.00 90.00 360 ARG A CA 1
ATOM 2884 C C . ARG A 1 360 ? -3.470 23.214 11.393 1.00 90.00 360 ARG A C 1
ATOM 2886 O O . ARG A 1 360 ? -2.711 23.328 12.350 1.00 90.00 360 ARG A O 1
ATOM 2893 N N . ARG A 1 361 ? -4.431 22.297 11.345 1.00 92.06 361 ARG A N 1
ATOM 2894 C CA . ARG A 1 361 ? -4.552 21.254 12.359 1.00 92.06 361 ARG A CA 1
ATOM 2895 C C . ARG A 1 361 ? -3.379 20.286 12.235 1.00 92.06 361 ARG A C 1
ATOM 2897 O O . ARG A 1 361 ? -3.077 19.818 11.134 1.00 92.06 361 ARG A O 1
ATOM 2904 N N . MET A 1 362 ? -2.765 19.979 13.366 1.00 93.88 362 MET A N 1
ATOM 2905 C CA . MET A 1 362 ? -1.689 19.004 13.462 1.00 93.88 362 MET A CA 1
ATOM 2906 C C . MET A 1 362 ? -2.317 17.634 13.693 1.00 93.88 362 MET A C 1
ATOM 2908 O O . MET A 1 362 ? -2.945 17.389 14.724 1.00 93.88 362 MET A O 1
ATOM 2912 N N . GLN A 1 363 ? -2.289 16.796 12.660 1.00 93.31 363 GLN A N 1
ATOM 2913 C CA . GLN A 1 363 ? -3.024 15.537 12.626 1.00 93.31 363 GLN A CA 1
ATOM 2914 C C . GLN A 1 363 ? -2.468 14.591 11.565 1.00 93.31 363 GLN A C 1
ATOM 2916 O O . GLN A 1 363 ? -1.658 14.963 10.715 1.00 93.31 363 GLN A O 1
ATOM 2921 N N . TRP A 1 364 ? -2.979 13.367 11.589 1.00 94.88 364 TRP A N 1
ATOM 2922 C CA . TRP A 1 364 ? -2.815 12.408 10.514 1.00 94.88 364 TRP A CA 1
ATOM 2923 C C . TRP A 1 364 ? -3.983 12.535 9.547 1.00 94.88 364 TRP A C 1
ATOM 2925 O O . TRP A 1 364 ? -5.121 12.812 9.938 1.00 94.88 364 TRP A O 1
ATOM 2935 N N . ALA A 1 365 ? -3.696 12.325 8.274 1.00 96.81 365 ALA A N 1
ATOM 2936 C CA . ALA A 1 365 ? -4.686 12.322 7.218 1.00 96.81 365 ALA A CA 1
ATOM 2937 C C . ALA A 1 365 ? -4.334 11.276 6.155 1.00 96.81 365 ALA A C 1
ATOM 2939 O O . ALA A 1 365 ? -3.280 10.634 6.201 1.00 96.81 365 ALA A O 1
ATOM 2940 N N . ILE A 1 366 ? -5.245 11.079 5.208 1.00 98.44 366 ILE A N 1
ATOM 2941 C CA . ILE A 1 366 ? -5.070 10.144 4.102 1.00 98.44 366 ILE A CA 1
ATOM 2942 C C . ILE A 1 366 ? -5.065 10.926 2.802 1.00 98.44 366 ILE A C 1
ATOM 2944 O O . ILE A 1 366 ? -5.966 11.722 2.533 1.00 98.44 366 ILE A O 1
ATOM 2948 N N . GLY A 1 367 ? -4.049 10.671 1.991 1.00 98.38 367 GLY A N 1
ATOM 2949 C CA . GLY A 1 367 ? -3.881 11.244 0.669 1.00 98.38 367 GLY A CA 1
ATOM 2950 C C . GLY A 1 367 ? -3.960 10.189 -0.420 1.00 98.38 367 GLY A C 1
ATOM 2951 O O . GLY A 1 367 ? -3.934 8.980 -0.175 1.00 98.38 367 GLY A O 1
ATOM 2952 N N . LEU A 1 368 ? -4.027 10.689 -1.644 1.00 98.44 368 LEU A N 1
ATOM 2953 C CA . LEU A 1 368 ? -3.928 9.930 -2.875 1.00 98.44 368 LEU A CA 1
ATOM 2954 C C . LEU A 1 368 ? -2.766 10.466 -3.713 1.00 98.44 368 LEU A C 1
ATOM 2956 O O . LEU A 1 368 ? -2.598 11.675 -3.873 1.00 98.44 368 LEU A O 1
ATOM 2960 N N . ALA A 1 369 ? -1.995 9.562 -4.294 1.00 98.19 369 ALA A N 1
ATOM 2961 C CA . ALA A 1 369 ? -1.121 9.839 -5.419 1.00 98.19 369 ALA A CA 1
ATOM 2962 C C . ALA A 1 369 ? -1.444 8.884 -6.571 1.00 98.19 369 ALA A C 1
ATOM 2964 O O . ALA A 1 369 ? -2.070 7.842 -6.369 1.00 98.19 369 ALA A O 1
ATOM 2965 N N . THR A 1 370 ? -1.030 9.226 -7.787 1.00 97.88 370 THR A N 1
ATOM 2966 C CA . THR A 1 370 ? -1.238 8.371 -8.957 1.00 97.88 370 THR A CA 1
ATOM 2967 C C . THR A 1 370 ? 0.034 8.193 -9.772 1.00 97.88 370 THR A C 1
ATOM 2969 O O . THR A 1 370 ? 0.900 9.064 -9.807 1.00 97.88 370 THR A O 1
ATOM 2972 N N . LEU A 1 371 ? 0.134 7.046 -10.438 1.00 97.38 371 LEU A N 1
ATOM 2973 C CA . LEU A 1 371 ? 1.059 6.801 -11.542 1.00 97.38 371 LEU A CA 1
ATOM 2974 C C . LEU A 1 371 ? 0.253 6.361 -12.767 1.00 97.38 371 LEU A C 1
ATOM 2976 O O . LEU A 1 371 ? -0.805 5.739 -12.633 1.00 97.38 371 LEU A O 1
ATOM 2980 N N . ARG A 1 372 ? 0.773 6.633 -13.967 1.00 95.31 372 ARG A N 1
ATOM 2981 C CA . ARG A 1 372 ? 0.300 5.943 -15.177 1.00 95.31 372 ARG A CA 1
ATOM 2982 C C . ARG A 1 372 ? 0.607 4.445 -15.076 1.00 95.31 372 ARG A C 1
ATOM 2984 O O . ARG A 1 372 ? 1.556 4.064 -14.385 1.00 95.31 372 ARG A O 1
ATOM 2991 N N . LEU A 1 373 ? -0.126 3.608 -15.811 1.00 95.12 373 LEU A N 1
ATOM 2992 C CA . LEU A 1 373 ? 0.244 2.194 -15.958 1.00 95.12 373 LEU A CA 1
ATOM 2993 C C . LEU A 1 373 ? 1.696 2.048 -16.431 1.00 95.12 373 LEU A C 1
ATOM 2995 O O . LEU A 1 373 ? 2.176 2.850 -17.239 1.00 95.12 373 LEU A O 1
ATOM 2999 N N . ASP A 1 374 ? 2.386 1.050 -15.878 1.00 94.38 374 ASP A N 1
ATOM 3000 C CA . ASP A 1 374 ? 3.792 0.703 -16.123 1.00 94.38 374 ASP A CA 1
ATOM 3001 C C . ASP A 1 374 ? 4.798 1.830 -15.821 1.00 94.38 374 ASP A C 1
ATOM 3003 O O . ASP A 1 374 ? 5.993 1.713 -16.083 1.00 94.38 374 ASP A O 1
ATOM 3007 N N . GLY A 1 375 ? 4.335 2.949 -15.264 1.00 94.81 375 GLY A N 1
ATOM 3008 C CA . GLY A 1 375 ? 5.094 4.186 -15.147 1.00 94.81 375 GLY A CA 1
ATOM 3009 C C . GLY A 1 375 ? 6.088 4.225 -13.997 1.00 94.81 375 GLY A C 1
ATOM 3010 O O . GLY A 1 375 ? 6.400 5.317 -13.563 1.00 94.81 375 GLY A O 1
ATOM 3011 N N . PHE A 1 376 ? 6.556 3.100 -13.457 1.00 96.50 376 PHE A N 1
ATOM 3012 C CA . PHE A 1 376 ? 7.463 3.107 -12.302 1.00 96.50 376 PHE A CA 1
ATOM 3013 C C . PHE A 1 376 ? 8.890 3.513 -12.693 1.00 96.50 376 PHE A C 1
ATOM 3015 O O . PHE A 1 376 ? 9.489 4.396 -12.074 1.00 96.50 376 PHE A O 1
ATOM 3022 N N . VAL A 1 377 ? 9.435 2.860 -13.725 1.00 95.88 377 VAL A N 1
ATOM 3023 C CA . VAL A 1 377 ? 10.803 3.057 -14.219 1.00 95.88 377 VAL A CA 1
ATOM 3024 C C . VAL A 1 377 ? 10.804 3.001 -15.745 1.00 95.88 377 VAL A C 1
ATOM 3026 O O . VAL A 1 377 ? 10.221 2.088 -16.327 1.00 95.88 377 VAL A O 1
ATOM 3029 N N . SER A 1 378 ? 11.471 3.957 -16.389 1.00 96.06 378 SER A N 1
ATOM 3030 C CA . SER A 1 378 ? 11.790 3.924 -17.822 1.00 96.06 378 SER A CA 1
ATOM 3031 C C . SER A 1 378 ? 13.294 3.827 -18.053 1.00 96.06 378 SER A C 1
ATOM 3033 O O . SER A 1 378 ? 14.098 4.047 -17.144 1.00 96.06 378 SER A O 1
ATOM 3035 N N . LEU A 1 379 ? 13.660 3.498 -19.290 1.00 95.94 379 LEU A N 1
ATOM 3036 C CA . LEU A 1 379 ? 15.011 3.643 -19.807 1.00 95.94 379 LEU A CA 1
ATOM 3037 C C . LEU A 1 379 ? 15.015 4.793 -20.805 1.00 95.94 379 LEU A C 1
ATOM 3039 O O . LEU A 1 379 ? 14.364 4.712 -21.846 1.00 95.94 379 LEU A O 1
ATOM 3043 N N . ASP A 1 380 ? 15.741 5.850 -20.473 1.00 95.50 380 ASP A N 1
ATOM 3044 C CA . ASP A 1 380 ? 15.780 7.069 -21.264 1.00 95.50 380 ASP A CA 1
ATOM 3045 C C . ASP A 1 380 ? 17.106 7.141 -22.020 1.00 95.50 380 ASP A C 1
ATOM 3047 O O . ASP A 1 380 ? 18.186 7.003 -21.438 1.00 95.50 380 ASP A O 1
ATOM 3051 N N . ALA A 1 381 ? 17.012 7.372 -23.328 1.00 94.00 381 ALA A N 1
ATOM 3052 C CA . ALA A 1 381 ? 18.140 7.811 -24.134 1.00 94.00 381 ALA A CA 1
ATOM 3053 C C . ALA A 1 381 ? 18.284 9.332 -23.998 1.00 94.00 381 ALA A C 1
ATOM 3055 O O . ALA A 1 381 ? 17.291 10.063 -23.981 1.00 94.00 381 ALA A O 1
ATOM 3056 N N . GLY A 1 382 ? 19.525 9.806 -23.896 1.00 87.81 382 GLY A N 1
ATOM 3057 C CA . GLY A 1 382 ? 19.837 11.233 -23.933 1.00 87.81 382 GLY A CA 1
ATOM 3058 C C . GLY A 1 382 ? 19.750 11.816 -25.357 1.00 87.81 382 GLY A C 1
ATOM 3059 O O . GLY A 1 382 ? 18.967 11.349 -26.182 1.00 87.81 382 GLY A O 1
ATOM 3060 N N . PRO A 1 383 ? 20.571 12.828 -25.697 1.00 88.88 383 PRO A N 1
ATOM 3061 C CA . PRO A 1 383 ? 20.606 13.384 -27.055 1.00 88.88 383 PRO A CA 1
ATOM 3062 C C . PRO A 1 383 ? 21.230 12.428 -28.087 1.00 88.88 383 PRO A C 1
ATOM 3064 O O . PRO A 1 383 ? 21.116 12.648 -29.290 1.00 88.88 383 PRO A O 1
ATOM 3067 N N . THR A 1 384 ? 21.921 11.387 -27.625 1.00 89.25 384 THR A N 1
ATOM 3068 C CA . THR A 1 384 ? 22.563 10.359 -28.447 1.00 89.25 384 THR A CA 1
ATOM 3069 C C . THR A 1 384 ? 21.753 9.067 -28.430 1.00 89.25 384 THR A C 1
ATOM 3071 O O . THR A 1 384 ? 20.976 8.826 -27.507 1.00 89.25 384 THR A O 1
ATOM 3074 N N . ARG A 1 385 ? 21.964 8.204 -29.434 1.00 93.31 385 ARG A N 1
ATOM 3075 C CA . ARG A 1 385 ? 21.364 6.862 -29.478 1.00 93.31 385 ARG A CA 1
ATOM 3076 C C . ARG A 1 385 ? 21.649 6.104 -28.173 1.00 93.31 385 ARG A C 1
ATOM 3078 O O . ARG A 1 385 ? 22.786 6.095 -27.713 1.00 93.31 385 ARG A O 1
ATOM 3085 N N . GLY A 1 386 ? 20.620 5.442 -27.647 1.00 95.69 386 GLY A N 1
ATOM 3086 C CA . GLY A 1 386 ? 20.741 4.393 -26.639 1.00 95.69 386 GLY A CA 1
ATOM 3087 C C . GLY A 1 386 ? 20.256 3.057 -27.204 1.00 95.69 386 GLY A C 1
ATOM 3088 O O . GLY A 1 386 ? 19.372 3.038 -28.062 1.00 95.69 386 GLY A O 1
ATOM 3089 N N . THR A 1 387 ? 20.840 1.959 -26.737 1.00 96.38 387 THR A N 1
ATOM 3090 C CA . THR A 1 387 ? 20.540 0.593 -27.180 1.00 96.38 387 THR A CA 1
ATOM 3091 C C . THR A 1 387 ? 20.291 -0.295 -25.968 1.00 96.38 387 THR A C 1
ATOM 3093 O O . THR A 1 387 ? 21.038 -0.249 -24.991 1.00 96.38 387 THR A O 1
ATOM 3096 N N . LEU A 1 388 ? 19.244 -1.116 -26.045 1.00 96.19 388 LEU A N 1
ATOM 3097 C CA . LEU A 1 388 ? 18.993 -2.216 -25.122 1.00 96.19 388 LEU A CA 1
ATOM 3098 C C . LEU A 1 388 ? 19.070 -3.515 -25.910 1.00 96.19 388 LEU A C 1
ATOM 3100 O O . LEU A 1 388 ? 18.369 -3.663 -26.909 1.00 96.19 388 LEU A O 1
ATOM 3104 N N . LEU A 1 389 ? 19.873 -4.453 -25.422 1.00 95.38 389 LEU A N 1
ATOM 3105 C CA . LEU A 1 389 ? 19.835 -5.842 -25.851 1.00 95.38 389 LEU A CA 1
ATOM 3106 C C . LEU A 1 389 ? 19.132 -6.649 -24.764 1.00 95.38 389 LEU A C 1
ATOM 3108 O O . LEU A 1 389 ? 19.535 -6.609 -23.597 1.00 95.38 389 LEU A O 1
ATOM 3112 N N . THR A 1 390 ? 18.065 -7.352 -25.128 1.00 94.31 390 THR A N 1
ATOM 3113 C CA . THR A 1 390 ? 17.439 -8.310 -24.220 1.00 94.31 390 THR A CA 1
ATOM 3114 C C . THR A 1 390 ? 18.266 -9.585 -24.186 1.00 94.31 390 THR A C 1
ATOM 3116 O O . THR A 1 390 ? 18.953 -9.911 -25.149 1.00 94.31 390 THR A O 1
ATOM 3119 N N . ARG A 1 391 ? 18.116 -10.367 -23.122 1.00 92.88 391 ARG A N 1
ATOM 3120 C CA . ARG A 1 391 ? 18.447 -11.793 -23.178 1.00 92.88 391 ARG A CA 1
ATOM 3121 C C . ARG A 1 391 ? 17.618 -12.473 -24.280 1.00 92.88 391 ARG A C 1
ATOM 3123 O O . ARG A 1 391 ? 16.567 -11.929 -24.641 1.00 92.88 391 ARG A O 1
ATOM 3130 N N . PRO A 1 392 ? 18.025 -13.652 -24.786 1.00 92.00 392 PRO A N 1
ATOM 3131 C CA . PRO A 1 392 ? 17.231 -14.393 -25.759 1.00 92.00 392 PRO A CA 1
ATOM 3132 C C . PRO A 1 392 ? 15.805 -14.606 -25.248 1.00 92.00 392 PRO A C 1
ATOM 3134 O O . PRO A 1 392 ? 15.605 -14.932 -24.076 1.00 92.00 392 PRO A O 1
ATOM 3137 N N . LEU A 1 393 ? 14.816 -14.389 -26.114 1.00 90.25 393 LEU A N 1
ATOM 3138 C CA . LEU A 1 393 ? 13.400 -14.457 -25.761 1.00 90.25 393 LEU A CA 1
ATOM 3139 C C . LEU A 1 393 ? 12.745 -15.622 -26.488 1.00 90.25 393 LEU A C 1
ATOM 3141 O O . LEU A 1 393 ? 12.831 -15.728 -27.710 1.00 90.25 393 LEU A O 1
ATOM 3145 N N . GLU A 1 394 ? 12.055 -16.469 -25.738 1.00 89.75 394 GLU A N 1
ATOM 3146 C CA . GLU A 1 394 ? 11.148 -17.461 -26.294 1.00 89.75 394 GLU A CA 1
ATOM 3147 C C . GLU A 1 394 ? 9.749 -16.845 -26.360 1.00 89.75 394 GLU A C 1
ATOM 3149 O O . GLU A 1 394 ? 9.187 -16.417 -25.346 1.00 89.75 394 GLU A O 1
ATOM 3154 N N . LEU A 1 395 ? 9.212 -16.764 -27.576 1.00 84.69 395 LEU A N 1
ATOM 3155 C CA . LEU A 1 395 ? 7.909 -16.180 -27.856 1.00 84.69 395 LEU A CA 1
ATOM 3156 C C . LEU A 1 395 ? 6.934 -17.294 -28.233 1.00 84.69 395 LEU A C 1
ATOM 3158 O O . LEU A 1 395 ? 7.169 -18.023 -29.194 1.00 84.69 395 LEU A O 1
ATOM 3162 N N . ASP A 1 396 ? 5.790 -17.356 -27.556 1.00 82.38 396 ASP A N 1
ATOM 3163 C CA . ASP A 1 396 ? 4.694 -18.283 -27.884 1.00 82.38 396 ASP A CA 1
ATOM 3164 C C . ASP A 1 396 ? 3.887 -17.837 -29.137 1.00 82.38 396 ASP A C 1
ATOM 3166 O O . ASP A 1 396 ? 2.794 -18.337 -29.410 1.00 82.38 396 ASP A O 1
ATOM 3170 N N . GLY A 1 397 ? 4.418 -16.880 -29.909 1.00 79.19 397 GLY A N 1
ATOM 3171 C CA . GLY A 1 397 ? 3.747 -16.178 -31.007 1.00 79.19 397 GLY A CA 1
ATOM 3172 C C . GLY A 1 397 ? 3.104 -14.850 -30.580 1.00 79.19 397 GLY A C 1
ATOM 3173 O O . GLY A 1 397 ? 3.144 -14.458 -29.417 1.00 79.19 397 GLY A O 1
ATOM 3174 N N . GLY A 1 398 ? 2.510 -14.130 -31.537 1.00 83.50 398 GLY A N 1
ATOM 3175 C CA . GLY A 1 398 ? 1.771 -12.885 -31.284 1.00 83.50 398 GLY A CA 1
ATOM 3176 C C . GLY A 1 398 ? 2.526 -11.602 -31.641 1.00 83.50 398 GLY A C 1
ATOM 3177 O O . GLY A 1 398 ? 3.392 -11.587 -32.514 1.00 83.50 398 GLY A O 1
ATOM 3178 N N . THR A 1 399 ? 2.138 -10.496 -31.003 1.00 87.31 399 THR A N 1
ATOM 3179 C CA . THR A 1 399 ? 2.688 -9.156 -31.254 1.00 87.31 399 THR A CA 1
ATOM 3180 C C . THR A 1 399 ? 3.505 -8.694 -30.058 1.00 87.31 399 THR A C 1
ATOM 3182 O O . THR A 1 399 ? 2.979 -8.591 -28.953 1.00 87.31 399 THR A O 1
ATOM 3185 N N . LEU A 1 400 ? 4.775 -8.356 -30.291 1.00 87.56 400 LEU A N 1
ATOM 3186 C CA . LEU A 1 400 ? 5.597 -7.674 -29.299 1.00 87.56 400 LEU A CA 1
ATOM 3187 C C . LEU A 1 400 ? 5.356 -6.165 -29.394 1.00 87.56 400 LEU A C 1
ATOM 3189 O O . LEU A 1 400 ? 5.532 -5.561 -30.452 1.00 87.56 400 LEU A O 1
ATOM 3193 N N . THR A 1 401 ? 4.967 -5.553 -28.281 1.00 91.12 401 THR A N 1
ATOM 3194 C CA . THR A 1 401 ? 4.777 -4.103 -28.182 1.00 91.12 401 THR A CA 1
ATOM 3195 C C . THR A 1 401 ? 5.796 -3.501 -27.231 1.00 91.12 401 THR A C 1
ATOM 3197 O O . THR A 1 401 ? 5.988 -4.013 -26.130 1.00 91.12 401 THR A O 1
ATOM 3200 N N . VAL A 1 402 ? 6.386 -2.371 -27.615 1.00 91.94 402 VAL A N 1
ATOM 3201 C CA . VAL A 1 402 ? 7.258 -1.576 -26.744 1.00 91.94 402 VAL A CA 1
ATOM 3202 C C . VAL A 1 402 ? 6.519 -0.302 -26.349 1.00 91.94 402 VAL A C 1
ATOM 3204 O O . VAL A 1 402 ? 6.111 0.476 -27.210 1.00 91.94 402 VAL A O 1
ATOM 3207 N N . ASN A 1 403 ? 6.344 -0.079 -25.046 1.00 93.00 403 ASN A N 1
ATOM 3208 C CA . ASN A 1 403 ? 5.783 1.168 -24.529 1.00 93.00 403 ASN A CA 1
ATOM 3209 C C . ASN A 1 403 ? 6.879 2.243 -24.506 1.00 93.00 403 ASN A C 1
ATOM 3211 O O . ASN A 1 403 ? 7.751 2.218 -23.637 1.00 93.00 403 ASN A O 1
ATOM 3215 N N . ALA A 1 404 ? 6.853 3.168 -25.467 1.00 93.75 404 ALA A N 1
ATOM 3216 C CA . ALA A 1 404 ? 7.875 4.199 -25.608 1.00 93.75 404 ALA A CA 1
ATOM 3217 C C . ALA A 1 404 ? 7.277 5.575 -25.924 1.00 93.75 404 ALA A C 1
ATOM 3219 O O . ALA A 1 404 ? 6.341 5.708 -26.710 1.00 93.75 404 ALA A O 1
ATOM 3220 N N . ARG A 1 405 ? 7.888 6.619 -25.356 1.00 93.38 405 ARG A N 1
ATOM 3221 C CA . ARG A 1 405 ? 7.708 8.006 -25.794 1.00 93.38 405 ARG A CA 1
ATOM 3222 C C . ARG A 1 405 ? 8.913 8.387 -26.645 1.00 93.38 405 ARG A C 1
ATOM 3224 O O . ARG A 1 405 ? 10.013 8.515 -26.119 1.00 93.38 405 ARG A O 1
ATOM 3231 N N . VAL A 1 406 ? 8.705 8.573 -27.945 1.00 91.75 406 VAL A N 1
ATOM 3232 C CA . VAL A 1 406 ? 9.795 8.751 -28.911 1.00 91.75 406 VAL A CA 1
ATOM 3233 C C . VAL A 1 406 ? 9.739 10.158 -29.504 1.00 91.75 406 VAL A C 1
ATOM 3235 O O . VAL A 1 406 ? 8.751 10.528 -30.130 1.00 91.75 406 VAL A O 1
ATOM 3238 N N . GLY A 1 407 ? 10.795 10.948 -29.294 1.00 88.31 407 GLY A N 1
ATOM 3239 C CA . GLY A 1 407 ? 10.985 12.247 -29.958 1.00 88.31 407 GLY A CA 1
ATOM 3240 C C . GLY A 1 407 ? 11.734 12.161 -31.296 1.00 88.31 407 GLY A C 1
ATOM 3241 O O . GLY A 1 407 ? 11.824 13.157 -32.003 1.00 88.31 407 GLY A O 1
ATOM 3242 N N . GLY A 1 408 ? 12.279 10.988 -31.629 1.00 88.06 408 GLY A N 1
ATOM 3243 C CA . GLY A 1 408 ? 13.014 10.705 -32.862 1.00 88.06 408 GLY A CA 1
ATOM 3244 C C . GLY A 1 408 ? 12.583 9.366 -33.457 1.00 88.06 408 GLY A C 1
ATOM 3245 O O . GLY A 1 408 ? 11.432 9.204 -33.848 1.00 88.06 408 GLY A O 1
ATOM 3246 N N . GLU A 1 409 ? 13.489 8.391 -33.488 1.00 92.25 409 GLU A N 1
ATOM 3247 C CA . GLU A 1 409 ? 13.220 7.059 -34.031 1.00 92.25 409 GLU A CA 1
ATOM 3248 C C . GLU A 1 409 ? 13.450 5.970 -32.974 1.00 92.25 409 GLU A C 1
ATOM 3250 O O . GLU A 1 409 ? 14.436 6.009 -32.238 1.00 92.25 409 GLU A O 1
ATOM 3255 N N . LEU A 1 410 ? 12.555 4.981 -32.932 1.00 94.56 410 LEU A N 1
ATOM 3256 C CA . LEU A 1 410 ? 12.752 3.716 -32.230 1.00 94.56 410 LEU A CA 1
ATOM 3257 C C . LEU A 1 410 ? 12.842 2.608 -33.280 1.00 94.56 410 LEU A C 1
ATOM 3259 O O . LEU A 1 410 ? 11.932 2.456 -34.093 1.00 94.56 410 LEU A O 1
ATOM 3263 N N . ARG A 1 411 ? 13.928 1.833 -33.247 1.00 94.81 411 ARG A N 1
ATOM 3264 C CA . ARG A 1 411 ? 14.106 0.638 -34.079 1.00 94.81 411 ARG A CA 1
ATOM 3265 C C . ARG A 1 411 ? 14.129 -0.592 -33.190 1.00 94.81 411 ARG A C 1
ATOM 3267 O O . ARG A 1 411 ? 14.721 -0.557 -32.115 1.00 94.81 411 ARG A O 1
ATOM 3274 N N . VAL A 1 412 ? 13.500 -1.659 -33.662 1.00 93.19 412 VAL A N 1
ATOM 3275 C CA . VAL A 1 412 ? 13.515 -2.974 -33.022 1.00 93.19 412 VAL A CA 1
ATOM 3276 C C . VAL A 1 412 ? 13.999 -3.972 -34.061 1.00 93.19 412 VAL A C 1
ATOM 3278 O O . VAL A 1 412 ? 13.510 -3.975 -35.190 1.00 93.19 412 VAL A O 1
ATOM 3281 N N . GLU A 1 413 ? 14.963 -4.795 -33.676 1.00 92.06 413 GLU A N 1
ATOM 3282 C CA . GLU A 1 413 ? 15.532 -5.848 -34.507 1.00 92.06 413 GLU A CA 1
ATOM 3283 C C . GLU A 1 413 ? 15.495 -7.159 -33.722 1.00 92.06 413 GLU A C 1
ATOM 3285 O O . GLU A 1 413 ? 15.815 -7.184 -32.534 1.00 92.06 413 GLU A O 1
ATOM 3290 N N . ALA A 1 414 ? 15.071 -8.238 -34.379 1.00 88.94 414 ALA A N 1
ATOM 3291 C CA . ALA A 1 414 ? 15.180 -9.581 -33.833 1.00 88.94 414 ALA A CA 1
ATOM 3292 C C . ALA A 1 414 ? 16.526 -10.165 -34.267 1.00 88.94 414 ALA A C 1
ATOM 3294 O O . ALA A 1 414 ? 16.753 -10.373 -35.459 1.00 88.94 414 ALA A O 1
ATOM 3295 N N . LEU A 1 415 ? 17.406 -10.418 -33.301 1.00 86.88 415 LEU A N 1
ATOM 3296 C CA . LEU A 1 415 ? 18.705 -11.034 -33.546 1.00 86.88 415 LEU A CA 1
ATOM 3297 C C . LEU A 1 415 ? 18.549 -12.558 -33.513 1.00 86.88 415 LEU A C 1
ATOM 3299 O O . LEU A 1 415 ? 17.904 -13.100 -32.616 1.00 86.88 415 LEU A O 1
ATOM 3303 N N . ALA A 1 416 ? 19.105 -13.250 -34.505 1.00 72.75 416 ALA A N 1
ATOM 3304 C CA . ALA A 1 416 ? 19.193 -14.708 -34.483 1.00 72.75 416 ALA A CA 1
ATOM 3305 C C . ALA A 1 416 ? 20.415 -15.130 -33.655 1.00 72.75 416 ALA A C 1
ATOM 3307 O O . ALA A 1 416 ? 21.432 -14.437 -33.687 1.00 72.75 416 ALA A O 1
ATOM 3308 N N . ASP A 1 417 ? 20.335 -16.264 -32.950 1.00 60.12 417 ASP A N 1
ATOM 3309 C CA . ASP A 1 417 ? 21.430 -16.761 -32.106 1.00 60.12 417 ASP A CA 1
ATOM 3310 C C . ASP A 1 417 ? 22.782 -16.725 -32.847 1.00 60.12 417 ASP A C 1
ATOM 3312 O O . ASP A 1 417 ? 23.013 -17.459 -33.813 1.00 60.12 417 ASP A O 1
ATOM 3316 N N . GLY A 1 418 ? 23.687 -15.861 -32.372 1.00 54.69 418 GLY A N 1
ATOM 3317 C CA . GLY A 1 418 ? 25.086 -15.810 -32.794 1.00 54.69 418 GLY A CA 1
ATOM 3318 C C . GLY A 1 418 ? 25.462 -14.853 -33.933 1.00 54.69 418 GLY A C 1
ATOM 3319 O O . GLY A 1 418 ? 26.535 -15.062 -34.509 1.00 54.69 418 GLY A O 1
ATOM 3320 N N . ARG A 1 419 ? 24.660 -13.832 -34.279 1.00 36.69 419 ARG A N 1
ATOM 3321 C CA . ARG A 1 419 ? 25.093 -12.753 -35.196 1.00 36.69 419 ARG A CA 1
ATOM 3322 C C . ARG A 1 419 ? 24.641 -11.362 -34.794 1.00 36.69 419 ARG A C 1
ATOM 3324 O O . ARG A 1 419 ? 23.435 -11.201 -34.519 1.00 36.69 419 ARG A O 1
#

Mean predicted aligned error: 6.74 Å

Foldseek 3Di:
DDDDDDDDDPPPPPPDDPADDADADDPFDDFPLDCQFFPDKDQKDKDFDFFFFDPPPDLWAQPDPQQQFDWFAAQAQWDQDVVVLKIKGWIWGKGQQCPAPVSIAIWIFIWIDNVVRHTDGQQLLADDDPNDSRGRTADADDHYWARKHWDQDPPPPPLQQRIKIWTWDQQPNWIFIAIWTGNVVRHTCGSVPSDGAGTNFDGKHWQQADPVVQWTKIWTQDDDDPQRATWMWIGNNSPDIDDTDRADFDDPVQPQKGFHYWSWYDHGQKIKTFTWIARNVFETATFIWIDNVSRHIDGSDPPDGRHGFDPQPDQQRGYKDWYQWDDDPQKTKIKIKGWNFTPDPVSVVCSSVFDDDPNHTGHIGMTITIDGPSNRIDIDRDPDDMDTDTRRHDYPDDDDDDDDDDPDDDDDDDDDPPD

Solvent-accessible surface area (backbone atoms only — not comparable to full-atom values): 23400 Å² total; per-residue (Å²): 145,81,87,83,84,81,85,80,80,81,79,77,76,74,73,73,75,80,77,65,75,63,42,77,57,69,95,53,70,86,67,65,65,61,60,86,59,49,65,46,73,42,60,56,41,83,44,75,50,58,60,46,65,48,89,76,54,60,47,43,64,41,79,49,88,71,24,48,35,39,36,40,52,27,17,15,19,56,42,75,42,74,92,75,60,31,36,40,35,40,30,21,28,48,36,87,31,81,89,34,98,74,41,41,32,42,31,35,32,46,33,39,19,78,80,78,56,61,62,45,70,54,72,61,59,68,42,82,53,97,92,38,31,86,36,31,45,46,78,60,52,90,66,22,26,31,53,37,18,50,44,82,38,90,80,48,89,50,63,55,43,23,21,36,32,38,28,34,30,43,60,95,90,34,39,17,34,31,40,29,27,9,59,78,74,69,64,64,46,55,46,71,85,78,69,66,76,41,74,74,28,88,47,54,13,45,58,38,79,38,80,92,78,66,30,32,38,35,27,33,32,34,87,58,76,103,46,48,10,26,20,36,28,42,18,81,77,82,77,60,65,50,80,67,42,77,26,44,55,61,54,95,90,35,80,64,42,44,40,68,40,38,13,34,38,80,54,73,77,31,35,38,25,39,31,33,42,23,46,73,69,61,34,26,26,25,34,50,28,37,20,81,78,74,47,65,54,41,61,62,53,78,92,49,68,44,44,70,46,42,59,89,87,38,64,24,30,38,24,40,42,56,30,29,61,50,78,52,94,77,26,35,38,34,43,28,18,22,17,47,48,61,78,42,73,69,45,51,54,43,24,72,73,66,32,66,55,97,92,37,75,36,31,24,22,30,34,44,26,38,36,55,67,85,47,56,34,47,75,43,54,66,100,53,84,47,49,76,42,61,46,50,70,41,69,91,71,86,82,90,82,82,95,76,90,74,96,75,85,86,86,86,82,88,73,59,98,92,107

Sequence (419 aa):
MILGFCLLVLASTVASPAAFAPLRLGAARQLFIDDHLIESLDGLQRIFHRPERYSGNPVLTGSEPWEKWVIELNGRSVVYDAERRELRMYYGANLPDPSAPTATRYKVCLALSQDGLHWRRPNLGLVEWEGSRSNNILPWGENWMRRPNVILDPRDPDPNRRYKMTYVDVIGGLTAITKGYSADGIHWRLNGDGKPWFRREHNSNLLGWDASIGRYVIYPRMSAGAHAGVGRSTSEDFVTWTQPESAVAPGPSDPGRDFKGLAAFFYEDLYLGWLWVFDRNQTAEVELASSRDGKAWRRTAPGRIFFPRGEAGTWDSEMILVVAPVVRDDKIWIYYSGWNTPYTAEAEEKATHGWVENGRRMQWAIGLATLRLDGFVSLDAGPTRGTLLTRPLELDGGTLTVNARVGGELRVEALADGR

Radius of gyration: 25.22 Å; Cα contacts (8 Å, |Δi|>4): 962; chains: 1; bounding box: 100×51×66 Å